Protein AF-A0A921GD92-F1 (afdb_monomer_lite)

Structure (mmCIF, N/CA/C/O backbone):
data_AF-A0A921GD92-F1
#
_entry.id   AF-A0A921GD92-F1
#
loop_
_atom_site.group_PDB
_atom_site.id
_atom_site.type_symbol
_atom_site.label_atom_id
_atom_site.label_alt_id
_atom_site.label_comp_id
_atom_site.label_asym_id
_atom_site.label_entity_id
_atom_site.label_seq_id
_atom_site.pdbx_PDB_ins_code
_atom_site.Cartn_x
_atom_site.Cartn_y
_atom_site.Cartn_z
_atom_site.occupancy
_atom_site.B_iso_or_equiv
_atom_site.auth_seq_id
_atom_site.auth_comp_id
_atom_site.auth_asym_id
_atom_site.auth_atom_id
_atom_site.pdbx_PDB_model_num
ATOM 1 N N . GLU A 1 1 ? -57.012 3.710 42.656 1.00 34.88 1 GLU A N 1
ATOM 2 C CA . GLU A 1 1 ? -56.208 3.813 43.884 1.00 34.88 1 GLU A CA 1
ATOM 3 C C . GLU A 1 1 ? -55.290 4.984 43.660 1.00 34.88 1 GLU A C 1
ATOM 5 O O . GLU A 1 1 ? -54.516 4.943 42.713 1.00 34.88 1 GLU A O 1
ATOM 10 N N . ASP A 1 2 ? -55.516 6.062 44.404 1.00 31.69 2 ASP A N 1
ATOM 11 C CA . ASP A 1 2 ? -54.668 7.247 44.348 1.00 31.69 2 ASP A CA 1
ATOM 12 C C . ASP A 1 2 ? -53.321 6.896 44.983 1.00 31.69 2 ASP A C 1
ATOM 14 O O . ASP A 1 2 ? -53.275 6.278 46.049 1.00 31.69 2 ASP A O 1
ATOM 18 N N . VAL A 1 3 ? -52.235 7.221 44.282 1.00 39.25 3 VAL A N 1
ATOM 19 C CA . VAL A 1 3 ? -50.871 7.050 44.784 1.00 39.25 3 VAL A CA 1
ATOM 20 C C . VAL A 1 3 ? -50.672 8.069 45.898 1.00 39.25 3 VAL A C 1
ATOM 22 O O . VAL A 1 3 ? -50.808 9.271 45.679 1.00 39.25 3 VAL A O 1
ATOM 25 N N . ASP A 1 4 ? -50.397 7.576 47.099 1.00 41.28 4 ASP A N 1
ATOM 26 C CA . ASP A 1 4 ? -50.209 8.411 48.275 1.00 41.28 4 ASP A CA 1
ATOM 27 C C . ASP A 1 4 ? -48.812 9.048 48.229 1.00 41.28 4 ASP A C 1
ATOM 29 O O . ASP A 1 4 ? -47.795 8.362 48.360 1.00 41.28 4 ASP A O 1
ATOM 33 N N . VAL A 1 5 ? -48.761 10.360 47.989 1.00 40.41 5 VAL A N 1
ATOM 34 C CA . VAL A 1 5 ? -47.526 11.166 47.931 1.00 40.41 5 VAL A CA 1
ATOM 35 C C . VAL A 1 5 ? -46.740 11.046 49.243 1.00 40.41 5 VAL A C 1
ATOM 37 O O . VAL A 1 5 ? -45.506 11.076 49.231 1.00 40.41 5 VAL A O 1
ATOM 40 N N . ASP A 1 6 ? -47.444 10.792 50.350 1.00 39.94 6 ASP A N 1
ATOM 41 C CA . ASP A 1 6 ? -46.854 10.579 51.667 1.00 39.94 6 ASP A CA 1
ATOM 42 C C . ASP A 1 6 ? -46.017 9.288 51.715 1.00 39.94 6 ASP A C 1
ATOM 44 O O . ASP A 1 6 ? -44.985 9.263 52.377 1.00 39.94 6 ASP A O 1
ATOM 48 N N . GLN A 1 7 ? -46.349 8.251 50.931 1.00 41.78 7 GLN A N 1
ATOM 49 C CA . GLN A 1 7 ? -45.538 7.025 50.849 1.00 41.78 7 GLN A CA 1
ATOM 50 C C . GLN A 1 7 ? -44.238 7.215 50.062 1.00 41.78 7 GLN A C 1
ATOM 52 O O . GLN A 1 7 ? -43.237 6.560 50.358 1.00 41.78 7 GLN A O 1
ATOM 57 N N . LEU A 1 8 ? -44.231 8.103 49.064 1.00 38.22 8 LEU A N 1
ATOM 58 C CA . LEU A 1 8 ? -43.026 8.425 48.298 1.00 38.22 8 LEU A CA 1
ATOM 59 C C . LEU A 1 8 ? -42.074 9.299 49.129 1.00 38.22 8 LEU A C 1
ATOM 61 O O . LEU A 1 8 ? -40.864 9.070 49.132 1.00 38.22 8 LEU A O 1
ATOM 65 N N . ALA A 1 9 ? -42.629 10.257 49.878 1.00 39.44 9 ALA A N 1
ATOM 66 C CA . ALA A 1 9 ? -41.890 11.075 50.834 1.00 39.44 9 ALA A CA 1
ATOM 67 C C . ALA A 1 9 ? -41.354 10.237 52.012 1.00 39.44 9 ALA A C 1
ATOM 69 O O . ALA A 1 9 ? -40.188 10.388 52.383 1.00 39.44 9 ALA A O 1
ATOM 70 N N . ASP A 1 10 ? -42.146 9.294 52.536 1.00 39.97 10 ASP A N 1
ATOM 71 C CA . ASP A 1 10 ? -41.733 8.366 53.597 1.00 39.97 10 ASP A CA 1
ATOM 72 C C . ASP A 1 10 ? -40.633 7.397 53.143 1.00 39.97 10 ASP A C 1
ATOM 74 O O . ASP A 1 10 ? -39.758 7.056 53.941 1.00 39.97 10 ASP A O 1
ATOM 78 N N . LEU A 1 11 ? -40.629 6.971 51.875 1.00 41.09 11 LEU A N 1
ATOM 79 C CA . LEU A 1 11 ? -39.556 6.147 51.304 1.00 41.09 11 LEU A CA 1
ATOM 80 C C . LEU A 1 11 ? -38.216 6.905 51.298 1.00 41.09 11 LEU A C 1
ATOM 82 O O . LEU A 1 11 ? -37.179 6.347 51.657 1.00 41.09 11 LEU A O 1
ATOM 86 N N . VAL A 1 12 ? -38.250 8.196 50.946 1.00 40.25 12 VAL A N 1
ATOM 87 C CA . VAL A 1 12 ? -37.077 9.086 50.933 1.00 40.25 12 VAL A CA 1
ATOM 88 C C . VAL A 1 12 ? -36.612 9.423 52.356 1.00 40.25 12 VAL A C 1
ATOM 90 O O . VAL A 1 12 ? -35.409 9.411 52.621 1.00 40.25 12 VAL A O 1
ATOM 93 N N . GLN A 1 13 ? -37.535 9.670 53.293 1.00 40.88 13 GLN A N 1
ATOM 94 C CA . GLN A 1 13 ? -37.201 10.022 54.680 1.00 40.88 13 GLN A CA 1
ATOM 95 C C . GLN A 1 13 ? -36.725 8.836 55.527 1.00 40.88 13 GLN A C 1
ATOM 97 O O . GLN A 1 13 ? -35.778 8.989 56.299 1.00 40.88 13 GLN A O 1
ATOM 102 N N . ASN A 1 14 ? -37.360 7.664 55.415 1.00 40.19 14 ASN A N 1
ATOM 103 C CA . ASN A 1 14 ? -37.175 6.580 56.387 1.00 40.19 14 ASN A CA 1
ATOM 104 C C . ASN A 1 14 ? -36.176 5.492 55.960 1.00 40.19 14 ASN A C 1
ATOM 106 O O . ASN A 1 14 ? -35.847 4.640 56.786 1.00 40.19 14 ASN A O 1
ATOM 110 N N . GLN A 1 15 ? -35.683 5.492 54.714 1.00 42.19 15 GLN A N 1
ATOM 111 C CA . GLN A 1 15 ? -34.778 4.435 54.229 1.00 42.19 15 GLN A CA 1
ATOM 112 C C . GLN A 1 15 ? -33.499 4.920 53.525 1.00 42.19 15 GLN A C 1
ATOM 114 O O . GLN A 1 15 ? -32.599 4.106 53.344 1.00 42.19 15 GLN A O 1
ATOM 119 N N . ILE A 1 16 ? -33.364 6.213 53.188 1.00 47.66 16 ILE A N 1
ATOM 120 C CA . ILE A 1 16 ? -32.282 6.690 52.297 1.00 47.66 16 ILE A CA 1
ATOM 121 C C . ILE A 1 16 ? -31.295 7.666 52.962 1.00 47.66 16 ILE A C 1
ATOM 123 O O . ILE A 1 16 ? -30.228 7.889 52.407 1.00 47.66 16 ILE A O 1
ATOM 127 N N . LEU A 1 17 ? -31.555 8.227 54.149 1.00 38.16 17 LEU A N 1
ATOM 128 C CA . LEU A 1 17 ? -30.619 9.185 54.767 1.00 38.16 17 LEU A CA 1
ATOM 129 C C . LEU A 1 17 ? -29.367 8.486 55.344 1.00 38.16 17 LEU A C 1
ATOM 131 O O . LEU A 1 17 ? -29.473 7.835 56.389 1.00 38.16 17 LEU A O 1
ATOM 135 N N . PRO A 1 18 ? -28.151 8.668 54.778 1.00 36.56 18 PRO A N 1
ATOM 136 C CA . PRO A 1 18 ? -26.943 8.518 55.571 1.00 36.56 18 PRO A CA 1
ATOM 137 C C . PRO A 1 18 ? -26.884 9.701 56.543 1.00 36.56 18 PRO A C 1
ATOM 139 O O . PRO A 1 18 ? -27.413 10.781 56.287 1.00 36.56 18 PRO A O 1
ATOM 142 N N . SER A 1 19 ? -26.199 9.524 57.663 1.00 36.88 19 SER A N 1
ATOM 143 C CA . SER A 1 19 ? -26.066 10.523 58.727 1.00 36.88 19 SER A CA 1
ATOM 144 C C . SER A 1 19 ? -25.327 11.825 58.344 1.00 36.88 19 SER A C 1
ATOM 146 O O . SER A 1 19 ? -25.081 12.634 59.235 1.00 36.88 19 SER A O 1
ATOM 148 N N . ASP A 1 20 ? -24.989 12.054 57.067 1.00 40.47 20 ASP A N 1
ATOM 149 C CA . ASP A 1 20 ? -24.371 13.301 56.598 1.00 40.47 20 ASP A CA 1
ATOM 150 C C . ASP A 1 20 ? -24.726 13.625 55.118 1.00 40.47 20 ASP A C 1
ATOM 152 O O . ASP A 1 20 ? -24.370 12.857 54.221 1.00 40.47 20 ASP A O 1
ATOM 156 N N . PRO A 1 21 ? -25.426 14.743 54.831 1.00 39.47 21 PRO A N 1
ATOM 157 C CA . PRO A 1 21 ? -25.851 15.153 53.485 1.00 39.47 21 PRO A CA 1
ATOM 158 C C . PRO A 1 21 ? -24.754 15.834 52.640 1.00 39.47 21 PRO A C 1
ATOM 160 O O . PRO A 1 21 ? -25.046 16.340 51.558 1.00 39.47 21 PRO A O 1
ATOM 163 N N . THR A 1 22 ? -23.502 15.881 53.113 1.00 37.44 22 THR A N 1
ATOM 164 C CA . THR A 1 22 ? -22.407 16.623 52.456 1.00 37.44 22 THR A CA 1
ATOM 165 C C . THR A 1 22 ? -21.445 15.772 51.616 1.00 37.44 22 THR A C 1
ATOM 167 O O . THR A 1 22 ? -20.574 16.324 50.941 1.00 37.44 22 THR A O 1
ATOM 170 N N . GLU A 1 23 ? -21.605 14.445 51.584 1.00 38.81 23 GLU A N 1
ATOM 171 C CA . GLU A 1 23 ? -20.792 13.568 50.732 1.00 38.81 23 GLU A CA 1
ATOM 172 C C . GLU A 1 23 ? -21.493 13.280 49.393 1.00 38.81 23 GLU A C 1
ATOM 174 O O . GLU A 1 23 ? -22.588 12.719 49.357 1.00 38.81 23 GLU A O 1
ATOM 179 N N . ASN A 1 24 ? -20.846 13.654 48.280 1.00 44.97 24 ASN A N 1
ATOM 180 C CA . ASN A 1 24 ? -21.276 13.356 46.908 1.00 44.97 24 ASN A CA 1
ATOM 181 C C . ASN A 1 24 ? -21.498 11.844 46.722 1.00 44.97 24 ASN A C 1
ATOM 183 O O . ASN A 1 24 ? -20.539 11.098 46.510 1.00 44.97 24 ASN A O 1
ATOM 187 N N . ASN A 1 25 ? -22.750 11.392 46.778 1.00 46.31 25 ASN A N 1
ATOM 188 C CA . ASN A 1 25 ? -23.123 9.994 46.594 1.00 46.31 25 ASN A CA 1
ATOM 189 C C . ASN A 1 25 ? -24.086 9.833 45.404 1.00 46.31 25 ASN A C 1
ATOM 191 O O . ASN A 1 25 ? -24.649 10.795 44.885 1.00 46.31 25 ASN A O 1
ATOM 195 N N . ILE A 1 26 ? -24.267 8.596 44.939 1.00 40.09 26 ILE A N 1
ATOM 196 C CA . ILE A 1 26 ? -25.072 8.263 43.747 1.00 40.09 26 ILE A CA 1
ATOM 197 C C . ILE A 1 26 ? -26.567 8.621 43.870 1.00 40.09 26 ILE A C 1
ATOM 199 O O . ILE A 1 26 ? -27.290 8.571 42.876 1.00 40.09 26 ILE A O 1
ATOM 203 N N . PHE A 1 27 ? -27.030 8.993 45.065 1.00 46.34 27 PHE A N 1
ATOM 204 C CA . PHE A 1 27 ? -28.410 9.379 45.361 1.00 46.34 27 PHE A CA 1
ATOM 205 C C . PHE A 1 27 ? -28.581 10.893 45.511 1.00 46.34 27 PHE A C 1
ATOM 207 O O . PHE A 1 27 ? -29.710 11.365 45.632 1.00 46.34 27 PHE A O 1
ATOM 214 N N . SER A 1 28 ? -27.491 11.668 45.468 1.00 54.66 28 SER A N 1
ATOM 215 C CA . SER A 1 28 ? -27.532 13.120 45.633 1.00 54.66 28 SER A CA 1
ATOM 216 C C . SER A 1 28 ? -28.525 13.808 44.687 1.00 54.66 28 SER A C 1
ATOM 218 O O . SER A 1 28 ? -29.275 14.634 45.192 1.00 54.66 28 SER A O 1
ATOM 220 N N . PRO A 1 29 ? -28.651 13.457 43.388 1.00 55.28 29 PRO A N 1
ATOM 221 C CA . PRO A 1 29 ? -29.653 14.077 42.513 1.00 55.28 29 PRO A CA 1
ATOM 222 C C . PRO A 1 29 ? -31.105 13.821 42.935 1.00 55.28 29 PRO A C 1
ATOM 224 O O . PRO A 1 29 ? -31.941 14.715 42.834 1.00 55.28 29 PRO A O 1
ATOM 227 N N . LEU A 1 30 ? -31.408 12.624 43.447 1.00 52.78 30 LEU A N 1
ATOM 228 C CA . LEU A 1 30 ? -32.739 12.274 43.954 1.00 52.78 30 LEU A CA 1
ATOM 229 C C . LEU A 1 30 ? -33.043 13.001 45.265 1.00 52.78 30 LEU A C 1
ATOM 231 O O . LEU A 1 30 ? -34.134 13.540 45.425 1.00 52.78 30 LEU A O 1
ATOM 235 N N . ILE A 1 31 ? -32.074 13.054 46.181 1.00 55.44 31 ILE A N 1
ATOM 236 C CA . ILE A 1 31 ? -32.197 13.781 47.453 1.00 55.44 31 ILE A CA 1
ATOM 237 C C . ILE A 1 31 ? -32.339 15.285 47.193 1.00 55.44 31 ILE A C 1
ATOM 239 O O . ILE A 1 31 ? -33.161 15.946 47.813 1.00 55.44 31 ILE A O 1
ATOM 243 N N . GLN A 1 32 ? -31.590 15.822 46.237 1.00 63.59 32 GLN A N 1
ATOM 244 C CA . GLN A 1 32 ? -31.696 17.209 45.794 1.00 63.59 32 GLN A CA 1
ATOM 245 C C . GLN A 1 32 ? -33.068 17.498 45.192 1.00 63.59 32 GLN A C 1
ATOM 247 O O . GLN A 1 32 ? -33.698 18.482 45.553 1.00 63.59 32 GLN A O 1
ATOM 252 N N . ALA A 1 33 ? -33.587 16.626 44.332 1.00 69.19 33 ALA A N 1
ATOM 253 C CA . ALA A 1 33 ? -34.889 16.844 43.718 1.00 69.19 33 ALA A CA 1
ATOM 254 C C . ALA A 1 33 ? -36.056 16.689 44.705 1.00 69.19 33 ALA A C 1
ATOM 256 O O . ALA A 1 33 ? -36.977 17.507 44.717 1.00 69.19 33 ALA A O 1
ATOM 257 N N . PHE A 1 34 ? -36.027 15.651 45.541 1.00 67.75 34 PHE A N 1
ATOM 258 C CA . PHE A 1 34 ? -37.189 15.204 46.315 1.00 67.75 34 PHE A CA 1
ATOM 259 C C . PHE A 1 34 ? -37.035 15.325 47.834 1.00 67.75 34 PHE A C 1
ATOM 261 O O . PHE A 1 34 ? -38.008 15.126 48.552 1.00 67.75 34 PHE A O 1
ATOM 268 N N . GLY A 1 35 ? -35.854 15.673 48.345 1.00 57.91 35 GLY A N 1
ATOM 269 C CA . GLY A 1 35 ? -35.588 15.774 49.785 1.00 57.91 35 GLY A CA 1
ATOM 270 C C . GLY A 1 35 ? -36.253 16.971 50.469 1.00 57.91 35 GLY A C 1
ATOM 271 O O . GLY A 1 35 ? -36.330 17.006 51.696 1.00 57.91 35 GLY A O 1
ATOM 272 N N . ASN A 1 36 ? -36.754 17.941 49.704 1.00 64.12 36 ASN A N 1
ATOM 273 C CA . ASN A 1 36 ? -37.575 19.037 50.208 1.00 64.12 36 ASN A CA 1
ATOM 274 C C . ASN A 1 36 ? -38.665 19.435 49.184 1.00 64.12 36 ASN A C 1
ATOM 276 O O . ASN A 1 36 ? -38.656 18.984 48.032 1.00 64.12 36 ASN A O 1
ATOM 280 N N . GLU A 1 37 ? -39.621 20.268 49.612 1.00 68.94 37 GLU A N 1
ATOM 281 C CA . GLU A 1 37 ? -40.831 20.622 48.849 1.00 68.94 37 GLU A CA 1
ATOM 282 C C . GLU A 1 37 ? -40.528 21.190 47.455 1.00 68.94 37 GLU A C 1
ATOM 284 O O . GLU A 1 37 ? -41.151 20.766 46.485 1.00 68.94 37 GLU A O 1
ATOM 289 N N . ASN A 1 38 ? -39.489 22.017 47.309 1.00 76.69 38 ASN A N 1
ATOM 290 C CA . ASN A 1 38 ? -39.121 22.647 46.034 1.00 76.69 38 ASN A CA 1
ATOM 291 C C . ASN A 1 38 ? -37.909 22.006 45.346 1.00 76.69 38 ASN A C 1
ATOM 293 O O . ASN A 1 38 ? -37.560 22.397 44.238 1.00 76.69 38 ASN A O 1
ATOM 297 N N . GLY A 1 39 ? -37.288 21.007 45.967 1.00 71.38 39 GLY A N 1
ATOM 298 C CA . GLY A 1 39 ? -35.947 20.541 45.628 1.00 71.38 39 GLY A CA 1
ATOM 299 C C . GLY A 1 39 ? -34.872 21.619 45.834 1.00 71.38 39 GLY A C 1
ATOM 300 O O . GLY A 1 39 ? -35.153 22.812 45.913 1.00 71.38 39 GLY A O 1
ATOM 301 N N . GLU A 1 40 ? -33.613 21.210 45.889 1.00 72.25 40 GLU A N 1
ATOM 302 C CA . GLU A 1 40 ? -32.447 22.088 45.953 1.00 72.25 40 GLU A CA 1
ATOM 303 C C . GLU A 1 40 ? -31.483 21.719 44.826 1.00 72.25 40 GLU A C 1
ATOM 305 O O . GLU A 1 40 ? -31.009 20.588 44.749 1.00 72.25 40 GLU A O 1
ATOM 310 N N . ALA A 1 41 ? -31.211 22.655 43.918 1.00 63.62 41 ALA A N 1
ATOM 311 C CA . ALA A 1 41 ? -30.304 22.405 42.806 1.00 63.62 41 ALA A CA 1
ATOM 312 C C . ALA A 1 41 ? -28.858 22.216 43.300 1.00 63.62 41 ALA A C 1
ATOM 314 O O . ALA A 1 41 ? -28.442 22.816 44.289 1.00 63.62 41 ALA A O 1
ATOM 315 N N . TRP A 1 42 ? -28.042 21.449 42.571 1.00 53.44 42 TRP A N 1
ATOM 316 C CA . TRP A 1 42 ? -26.647 21.157 42.940 1.00 53.44 42 TRP A CA 1
ATOM 317 C C . TRP A 1 42 ? -25.766 22.412 43.045 1.00 53.44 42 TRP A C 1
ATOM 319 O O . TRP A 1 42 ? -24.741 22.398 43.724 1.00 53.44 42 TRP A O 1
ATOM 329 N N . TYR A 1 43 ? -26.157 23.501 42.378 1.00 52.09 43 TYR A N 1
ATOM 330 C CA . TYR A 1 43 ? -25.502 24.811 42.437 1.00 52.09 43 TYR A CA 1
ATOM 331 C C . TYR A 1 43 ? -26.076 25.744 43.525 1.00 52.09 43 TYR A C 1
ATOM 333 O O . TYR A 1 43 ? -25.633 26.888 43.640 1.00 52.09 43 TYR A O 1
ATOM 341 N N . GLY A 1 44 ? -27.026 25.261 44.332 1.00 50.34 44 GLY A N 1
ATOM 342 C CA . GLY A 1 44 ? -27.690 25.978 45.419 1.00 50.34 44 GLY A CA 1
ATOM 343 C C . GLY A 1 44 ? -28.959 26.726 44.993 1.00 50.34 44 GLY A C 1
ATOM 344 O O . GLY A 1 44 ? -29.037 27.282 43.896 1.00 50.34 44 GLY A O 1
ATOM 345 N N . GLY A 1 45 ? -29.938 26.779 45.902 1.00 68.12 45 GLY A N 1
ATOM 346 C CA . GLY A 1 45 ? -31.247 27.410 45.694 1.00 68.12 45 GLY A CA 1
ATOM 347 C C . GLY A 1 45 ? -32.333 26.434 45.232 1.00 68.12 45 GLY A C 1
ATOM 348 O O . GLY A 1 45 ? -32.043 25.292 44.874 1.00 68.12 45 GLY A O 1
ATOM 349 N N . ASP A 1 46 ? -33.586 26.891 45.265 1.00 78.12 46 ASP A N 1
ATOM 350 C CA . ASP A 1 46 ? -34.747 26.059 44.942 1.00 78.12 46 ASP A CA 1
ATOM 351 C C . ASP A 1 46 ? -34.665 25.518 43.511 1.00 78.12 46 ASP A C 1
ATOM 353 O O . ASP A 1 46 ? -34.450 26.269 42.553 1.00 78.12 46 ASP A O 1
ATOM 357 N N . LEU A 1 47 ? -34.853 24.205 43.376 1.00 80.12 47 LEU A N 1
ATOM 358 C CA . LEU A 1 47 ? -34.833 23.528 42.085 1.00 80.12 47 LEU A CA 1
ATOM 359 C C . LEU A 1 47 ? -36.054 23.910 41.242 1.00 80.12 47 LEU A C 1
ATOM 361 O O . LEU A 1 47 ? -35.915 24.253 40.070 1.00 80.12 47 LEU A O 1
ATOM 365 N N . VAL A 1 48 ? -37.246 23.871 41.841 1.00 82.12 48 VAL A N 1
ATOM 366 C CA . VAL A 1 48 ? -38.480 24.368 41.231 1.00 82.12 48 VAL A CA 1
ATOM 367 C C . VAL A 1 48 ? -38.463 25.900 41.298 1.00 82.12 48 VAL A C 1
ATOM 369 O O . VAL A 1 48 ? -38.463 26.459 42.399 1.00 82.12 48 VAL A O 1
ATOM 372 N N . PRO A 1 49 ? -38.479 26.613 40.156 1.00 79.31 49 PRO A N 1
ATOM 373 C CA . PRO A 1 49 ? -38.468 28.073 40.137 1.00 79.31 49 PRO A CA 1
ATOM 374 C C . PRO A 1 49 ? -39.652 28.671 40.904 1.00 79.31 49 PRO A C 1
ATOM 376 O O . PRO A 1 49 ? -40.777 28.204 40.744 1.00 79.31 49 PRO A O 1
ATOM 379 N N . SER A 1 50 ? -39.452 29.774 41.635 1.00 84.06 50 SER A N 1
ATOM 380 C CA . SER A 1 50 ? -40.496 30.386 42.484 1.00 84.06 50 SER A CA 1
ATOM 381 C C . SER A 1 50 ? -41.820 30.675 41.771 1.00 84.06 50 SER A C 1
ATOM 383 O O . SER A 1 50 ? -42.878 30.580 42.376 1.00 84.06 50 SER A O 1
ATOM 385 N N . ARG A 1 51 ? -41.790 30.973 40.465 1.00 76.31 51 ARG A N 1
ATOM 386 C CA . ARG A 1 51 ? -43.005 31.195 39.657 1.00 76.31 51 ARG A CA 1
ATOM 387 C C . ARG A 1 51 ? -43.876 29.944 39.464 1.00 76.31 51 ARG A C 1
ATOM 389 O O . ARG A 1 51 ? -45.018 30.083 39.046 1.00 76.31 51 ARG A O 1
ATOM 396 N N . LEU A 1 52 ? -43.311 28.756 39.673 1.00 84.44 52 LEU A N 1
ATOM 397 C CA . LEU A 1 52 ? -43.983 27.463 39.533 1.00 84.44 52 LEU A CA 1
ATOM 398 C C . LEU A 1 52 ? -44.352 26.862 40.892 1.00 84.44 52 LEU A C 1
ATOM 400 O O . LEU A 1 52 ? -45.167 25.954 40.934 1.00 84.44 52 LEU A O 1
ATOM 404 N N . GLN A 1 53 ? -43.797 27.363 41.997 1.00 84.44 53 GLN A N 1
ATOM 405 C CA . GLN A 1 53 ? -44.021 26.797 43.334 1.00 84.44 53 GLN A CA 1
ATOM 406 C C . GLN A 1 53 ? -45.481 26.918 43.798 1.00 84.44 53 GLN A C 1
ATOM 408 O O . GLN A 1 53 ? -45.963 26.055 44.521 1.00 84.44 53 GLN A O 1
ATOM 413 N N . ASP A 1 54 ? -46.207 27.936 43.323 1.00 81.62 54 ASP A N 1
ATOM 414 C CA . ASP A 1 54 ? -47.636 28.124 43.614 1.00 81.62 54 ASP A CA 1
ATOM 415 C C . ASP A 1 54 ? -48.559 27.198 42.787 1.00 81.62 54 ASP A C 1
ATOM 417 O O . ASP A 1 54 ? -49.783 27.241 42.944 1.00 81.62 54 ASP A O 1
ATOM 421 N N . LEU A 1 55 ? -48.000 26.384 41.880 1.00 79.31 55 LEU A N 1
ATOM 422 C CA . LEU A 1 55 ? -48.751 25.434 41.058 1.00 79.31 55 LEU A CA 1
ATOM 423 C C . LEU A 1 55 ? -48.824 24.048 41.719 1.00 79.31 55 LEU A C 1
ATOM 425 O O . LEU A 1 55 ? -47.892 23.653 42.430 1.00 79.31 55 LEU A O 1
ATOM 429 N N . PRO A 1 56 ? -49.891 23.268 41.443 1.00 79.56 56 PRO A N 1
ATOM 430 C CA . PRO A 1 56 ? -49.942 21.850 41.792 1.00 79.56 56 PRO A CA 1
ATOM 431 C C . PRO A 1 56 ? -48.702 21.107 41.288 1.00 79.56 56 PRO A C 1
ATOM 433 O O . PRO A 1 56 ? -48.228 21.405 40.198 1.00 79.56 56 PRO A O 1
ATOM 436 N N . ALA A 1 57 ? -48.206 20.120 42.042 1.00 73.88 57 ALA A N 1
ATOM 437 C CA . ALA A 1 57 ? -46.943 19.434 41.752 1.00 73.88 57 ALA A CA 1
ATOM 438 C C . ALA A 1 57 ? -46.826 18.973 40.287 1.00 73.88 57 ALA A C 1
ATOM 440 O O . ALA A 1 57 ? -45.871 19.348 39.620 1.00 73.88 57 ALA A O 1
ATOM 441 N N . ALA A 1 58 ? -47.821 18.260 39.753 1.00 69.50 58 ALA A N 1
ATOM 442 C CA . ALA A 1 58 ? -47.843 17.818 38.352 1.00 69.50 58 ALA A CA 1
ATOM 443 C C . ALA A 1 58 ? -47.749 18.965 37.320 1.00 69.50 58 ALA A C 1
ATOM 445 O O . ALA A 1 58 ? -47.239 18.782 36.220 1.00 69.50 58 ALA A O 1
ATOM 446 N N . GLU A 1 59 ? -48.186 20.171 37.686 1.00 78.56 59 GLU A N 1
ATOM 447 C CA . GLU A 1 59 ? -48.207 21.361 36.831 1.00 78.56 59 GLU A CA 1
ATOM 448 C C . GLU A 1 59 ? -46.932 22.217 36.951 1.00 78.56 59 GLU A C 1
ATOM 450 O O . GLU A 1 59 ? -46.799 23.237 36.273 1.00 78.56 59 GLU A O 1
ATOM 455 N N . GLN A 1 60 ? -45.967 21.818 37.786 1.00 83.00 60 GLN A N 1
ATOM 456 C CA . GLN A 1 60 ? -44.703 22.534 37.983 1.00 83.00 60 GLN A CA 1
ATOM 457 C C . GLN A 1 60 ? -43.720 22.271 36.833 1.00 83.00 60 GLN A C 1
ATOM 459 O O . GLN A 1 60 ? -42.694 21.609 37.007 1.00 83.00 60 GLN A O 1
ATOM 464 N N . TYR A 1 61 ? -44.038 22.788 35.648 1.00 79.38 61 TYR A N 1
ATOM 465 C CA . TYR A 1 61 ? -43.222 22.690 34.439 1.00 79.38 61 TYR A CA 1
ATOM 466 C C . TYR A 1 61 ? -43.307 23.954 33.587 1.00 79.38 61 TYR A C 1
ATOM 468 O O . TYR A 1 61 ? -44.165 24.815 33.777 1.00 79.38 61 TYR A O 1
ATOM 476 N N . ASP A 1 62 ? -42.389 24.080 32.641 1.00 75.88 62 ASP A N 1
ATOM 477 C CA . ASP A 1 62 ? -42.368 25.161 31.663 1.00 75.88 62 ASP A CA 1
ATOM 478 C C . ASP A 1 62 ? -41.925 24.655 30.284 1.00 75.88 62 ASP A C 1
ATOM 480 O O . ASP A 1 62 ? -41.777 23.453 30.062 1.00 75.88 62 ASP A O 1
ATOM 484 N N . GLU A 1 63 ? -41.691 25.572 29.348 1.00 66.69 63 GLU A N 1
ATOM 485 C CA . GLU A 1 63 ? -41.211 25.248 28.006 1.00 66.69 63 GLU A CA 1
ATOM 486 C C . GLU A 1 63 ? -39.833 24.559 27.953 1.00 66.69 63 GLU A C 1
ATOM 488 O O . GLU A 1 63 ? -39.490 24.000 26.912 1.00 66.69 63 GLU A O 1
ATOM 493 N N . SER A 1 64 ? -39.048 24.602 29.036 1.00 57.47 64 SER A N 1
ATOM 494 C CA . SER A 1 64 ? -37.742 23.937 29.151 1.00 57.47 64 SER A CA 1
ATOM 495 C C . SER A 1 64 ? -37.834 22.524 29.728 1.00 57.47 64 SER A C 1
ATOM 497 O O . SER A 1 64 ? -36.871 21.769 29.648 1.00 57.47 64 SER A O 1
ATOM 499 N N . THR A 1 65 ? -38.990 22.146 30.275 1.00 63.88 65 THR A N 1
ATOM 500 C CA . THR A 1 65 ? -39.206 20.830 30.877 1.00 63.88 65 THR A CA 1
ATOM 501 C C . THR A 1 65 ? -39.596 19.809 29.811 1.00 63.88 65 THR A C 1
ATOM 503 O O . THR A 1 65 ? -40.503 20.043 29.007 1.00 63.88 65 THR A O 1
ATOM 506 N N . ASP A 1 66 ? -38.924 18.659 29.786 1.00 54.91 66 ASP A N 1
ATOM 507 C CA . ASP A 1 66 ? -39.132 17.682 28.727 1.00 54.91 66 ASP A CA 1
ATOM 508 C C . ASP A 1 66 ? -40.516 16.998 28.813 1.00 54.91 66 ASP A C 1
ATOM 510 O O . ASP A 1 66 ? -41.100 16.796 29.880 1.00 54.91 66 ASP A O 1
ATOM 514 N N . SER A 1 67 ? -41.070 16.619 27.657 1.00 44.97 67 SER A N 1
ATOM 515 C CA . SER A 1 67 ? -42.424 16.050 27.573 1.00 44.97 67 SER A CA 1
ATOM 516 C C . SER A 1 67 ? -42.579 14.695 28.274 1.00 44.97 67 SER A C 1
ATOM 518 O O . SER A 1 67 ? -43.698 14.313 28.615 1.00 44.97 67 SER A O 1
ATOM 520 N N . PHE A 1 68 ? -41.489 13.952 28.470 1.00 43.47 68 PHE A N 1
ATOM 521 C CA . PHE A 1 68 ? -41.487 12.701 29.220 1.00 43.47 68 PHE A CA 1
ATOM 522 C C . PHE A 1 68 ? -41.507 12.961 30.731 1.00 43.47 68 PHE A C 1
ATOM 524 O O . PHE A 1 68 ? -42.270 12.298 31.434 1.00 43.47 68 PHE A O 1
ATOM 531 N N . SER A 1 69 ? -40.781 13.969 31.213 1.00 53.72 69 SER A N 1
ATOM 532 C CA . SER A 1 69 ? -40.896 14.464 32.589 1.00 53.72 69 SER A CA 1
ATOM 533 C C . SER A 1 69 ? -42.285 15.014 32.893 1.00 53.72 69 SER A C 1
ATOM 535 O O . SER A 1 69 ? -42.819 14.726 33.961 1.00 53.72 69 SER A O 1
ATOM 537 N N . ILE A 1 70 ? -42.911 15.732 31.951 1.00 51.69 70 ILE A N 1
ATOM 538 C CA . ILE A 1 70 ? -44.305 16.203 32.083 1.00 51.69 70 ILE A CA 1
ATOM 539 C C . ILE A 1 70 ? -45.258 15.011 32.196 1.00 51.69 70 ILE A C 1
ATOM 541 O O . ILE A 1 70 ? -46.046 14.927 33.132 1.00 51.69 70 ILE A O 1
ATOM 545 N N . TRP A 1 71 ? -45.128 14.035 31.294 1.00 47.69 71 TRP A N 1
ATOM 546 C CA . TRP A 1 71 ? -45.935 12.815 31.326 1.00 47.69 71 TRP A CA 1
ATOM 547 C C . TRP A 1 71 ? -45.773 12.024 32.636 1.00 47.69 71 TRP A C 1
ATOM 549 O O . TRP A 1 71 ? -46.761 11.526 33.176 1.00 47.69 71 TRP A O 1
ATOM 559 N N . LEU A 1 72 ? -44.547 11.900 33.154 1.00 46.16 72 LEU A N 1
ATOM 560 C CA . LEU A 1 72 ? -44.284 11.237 34.433 1.00 46.16 72 LEU A CA 1
ATOM 561 C C . LEU A 1 72 ? -44.809 12.042 35.621 1.00 46.16 72 LEU A C 1
ATOM 563 O O . LEU A 1 72 ? -45.331 11.445 36.558 1.00 46.16 72 LEU A O 1
ATOM 567 N N . GLY A 1 73 ? -44.683 13.367 35.593 1.00 51.75 73 GLY A N 1
ATOM 568 C CA . GLY A 1 73 ? -45.180 14.225 36.661 1.00 51.75 73 GLY A CA 1
ATOM 569 C C . GLY A 1 73 ? -46.699 14.202 36.760 1.00 51.75 73 GLY A C 1
ATOM 570 O O . GLY A 1 73 ? -47.223 14.059 37.860 1.00 51.75 73 GLY A O 1
ATOM 571 N N . ASP A 1 74 ? -47.398 14.192 35.624 1.00 51.59 74 ASP A N 1
ATOM 572 C CA . ASP A 1 74 ? -48.850 13.981 35.563 1.00 51.59 74 ASP A CA 1
ATOM 573 C C . ASP A 1 74 ? -49.252 12.590 36.074 1.00 51.59 74 ASP A C 1
ATOM 575 O O . ASP A 1 74 ? -50.227 12.441 36.809 1.00 51.59 74 ASP A O 1
ATOM 579 N N . LEU A 1 75 ? -48.496 11.553 35.697 1.00 44.97 75 LEU A N 1
ATOM 580 C CA . LEU A 1 75 ? -48.776 10.168 36.082 1.00 44.97 75 LEU A CA 1
ATOM 581 C C . LEU A 1 75 ? -48.554 9.908 37.578 1.00 44.97 75 LEU A C 1
ATOM 583 O O . LEU A 1 75 ? -49.302 9.145 38.188 1.00 44.97 75 LEU A O 1
ATOM 587 N N . LEU A 1 76 ? -47.498 10.491 38.146 1.00 49.53 76 LEU A N 1
ATOM 588 C CA . LEU A 1 76 ? -47.050 10.261 39.522 1.00 49.53 76 LEU A CA 1
ATOM 589 C C . LEU A 1 76 ? -47.489 11.375 40.481 1.00 49.53 76 LEU A C 1
ATOM 591 O O . LEU A 1 76 ? -47.232 11.281 41.678 1.00 49.53 76 LEU A O 1
ATOM 595 N N . ASN A 1 77 ? -48.143 12.415 39.961 1.00 60.38 77 ASN A N 1
ATOM 596 C CA . ASN A 1 77 ? -48.498 13.639 40.671 1.00 60.38 77 ASN A CA 1
ATOM 597 C C . ASN A 1 77 ? -47.296 14.307 41.375 1.00 60.38 77 ASN A C 1
ATOM 599 O O . ASN A 1 77 ? -47.380 14.736 42.526 1.00 60.38 77 ASN A O 1
ATOM 603 N N . VAL A 1 78 ? -46.159 14.384 40.681 1.00 67.75 78 VAL A N 1
ATOM 604 C CA . VAL A 1 78 ? -44.922 15.026 41.162 1.00 67.75 78 VAL A CA 1
ATOM 605 C C . VAL A 1 78 ? -44.444 16.077 40.166 1.00 67.75 78 VAL A C 1
ATOM 607 O O . VAL A 1 78 ? -44.822 16.040 39.003 1.00 67.75 78 VAL A O 1
ATOM 610 N N . SER A 1 79 ? -43.578 16.992 40.605 1.00 77.00 79 SER A N 1
ATOM 611 C CA . SER A 1 79 ? -43.007 18.036 39.744 1.00 77.00 79 SER A CA 1
ATOM 612 C C . SER A 1 79 ? -42.257 17.466 38.539 1.00 77.00 79 SER A C 1
ATOM 614 O O . SER A 1 79 ? -41.216 16.822 38.728 1.00 77.00 79 SER A O 1
ATOM 616 N N . PRO A 1 80 ? -42.704 17.751 37.300 1.00 72.50 80 PRO A N 1
ATOM 617 C CA . PRO A 1 80 ? -41.919 17.443 36.114 1.00 72.50 80 PRO A CA 1
ATOM 618 C C . PRO A 1 80 ? -40.539 18.103 36.139 1.00 72.50 80 PRO A C 1
ATOM 620 O O . PRO A 1 80 ? -39.579 17.483 35.704 1.00 72.50 80 PRO A O 1
ATOM 623 N N . TYR A 1 81 ? -40.399 19.305 36.716 1.00 76.62 81 TYR A N 1
ATOM 624 C CA . TYR A 1 81 ? -39.096 19.966 36.884 1.00 76.62 81 TYR A CA 1
ATOM 625 C C . TYR A 1 81 ? -38.106 19.121 37.697 1.00 76.62 81 TYR A C 1
ATOM 627 O O . TYR A 1 81 ? -36.918 19.058 37.380 1.00 76.62 81 TYR A O 1
ATOM 635 N N . LYS A 1 82 ? -38.597 18.440 38.740 1.00 75.12 82 LYS A N 1
ATOM 636 C CA . LYS A 1 82 ? -37.793 17.548 39.587 1.00 75.12 82 LYS A CA 1
ATOM 637 C C . LYS A 1 82 ? -37.397 16.272 38.855 1.00 75.12 82 LYS A C 1
ATOM 639 O O . LYS A 1 82 ? -36.257 15.833 38.971 1.00 75.12 82 LYS A O 1
ATOM 644 N N . ILE A 1 83 ? -38.319 15.694 38.086 1.00 62.50 83 ILE A N 1
ATOM 645 C CA . ILE A 1 83 ? -38.037 14.517 37.253 1.00 62.50 83 ILE A CA 1
ATOM 646 C C . ILE A 1 83 ? -36.994 14.870 36.189 1.00 62.50 83 ILE A C 1
ATOM 648 O O . ILE A 1 83 ? -35.989 14.172 36.072 1.00 62.50 83 ILE A O 1
ATOM 652 N N . ASN A 1 84 ? -37.188 15.992 35.499 1.00 64.69 84 ASN A N 1
ATOM 653 C CA . ASN A 1 84 ? -36.297 16.512 34.466 1.00 64.69 84 ASN A CA 1
ATOM 654 C C . ASN A 1 84 ? -34.880 16.705 35.020 1.00 64.69 84 ASN A C 1
ATOM 656 O O . ASN A 1 84 ? -33.919 16.194 34.461 1.00 64.69 84 ASN A O 1
ATOM 660 N N . TYR A 1 85 ? -34.756 17.316 36.200 1.00 68.50 85 TYR A N 1
ATOM 661 C CA . TYR A 1 85 ? -33.475 17.481 36.886 1.00 68.50 85 TYR A CA 1
ATOM 662 C C . TYR A 1 85 ? -32.770 16.160 37.213 1.00 68.50 85 TYR A C 1
ATOM 664 O O . TYR A 1 85 ? -31.564 16.028 37.014 1.00 68.50 85 TYR A O 1
ATOM 672 N N . VAL A 1 86 ? -33.506 15.171 37.720 1.00 62.62 86 VAL A N 1
ATOM 673 C CA . VAL A 1 86 ? -32.941 13.858 38.052 1.00 62.62 86 VAL A CA 1
ATOM 674 C C . VAL A 1 86 ? -32.443 13.150 36.794 1.00 62.62 86 VAL A C 1
ATOM 676 O O . VAL A 1 86 ? -31.339 12.602 36.795 1.00 62.62 86 VAL A O 1
ATOM 679 N N . LEU A 1 87 ? -33.224 13.197 35.714 1.00 58.19 87 LEU A N 1
ATOM 680 C CA . LEU A 1 87 ? -32.843 12.637 34.420 1.00 58.19 87 LEU A CA 1
ATOM 681 C C . LEU A 1 87 ? -31.609 13.347 33.846 1.00 58.19 87 LEU A C 1
ATOM 683 O O . LEU A 1 87 ? -30.662 12.677 33.429 1.00 58.19 87 LEU A O 1
ATOM 687 N N . ASP A 1 88 ? -31.563 14.676 33.925 1.00 55.88 88 ASP A N 1
ATOM 688 C CA . ASP A 1 88 ? -30.431 15.486 33.474 1.00 55.88 88 ASP A CA 1
ATOM 689 C C . ASP A 1 88 ? -29.149 15.165 34.256 1.00 55.88 88 ASP A C 1
ATOM 691 O O . ASP A 1 88 ? -28.091 14.959 33.657 1.00 55.88 88 ASP A O 1
ATOM 695 N N . GLN A 1 89 ? -29.223 15.037 35.585 1.00 55.12 89 GLN A N 1
ATOM 696 C CA . GLN A 1 89 ? -28.065 14.702 36.423 1.00 55.12 89 GLN A CA 1
ATOM 697 C C . GLN A 1 89 ? -27.552 13.272 36.185 1.00 55.12 89 GLN A C 1
ATOM 699 O O . GLN A 1 89 ? -26.338 13.052 36.137 1.00 55.12 89 GLN A O 1
ATOM 704 N N . TYR A 1 90 ? -28.441 12.296 35.974 1.00 50.56 90 TYR A N 1
ATOM 705 C CA . TYR A 1 90 ? -28.033 10.920 35.665 1.00 50.56 90 TYR A CA 1
ATOM 706 C C . TYR A 1 90 ? -27.542 10.742 34.220 1.00 50.56 90 TYR A C 1
ATOM 708 O O . TYR A 1 90 ? -26.688 9.888 33.970 1.00 50.56 90 TYR A O 1
ATOM 716 N N . SER A 1 91 ? -27.969 11.598 33.287 1.00 48.53 91 SER A N 1
ATOM 717 C CA . SER A 1 91 ? -27.457 11.629 31.907 1.00 48.53 91 SER A CA 1
ATOM 718 C C . SER A 1 91 ? -26.008 12.140 31.792 1.00 48.53 91 SER A C 1
ATOM 720 O O . SER A 1 91 ? -25.349 11.933 30.768 1.00 48.53 91 SER A O 1
ATOM 722 N N . GLY A 1 92 ? -25.498 12.792 32.845 1.00 47.16 92 GLY A N 1
ATOM 723 C CA . GLY A 1 92 ? -24.210 13.482 32.850 1.00 47.16 92 GLY A CA 1
ATOM 724 C C . GLY A 1 92 ? -22.989 12.574 32.993 1.00 47.16 92 GLY A C 1
ATOM 725 O O . GLY A 1 92 ? -22.046 12.733 32.224 1.00 47.16 92 GLY A O 1
ATOM 726 N N . VAL A 1 93 ? -22.965 11.632 33.947 1.00 35.56 93 VAL A N 1
ATOM 727 C CA . VAL A 1 93 ? -21.764 10.802 34.238 1.00 35.56 93 VAL A CA 1
ATOM 728 C C . VAL A 1 93 ? -22.080 9.408 34.833 1.00 35.56 93 VAL A C 1
ATOM 730 O O . VAL A 1 93 ? -21.175 8.585 34.927 1.00 35.56 93 VAL A O 1
ATOM 733 N N . ILE A 1 94 ? -23.315 9.074 35.237 1.00 34.25 94 ILE A N 1
ATOM 734 C CA . ILE A 1 94 ? -23.559 7.901 36.111 1.00 34.25 94 ILE A CA 1
ATOM 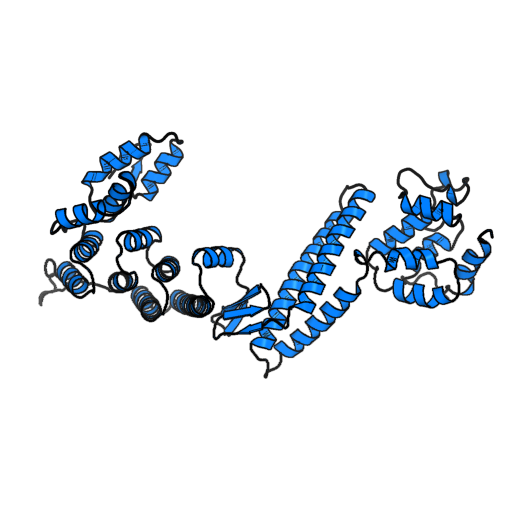735 C C . ILE A 1 94 ? -24.856 7.165 35.732 1.00 34.25 94 ILE A C 1
ATOM 737 O O . ILE A 1 94 ? -25.820 7.148 36.491 1.00 34.25 94 ILE A O 1
ATOM 741 N N . GLY A 1 95 ? -24.885 6.539 34.555 1.00 39.91 95 GLY A N 1
ATOM 742 C CA . GLY A 1 95 ? -25.982 5.635 34.173 1.00 39.91 95 GLY A CA 1
ATOM 743 C C . GLY A 1 95 ? -25.904 4.260 34.857 1.00 39.91 95 GLY A C 1
ATOM 744 O O . GLY A 1 95 ? -26.930 3.662 35.170 1.00 39.91 95 GLY A O 1
ATOM 745 N N . ASP A 1 96 ? -24.696 3.782 35.176 1.00 39.44 96 ASP A N 1
ATOM 746 C CA . ASP A 1 96 ? -24.478 2.340 35.405 1.00 39.44 96 ASP A CA 1
ATOM 747 C C . ASP A 1 96 ? -24.401 1.906 36.868 1.00 39.44 96 ASP A C 1
ATOM 749 O O . ASP A 1 96 ? -24.554 0.727 37.179 1.00 39.44 96 ASP A O 1
ATOM 753 N N . LEU A 1 97 ? -24.179 2.842 37.793 1.00 33.41 97 LEU A N 1
ATOM 754 C CA . LEU A 1 97 ? -24.040 2.524 39.220 1.00 33.41 97 LEU A CA 1
ATOM 755 C C . LEU A 1 97 ? -25.363 2.631 39.987 1.00 33.41 97 LEU A C 1
ATOM 757 O O . LEU A 1 97 ? -25.565 1.917 40.967 1.00 33.41 97 LEU A O 1
ATOM 761 N N . ALA A 1 98 ? -26.270 3.508 39.550 1.00 35.19 98 ALA A N 1
ATOM 762 C CA . ALA A 1 98 ? -27.498 3.800 40.283 1.00 35.19 98 ALA A CA 1
ATOM 763 C C . ALA A 1 98 ? -28.603 2.768 40.011 1.00 35.19 98 ALA A C 1
ATOM 765 O O . ALA A 1 98 ? -29.270 2.320 40.941 1.00 35.19 98 ALA A O 1
ATOM 766 N N . LEU A 1 99 ? -28.771 2.329 38.759 1.00 39.84 99 LEU A N 1
ATOM 767 C CA . LEU A 1 99 ? -29.863 1.438 38.346 1.00 39.84 99 LEU A CA 1
ATOM 768 C C . LEU A 1 99 ? -29.899 0.092 39.102 1.00 39.84 99 LEU A C 1
ATOM 770 O O . LEU A 1 99 ? -30.974 -0.281 39.574 1.00 39.84 99 LEU A O 1
ATOM 774 N N . PRO A 1 100 ? -28.779 -0.625 39.317 1.00 37.50 100 PRO A N 1
ATOM 775 C CA . PRO A 1 100 ? -28.776 -1.878 40.085 1.00 37.50 100 PRO A CA 1
ATOM 776 C C . PRO A 1 100 ? -29.080 -1.705 41.585 1.00 37.50 100 PRO A C 1
ATOM 778 O O . PRO A 1 100 ? -29.606 -2.618 42.221 1.00 37.50 100 PRO A O 1
ATOM 781 N N . TYR A 1 101 ? -28.758 -0.543 42.162 1.00 35.56 101 TYR A N 1
ATOM 782 C CA . TYR A 1 101 ? -29.034 -0.228 43.569 1.00 35.56 101 TYR A CA 1
ATOM 783 C C . TYR A 1 101 ? -30.480 0.240 43.770 1.00 35.56 101 TYR A C 1
ATOM 785 O O . TYR A 1 101 ? -31.176 -0.281 44.639 1.00 35.56 101 TYR A O 1
ATOM 793 N N . LEU A 1 102 ? -30.972 1.108 42.882 1.00 37.06 102 LEU A N 1
ATOM 794 C CA . LEU A 1 102 ? -32.372 1.537 42.829 1.00 37.06 102 LEU A CA 1
ATOM 795 C C . LEU A 1 102 ? -33.320 0.357 42.572 1.00 37.06 102 LEU A C 1
ATOM 797 O O . LEU A 1 102 ? -34.416 0.315 43.117 1.00 37.06 102 LEU A O 1
ATOM 801 N N . THR A 1 103 ? -32.905 -0.638 41.780 1.00 38.22 103 THR A N 1
ATOM 802 C CA . THR A 1 103 ? -33.730 -1.823 41.478 1.00 38.22 103 THR A CA 1
ATOM 803 C C . THR A 1 103 ? -33.752 -2.874 42.588 1.00 38.22 103 THR A C 1
ATOM 805 O O . THR A 1 103 ? -34.743 -3.594 42.683 1.00 38.22 103 THR A O 1
ATOM 808 N N . LYS A 1 104 ? -32.726 -2.946 43.451 1.00 36.09 104 LYS A N 1
ATOM 809 C CA . LYS A 1 104 ? -32.734 -3.812 44.646 1.00 36.09 104 LYS A CA 1
ATOM 810 C C . LYS A 1 104 ? -33.624 -3.271 45.766 1.00 36.09 104 LYS A C 1
ATOM 812 O O . LYS A 1 104 ? -34.270 -4.061 46.442 1.00 36.09 104 LYS A O 1
ATOM 817 N N . GLU A 1 105 ? -33.696 -1.953 45.944 1.00 38.00 105 GLU A N 1
ATOM 818 C CA . GLU A 1 105 ? -34.611 -1.323 46.914 1.00 38.00 105 GLU A CA 1
ATOM 819 C C . GLU A 1 105 ? -36.048 -1.178 46.366 1.00 38.00 105 GLU A C 1
ATOM 821 O O . GLU A 1 105 ? -37.012 -1.151 47.134 1.00 38.00 105 GLU A O 1
ATOM 826 N N .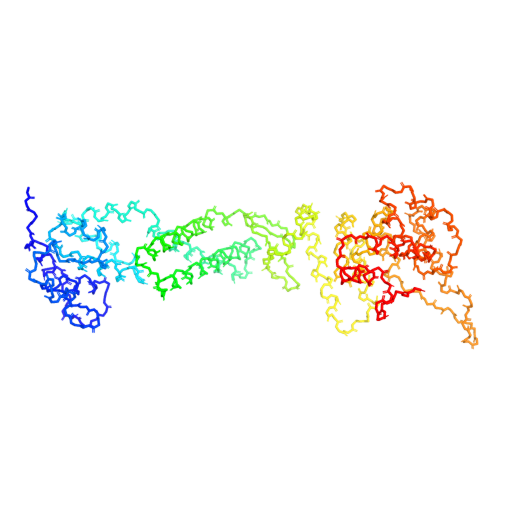 ALA A 1 106 ? -36.225 -1.180 45.038 1.00 38.12 106 ALA A N 1
ATOM 827 C CA . ALA A 1 106 ? -37.533 -1.124 44.373 1.00 38.12 106 ALA A CA 1
ATOM 828 C C . ALA A 1 106 ? -38.326 -2.446 44.366 1.00 38.12 106 ALA A C 1
ATOM 830 O O . ALA A 1 106 ? -39.519 -2.418 44.064 1.00 38.12 106 ALA A O 1
ATOM 831 N N . GLU A 1 107 ? -37.732 -3.595 44.723 1.00 37.91 107 GLU A N 1
ATOM 832 C CA . GLU A 1 107 ? -38.501 -4.840 44.938 1.00 37.91 107 GLU A CA 1
ATOM 833 C C . GLU A 1 107 ? -39.529 -4.696 46.077 1.00 37.91 107 GLU A C 1
ATOM 835 O O . GLU A 1 107 ? -40.512 -5.435 46.130 1.00 37.91 107 GLU A O 1
ATOM 840 N N . THR A 1 108 ? -39.337 -3.707 46.953 1.00 38.91 108 THR A N 1
ATOM 841 C CA . THR A 1 108 ? -40.162 -3.451 48.139 1.00 38.91 108 THR A CA 1
ATOM 842 C C . THR A 1 108 ? -41.306 -2.452 47.923 1.00 38.91 108 THR A C 1
ATOM 844 O O . THR A 1 108 ? -42.276 -2.489 48.679 1.00 38.91 108 THR A O 1
ATOM 847 N N . SER A 1 109 ? -41.249 -1.602 46.889 1.00 41.41 109 SER A N 1
ATOM 848 C CA . SER A 1 109 ? -42.151 -0.447 46.741 1.00 41.41 109 SER A CA 1
ATOM 849 C C . SER A 1 109 ? -42.618 -0.305 45.289 1.00 41.41 109 SER A C 1
ATOM 851 O O . SER A 1 109 ? -41.949 0.309 44.460 1.00 41.41 109 SER A O 1
ATOM 853 N N . GLY A 1 110 ? -43.784 -0.877 44.963 1.00 40.75 110 GLY A N 1
ATOM 854 C CA . GLY A 1 110 ? -44.340 -1.026 43.602 1.00 40.75 110 GLY A CA 1
ATOM 855 C C . GLY A 1 110 ? -44.615 0.254 42.789 1.00 40.75 110 GLY A C 1
ATOM 856 O O . GLY A 1 110 ? -45.205 0.170 41.717 1.00 40.75 110 GLY A O 1
ATOM 857 N N . ILE A 1 111 ? -44.178 1.422 43.259 1.00 38.56 111 ILE A N 1
ATOM 858 C CA . ILE A 1 111 ? -44.403 2.744 42.654 1.00 38.56 111 ILE A CA 1
ATOM 859 C C . ILE A 1 111 ? -43.359 3.059 41.556 1.00 38.56 111 ILE A C 1
ATOM 861 O O . ILE A 1 111 ? -43.635 3.818 40.633 1.00 38.56 111 ILE A O 1
ATOM 865 N N . ILE A 1 112 ? -42.178 2.422 41.591 1.00 39.84 112 ILE A N 1
ATOM 866 C CA . ILE A 1 112 ? -41.032 2.709 40.691 1.00 39.84 112 ILE A CA 1
ATOM 867 C C . ILE A 1 112 ? -40.900 1.657 39.558 1.00 39.84 112 ILE A C 1
ATOM 869 O O . ILE A 1 112 ? -40.093 1.791 38.638 1.00 39.84 112 ILE A O 1
ATOM 873 N N . ALA A 1 113 ? -41.747 0.622 39.544 1.00 40.34 113 ALA A N 1
ATOM 874 C CA . ALA A 1 113 ? -41.745 -0.434 38.522 1.00 40.34 113 ALA A CA 1
ATOM 875 C C . ALA A 1 113 ? -41.884 0.060 37.056 1.00 40.34 113 ALA A C 1
ATOM 877 O O . ALA A 1 113 ? -41.181 -0.475 36.198 1.00 40.34 113 ALA A O 1
ATOM 878 N N . PRO A 1 114 ? -42.674 1.107 36.731 1.00 38.88 114 PRO A N 1
ATOM 879 C CA . PRO A 1 114 ? -42.759 1.634 35.362 1.00 38.88 114 PRO A CA 1
ATOM 880 C C . PRO A 1 114 ? -41.452 2.270 34.851 1.00 38.88 114 PRO A C 1
ATOM 882 O O . PRO A 1 114 ? -41.206 2.292 33.642 1.00 38.88 114 PRO A O 1
ATOM 885 N N . LEU A 1 115 ? -40.602 2.770 35.761 1.00 39.31 115 LEU A N 1
ATOM 886 C CA . LEU A 1 115 ? -39.270 3.299 35.442 1.00 39.31 115 LEU A CA 1
ATOM 887 C C . LEU A 1 115 ? -38.294 2.163 35.118 1.00 39.31 115 LEU A C 1
ATOM 889 O O . LEU A 1 115 ? -37.547 2.285 34.152 1.00 39.31 115 LEU A O 1
ATOM 893 N N . LYS A 1 116 ? -38.360 1.034 35.846 1.00 39.00 116 LYS A N 1
ATOM 894 C CA . LYS A 1 116 ? -37.649 -0.211 35.495 1.00 39.00 116 LYS A CA 1
ATOM 895 C C . LYS A 1 116 ? -38.083 -0.695 34.113 1.00 39.00 116 LYS A C 1
ATOM 897 O O . LYS A 1 116 ? -37.213 -0.873 33.271 1.00 39.00 116 LYS A O 1
ATOM 902 N N . ASP A 1 117 ? -39.395 -0.786 33.874 1.00 38.62 117 ASP A N 1
ATOM 903 C CA . ASP A 1 117 ? -40.066 -0.858 32.567 1.00 38.62 117 ASP A CA 1
ATOM 904 C C . ASP A 1 117 ? -39.269 -0.134 31.479 1.00 38.62 117 ASP A C 1
ATOM 906 O O . ASP A 1 117 ? -38.569 -0.750 30.683 1.00 38.62 117 ASP A O 1
ATOM 910 N N . LYS A 1 118 ? -39.318 1.198 31.464 1.00 37.72 118 LYS A N 1
ATOM 911 C CA . LYS A 1 118 ? -38.767 2.003 30.362 1.00 37.72 118 LYS A CA 1
ATOM 912 C C . LYS A 1 118 ? -37.234 2.099 30.311 1.00 37.72 118 LYS A C 1
ATOM 914 O O . LYS A 1 118 ? -36.701 2.171 29.209 1.00 37.72 118 LYS A O 1
ATOM 919 N N . PHE A 1 119 ? -36.520 2.063 31.441 1.00 34.69 119 PHE A N 1
ATOM 920 C CA . PHE A 1 119 ? -35.046 2.090 31.449 1.00 34.69 119 PHE A CA 1
ATOM 921 C C . PHE A 1 119 ? -34.419 0.735 31.109 1.00 34.69 119 PHE A C 1
ATOM 923 O O . PHE A 1 119 ? -33.402 0.698 30.430 1.00 34.69 119 PHE A O 1
ATOM 930 N N . THR A 1 120 ? -35.027 -0.379 31.532 1.00 39.41 120 THR A N 1
ATOM 931 C CA . THR A 1 120 ? -34.545 -1.722 31.164 1.00 39.41 120 THR A CA 1
ATOM 932 C C . THR A 1 120 ? -35.045 -2.169 29.788 1.00 39.41 120 THR A C 1
ATOM 934 O O . THR A 1 120 ? -34.370 -2.976 29.152 1.00 39.41 120 THR A O 1
ATOM 937 N N . THR A 1 121 ? -36.169 -1.625 29.290 1.00 36.28 121 THR A N 1
ATOM 938 C CA . THR A 1 121 ? -36.652 -1.862 27.911 1.00 36.28 121 THR A CA 1
ATOM 939 C C . THR A 1 121 ? -36.049 -0.934 26.862 1.00 36.28 121 THR A C 1
ATOM 941 O O . THR A 1 121 ? -36.090 -1.286 25.683 1.00 36.28 121 THR A O 1
ATOM 944 N N . ASN A 1 122 ? -35.434 0.196 27.234 1.00 38.62 122 ASN A N 1
ATOM 945 C CA . ASN A 1 122 ? -34.556 0.922 26.317 1.00 38.62 122 ASN A CA 1
ATOM 946 C C . ASN A 1 122 ? -33.182 0.238 26.313 1.00 38.62 122 ASN A C 1
ATOM 948 O O . ASN A 1 122 ? -32.240 0.682 26.967 1.00 38.62 122 ASN A O 1
ATOM 952 N N . SER A 1 123 ? -33.081 -0.883 25.591 1.00 41.69 123 SER A N 1
ATOM 953 C CA . SER A 1 123 ? -31.854 -1.683 25.446 1.00 41.69 123 SER A CA 1
ATOM 954 C C . SER A 1 123 ? -30.637 -0.855 25.019 1.00 41.69 123 SER A C 1
ATOM 956 O O . SER A 1 123 ? -29.509 -1.219 25.332 1.00 41.69 123 SER A O 1
ATOM 958 N N . THR A 1 124 ? -30.867 0.284 24.364 1.00 41.59 124 THR A N 1
ATOM 959 C CA . THR A 1 124 ? -29.859 1.267 23.951 1.00 41.59 124 THR A CA 1
ATOM 960 C C . THR A 1 124 ? -29.145 1.940 25.130 1.00 41.59 124 THR A C 1
ATOM 962 O O . THR A 1 124 ? -28.008 2.364 24.987 1.00 41.59 124 THR A O 1
ATOM 965 N N . LEU A 1 125 ? -29.767 2.038 26.310 1.00 39.31 125 LEU A N 1
ATOM 966 C CA . LEU A 1 125 ? -29.182 2.678 27.499 1.00 39.31 125 LEU A CA 1
ATOM 967 C C . LEU A 1 125 ? -28.623 1.673 28.525 1.00 39.31 125 LEU A C 1
ATOM 969 O O . LEU A 1 125 ? -28.038 2.090 29.521 1.00 39.31 125 LEU A O 1
ATOM 973 N N . ASN A 1 126 ? -28.771 0.363 28.293 1.00 41.31 126 ASN A N 1
ATOM 974 C CA . ASN A 1 126 ? -28.187 -0.675 29.146 1.00 41.31 126 ASN A CA 1
ATOM 975 C C . ASN A 1 126 ? -26.697 -0.875 28.816 1.00 41.31 126 ASN A C 1
ATOM 977 O O . ASN A 1 126 ? -26.357 -1.281 27.709 1.00 41.31 126 ASN A O 1
ATOM 981 N N . ASN A 1 127 ? -25.811 -0.653 29.793 1.00 47.53 127 ASN A N 1
ATOM 982 C CA . ASN A 1 127 ? -24.354 -0.670 29.600 1.00 47.53 127 ASN A CA 1
ATOM 983 C C . ASN A 1 127 ? -23.652 -1.993 29.971 1.00 47.53 127 ASN A C 1
ATOM 985 O O . ASN A 1 127 ? -22.437 -2.014 30.175 1.00 47.53 127 ASN A O 1
ATOM 989 N N . GLN A 1 128 ? -24.389 -3.106 30.093 1.00 47.16 128 GLN A N 1
ATOM 990 C CA . GLN A 1 128 ? -23.787 -4.405 30.449 1.00 47.16 128 GLN A CA 1
ATOM 991 C C . GLN A 1 128 ? -22.667 -4.797 29.468 1.00 47.16 128 GLN A C 1
ATOM 993 O O . GLN A 1 128 ? -21.583 -5.180 29.901 1.00 47.16 128 GLN A O 1
ATOM 998 N N . ASN A 1 129 ? -22.870 -4.549 28.170 1.00 53.78 129 ASN A N 1
ATOM 999 C CA . ASN A 1 129 ? -21.881 -4.844 27.133 1.00 53.78 129 ASN A CA 1
ATOM 1000 C C . ASN A 1 129 ? -20.575 -4.041 27.286 1.00 53.78 129 ASN A C 1
ATOM 1002 O O . ASN A 1 129 ? -19.516 -4.546 26.925 1.00 53.78 129 ASN A O 1
ATOM 1006 N N . ALA A 1 130 ? -20.596 -2.818 27.834 1.00 54.34 130 ALA A N 1
ATOM 1007 C CA . ALA A 1 130 ? -19.362 -2.042 27.977 1.00 54.34 130 ALA A CA 1
ATOM 1008 C C . ALA A 1 130 ? -18.506 -2.507 29.159 1.00 54.34 130 ALA A C 1
ATOM 1010 O O . ALA A 1 130 ? -17.285 -2.534 29.031 1.00 54.34 130 ALA A O 1
ATOM 1011 N N . SER A 1 131 ? -19.112 -2.886 30.292 1.00 55.47 131 SER A N 1
ATOM 1012 C CA . SER A 1 131 ? -18.349 -3.437 31.425 1.00 55.47 131 SER A CA 1
ATOM 1013 C C . SER A 1 131 ? -17.650 -4.731 31.018 1.00 55.47 131 SER A C 1
ATOM 1015 O O . SER A 1 131 ? -16.435 -4.841 31.168 1.00 55.47 131 SER A O 1
ATOM 1017 N N . ASP A 1 132 ? -18.398 -5.653 30.406 1.00 67.31 132 ASP A N 1
ATOM 1018 C CA . ASP A 1 132 ? -17.868 -6.926 29.912 1.00 67.31 132 ASP A CA 1
ATOM 1019 C C . ASP A 1 132 ? -16.770 -6.705 28.856 1.00 67.31 132 ASP A C 1
ATOM 1021 O O . ASP A 1 132 ? -15.760 -7.408 28.833 1.00 67.31 132 ASP A O 1
ATOM 1025 N N . PHE A 1 133 ? -16.917 -5.677 28.013 1.00 76.31 133 PHE A N 1
ATOM 1026 C CA . PHE A 1 133 ? -15.903 -5.294 27.032 1.00 76.31 133 PHE A CA 1
ATOM 1027 C C . PHE A 1 133 ? -14.596 -4.818 27.685 1.00 76.31 133 PHE A C 1
ATOM 1029 O O . PHE A 1 133 ? -13.510 -5.193 27.234 1.00 76.31 133 PHE A O 1
ATOM 1036 N N . TYR A 1 134 ? -14.670 -3.988 28.730 1.00 73.94 134 TYR A N 1
ATOM 1037 C CA . TYR A 1 134 ? -13.477 -3.512 29.436 1.00 73.94 134 TYR A CA 1
ATOM 1038 C C . TYR A 1 134 ? -12.798 -4.630 30.233 1.00 73.94 134 TYR A C 1
ATOM 1040 O O . TYR A 1 134 ? -11.570 -4.725 30.197 1.00 73.94 134 TYR A O 1
ATOM 1048 N N . ASP A 1 135 ? -13.573 -5.517 30.858 1.00 75.69 135 ASP A N 1
ATOM 1049 C CA . ASP A 1 135 ? -13.041 -6.704 31.533 1.00 75.69 135 ASP A CA 1
ATOM 1050 C C . ASP A 1 135 ? -12.321 -7.631 30.538 1.00 75.69 135 ASP A C 1
ATOM 1052 O O . ASP A 1 135 ? -11.178 -8.038 30.779 1.00 75.69 135 ASP A O 1
ATOM 1056 N N . LEU A 1 136 ? -12.930 -7.883 29.371 1.00 79.69 136 LEU A N 1
ATOM 1057 C CA . LEU A 1 136 ? -12.318 -8.639 28.274 1.00 79.69 136 LEU A CA 1
ATOM 1058 C C . LEU A 1 136 ? -11.024 -7.976 27.783 1.00 79.69 136 LEU A C 1
ATOM 1060 O O . LEU A 1 136 ? -10.008 -8.645 27.596 1.00 79.69 136 LEU A O 1
ATOM 1064 N N . LYS A 1 137 ? -11.028 -6.655 27.578 1.00 84.31 137 LYS A N 1
ATOM 1065 C CA . LYS A 1 137 ? -9.835 -5.906 27.159 1.00 84.31 137 LYS A CA 1
ATOM 1066 C C . LYS A 1 137 ? -8.687 -6.078 28.151 1.00 84.31 137 LYS A C 1
ATOM 1068 O O . LYS A 1 137 ? -7.555 -6.320 27.726 1.00 84.31 137 LYS A O 1
ATOM 1073 N N . ASP A 1 138 ? -8.965 -5.946 29.444 1.00 75.12 138 ASP A N 1
ATOM 1074 C CA . ASP A 1 138 ? -7.968 -6.079 30.505 1.00 75.12 138 ASP A CA 1
ATOM 1075 C C . ASP A 1 138 ? -7.440 -7.516 30.611 1.00 75.12 138 ASP A C 1
ATOM 1077 O O . ASP A 1 138 ? -6.247 -7.731 30.861 1.00 75.12 138 ASP A O 1
ATOM 1081 N N . GLU A 1 139 ? -8.301 -8.513 30.403 1.00 82.06 139 GLU A N 1
ATOM 1082 C CA . GLU A 1 139 ? -7.897 -9.913 30.306 1.00 82.06 139 GLU A CA 1
ATOM 1083 C C . 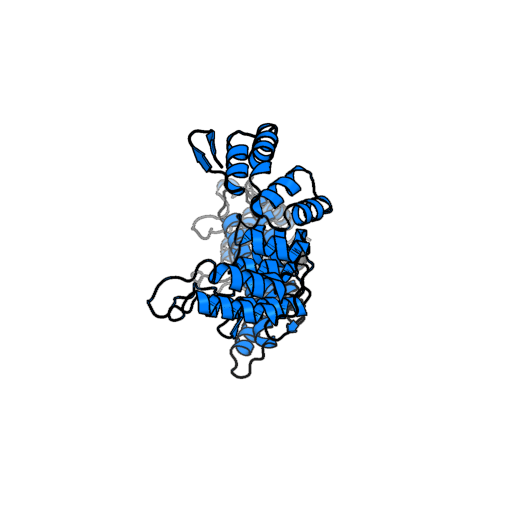GLU A 1 139 ? -6.956 -10.139 29.116 1.00 82.06 139 GLU A C 1
ATOM 1085 O O . GLU A 1 139 ? -5.835 -10.629 29.300 1.00 82.06 139 GLU A O 1
ATOM 1090 N N . LEU A 1 140 ? -7.361 -9.723 27.915 1.00 85.56 140 LEU A N 1
ATOM 1091 C CA . LEU A 1 140 ? -6.568 -9.882 26.696 1.00 85.56 140 LEU A CA 1
ATOM 1092 C C . LEU A 1 140 ? -5.242 -9.123 26.774 1.00 85.56 140 LEU A C 1
ATOM 1094 O O . LEU A 1 140 ? -4.224 -9.629 26.309 1.00 85.56 140 LEU A O 1
ATOM 1098 N N . GLN A 1 141 ? -5.207 -7.955 27.420 1.00 88.06 141 GLN A N 1
ATOM 1099 C CA . GLN A 1 141 ? -3.963 -7.219 27.653 1.00 88.06 141 GLN A CA 1
ATOM 1100 C C . GLN A 1 141 ? -2.984 -8.019 28.523 1.00 88.06 141 GLN A C 1
ATOM 1102 O O . GLN A 1 141 ? -1.780 -8.070 28.251 1.00 88.06 141 GLN A O 1
ATOM 1107 N N . LYS A 1 142 ? -3.478 -8.648 29.597 1.00 83.38 142 LYS A N 1
ATOM 1108 C CA . LYS A 1 142 ? -2.645 -9.500 30.460 1.00 83.38 142 LYS A CA 1
ATOM 1109 C C . LYS A 1 142 ? -2.120 -10.704 29.683 1.00 83.38 142 LYS A C 1
ATOM 1111 O O . LYS A 1 142 ? -0.944 -11.039 29.825 1.00 83.38 142 LYS A O 1
ATOM 1116 N N . GLN A 1 143 ? -2.965 -11.319 28.855 1.00 83.81 143 GLN A N 1
ATOM 1117 C CA . GLN A 1 143 ? -2.578 -12.438 27.997 1.00 83.81 143 GLN A CA 1
ATOM 1118 C C . GLN A 1 143 ? -1.516 -12.013 26.972 1.00 83.81 143 GLN A C 1
ATOM 1120 O O . GLN A 1 143 ? -0.469 -12.656 26.896 1.00 83.81 143 GLN A O 1
ATOM 1125 N N . SER A 1 144 ? -1.702 -10.886 26.275 1.00 88.25 144 SER A N 1
ATOM 1126 C CA . SER A 1 144 ? -0.762 -10.389 25.260 1.00 88.25 144 SER A CA 1
ATOM 1127 C C . SER A 1 144 ? 0.599 -9.984 25.831 1.00 88.25 144 SER A C 1
ATOM 1129 O O . SER A 1 144 ? 1.610 -10.077 25.141 1.00 88.25 144 SER A O 1
ATOM 1131 N N . ASN A 1 145 ? 0.641 -9.535 27.090 1.00 83.62 145 ASN A N 1
ATOM 1132 C CA . ASN A 1 145 ? 1.876 -9.153 27.785 1.00 83.62 145 ASN A CA 1
ATOM 1133 C C . ASN A 1 145 ? 2.644 -10.352 28.369 1.00 83.62 145 ASN A C 1
ATOM 1135 O O . ASN A 1 145 ? 3.753 -10.191 28.886 1.00 83.62 145 ASN A O 1
ATOM 1139 N N . SER A 1 146 ? 2.067 -11.554 28.325 1.00 86.06 146 SER A N 1
ATOM 1140 C CA . SER A 1 146 ? 2.734 -12.774 28.770 1.00 86.06 146 SER A CA 1
ATOM 1141 C C . SER A 1 146 ? 3.968 -13.063 27.915 1.00 86.06 146 SER A C 1
ATOM 1143 O O . SER A 1 146 ? 3.936 -12.972 26.692 1.00 86.06 146 SER A O 1
ATOM 1145 N N . SER A 1 147 ? 5.049 -13.548 28.532 1.00 81.56 147 SER A N 1
ATOM 1146 C CA . SER A 1 147 ? 6.224 -14.035 27.790 1.00 81.56 147 SER A CA 1
ATOM 1147 C C . SER A 1 147 ? 5.941 -15.273 26.927 1.00 81.56 147 SER A C 1
ATOM 1149 O O . SER A 1 147 ? 6.793 -15.681 26.143 1.00 81.56 147 SER A O 1
ATOM 1151 N N . LYS A 1 148 ? 4.761 -15.883 27.088 1.00 87.69 148 LYS A N 1
ATOM 1152 C CA . LYS A 1 148 ? 4.261 -17.009 26.290 1.00 87.69 148 LYS A CA 1
ATOM 1153 C C . LYS A 1 148 ? 3.156 -16.604 25.309 1.00 87.69 148 LYS A C 1
ATOM 1155 O O . LYS A 1 148 ? 2.527 -17.497 24.753 1.00 87.69 148 LYS A O 1
ATOM 1160 N N . ALA A 1 149 ? 2.889 -15.306 25.153 1.00 87.06 149 ALA A N 1
ATOM 1161 C CA . ALA A 1 149 ? 1.846 -14.817 24.262 1.00 87.06 149 ALA A CA 1
ATOM 1162 C C . ALA A 1 149 ? 2.101 -15.277 22.823 1.00 87.06 149 ALA A C 1
ATOM 1164 O O . ALA A 1 149 ? 3.198 -15.097 22.283 1.00 87.06 149 ALA A O 1
ATOM 1165 N N . THR A 1 150 ? 1.076 -15.860 22.218 1.00 93.44 150 THR A N 1
ATOM 1166 C CA . THR A 1 150 ? 1.043 -16.198 20.796 1.00 93.44 150 THR A CA 1
ATOM 1167 C C . THR A 1 150 ? 0.714 -14.959 19.961 1.00 93.44 150 THR A C 1
ATOM 1169 O O . THR A 1 150 ? 0.292 -13.927 20.489 1.00 93.44 150 THR A O 1
ATOM 1172 N N . ASP A 1 151 ? 0.899 -15.038 18.643 1.00 94.19 151 ASP A N 1
ATOM 1173 C CA . ASP A 1 151 ? 0.453 -13.962 17.749 1.00 94.19 151 ASP A CA 1
ATOM 1174 C C . ASP A 1 151 ? -1.066 -13.798 17.764 1.00 94.19 151 ASP A C 1
ATOM 1176 O O . ASP A 1 151 ? -1.558 -12.676 17.703 1.00 94.19 151 ASP A O 1
ATOM 1180 N N . GLU A 1 152 ? -1.802 -14.893 17.956 1.00 94.50 152 GLU A N 1
ATOM 1181 C CA . GLU A 1 152 ? -3.248 -14.865 18.153 1.00 94.50 152 GLU A CA 1
ATOM 1182 C C . GLU A 1 152 ? -3.632 -14.028 19.386 1.00 94.50 152 GLU A C 1
ATOM 1184 O O . GLU A 1 152 ? -4.454 -13.120 19.272 1.00 94.50 152 GLU A O 1
ATOM 1189 N N . ASP A 1 153 ? -2.976 -14.240 20.536 1.00 93.31 153 ASP A N 1
ATOM 1190 C CA . ASP A 1 153 ? -3.232 -13.463 21.763 1.00 93.31 153 ASP A CA 1
ATOM 1191 C C . ASP A 1 153 ? -2.968 -11.962 21.551 1.00 93.31 153 ASP A C 1
ATOM 1193 O O . ASP A 1 153 ? -3.739 -11.098 21.984 1.00 93.31 153 ASP A O 1
ATOM 1197 N N . LYS A 1 154 ? -1.878 -11.632 20.846 1.00 95.56 154 LYS A N 1
ATOM 1198 C CA . LYS A 1 154 ? -1.523 -10.242 20.522 1.00 95.56 154 LYS A CA 1
ATOM 1199 C C . LYS A 1 154 ? -2.544 -9.607 19.579 1.00 95.56 154 LYS A C 1
ATOM 1201 O O . LYS A 1 154 ? -2.920 -8.454 19.791 1.00 95.56 154 LYS A O 1
ATOM 1206 N N . LEU A 1 155 ? -2.992 -10.335 18.558 1.00 96.56 155 LEU A N 1
ATOM 1207 C CA . LEU A 1 155 ? -3.969 -9.860 17.579 1.00 96.56 155 LEU A CA 1
ATOM 1208 C C . LEU A 1 155 ? -5.339 -9.620 18.218 1.00 96.56 155 LEU A C 1
ATOM 1210 O O . LEU A 1 155 ? -5.919 -8.556 17.998 1.00 96.56 155 LEU A O 1
ATOM 1214 N N . LYS A 1 156 ? -5.809 -10.531 19.080 1.00 95.31 156 LYS A N 1
ATOM 1215 C CA . LYS A 1 156 ? -7.046 -10.355 19.867 1.00 95.31 156 LYS A CA 1
ATOM 1216 C C . LYS A 1 156 ? -7.017 -9.058 20.669 1.00 95.31 156 LYS A C 1
ATOM 1218 O O . LYS A 1 156 ? -7.936 -8.242 20.573 1.00 95.31 156 LYS A O 1
ATOM 1223 N N . TYR A 1 157 ? -5.926 -8.815 21.400 1.00 94.19 157 TYR A N 1
ATOM 1224 C CA . TYR A 1 157 ? -5.762 -7.570 22.150 1.00 94.19 157 TYR A CA 1
ATOM 1225 C C . TYR A 1 157 ? -5.699 -6.337 21.236 1.00 94.19 157 TYR A C 1
ATOM 1227 O O . TYR A 1 157 ? -6.342 -5.327 21.524 1.00 94.19 157 TYR A O 1
ATOM 1235 N N . LYS A 1 158 ? -4.969 -6.392 20.113 1.00 95.75 158 LYS A N 1
ATOM 1236 C CA . LYS A 1 158 ? -4.881 -5.274 19.154 1.00 95.75 158 LYS A CA 1
ATOM 1237 C C . LYS A 1 158 ? -6.245 -4.934 18.544 1.00 95.75 158 LYS A C 1
ATOM 1239 O O . LYS A 1 158 ? -6.561 -3.750 18.424 1.00 95.75 158 LYS A O 1
ATOM 1244 N N . TYR A 1 159 ? -7.061 -5.940 18.230 1.00 96.69 159 TYR A N 1
ATOM 1245 C CA . TYR A 1 159 ? -8.438 -5.769 17.768 1.00 96.69 159 TYR A CA 1
ATOM 1246 C C . TYR A 1 159 ? -9.317 -5.096 18.821 1.00 96.69 159 TYR A C 1
ATOM 1248 O O . TYR A 1 159 ? -9.874 -4.031 18.557 1.00 96.69 159 TYR A O 1
ATOM 1256 N N . ILE A 1 160 ? -9.370 -5.633 20.041 1.00 90.69 160 ILE A N 1
ATOM 1257 C CA . ILE A 1 160 ? -10.166 -5.031 21.118 1.00 90.69 160 ILE A CA 1
ATOM 1258 C C . ILE A 1 160 ? -9.673 -3.619 21.460 1.00 90.69 160 ILE A C 1
ATOM 1260 O O . ILE A 1 160 ? -10.475 -2.715 21.692 1.00 90.69 160 ILE A O 1
ATOM 1264 N N . ASN A 1 161 ? -8.366 -3.365 21.406 1.00 90.12 161 ASN A N 1
ATOM 1265 C CA . ASN A 1 161 ? -7.830 -2.025 21.610 1.00 90.12 161 ASN A CA 1
ATOM 1266 C C . ASN A 1 161 ? -8.234 -1.045 20.489 1.00 90.12 161 ASN A C 1
ATOM 1268 O O . ASN A 1 161 ? -8.479 0.132 20.765 1.00 90.12 161 ASN A O 1
ATOM 1272 N N . TYR A 1 162 ? -8.356 -1.513 19.243 1.00 93.12 162 TYR A N 1
ATOM 1273 C CA . TYR A 1 162 ? -8.917 -0.719 18.147 1.00 93.12 162 TYR A CA 1
ATOM 1274 C C . TYR A 1 162 ? -10.391 -0.373 18.405 1.00 93.12 162 TYR A C 1
ATOM 1276 O O . TYR A 1 162 ? -10.745 0.807 18.367 1.00 93.12 162 TYR A O 1
ATOM 1284 N N . ILE A 1 163 ? -11.219 -1.359 18.769 1.00 87.38 163 ILE A N 1
ATOM 1285 C CA . ILE A 1 163 ? -12.630 -1.149 19.139 1.00 87.38 163 ILE A CA 1
ATOM 1286 C C . ILE A 1 163 ? -12.749 -0.147 20.302 1.00 87.38 163 ILE A C 1
ATOM 1288 O O . ILE A 1 163 ? -13.552 0.786 20.254 1.00 87.38 163 ILE A O 1
ATOM 1292 N N . ASN A 1 164 ? -11.878 -0.251 21.308 1.00 84.19 164 ASN A N 1
ATOM 1293 C CA . ASN A 1 164 ? -11.807 0.689 22.427 1.00 84.19 164 ASN A CA 1
ATOM 1294 C C . ASN A 1 164 ? -11.471 2.119 21.971 1.00 84.19 164 ASN A C 1
ATOM 1296 O O . ASN A 1 164 ? -12.015 3.083 22.511 1.00 84.19 164 ASN A O 1
ATOM 1300 N N . SER A 1 165 ? -10.567 2.277 20.998 1.00 83.19 165 SER A N 1
ATOM 1301 C CA . SER A 1 165 ? -10.223 3.590 20.441 1.00 83.19 165 SER A CA 1
ATOM 1302 C C . SER A 1 165 ? -11.419 4.231 19.737 1.00 83.19 165 SER A C 1
ATOM 1304 O O . SER A 1 165 ? -11.681 5.410 19.958 1.00 83.19 165 SER A O 1
ATOM 1306 N N . GLN A 1 166 ? -12.157 3.458 18.934 1.00 84.19 166 GLN A N 1
ATOM 1307 C CA . GLN A 1 166 ? -13.376 3.921 18.262 1.00 84.19 166 GLN A CA 1
ATOM 1308 C C . GLN A 1 166 ? -14.460 4.300 19.286 1.00 84.19 166 GLN A C 1
ATOM 1310 O O . GLN A 1 166 ? -15.026 5.390 19.235 1.00 84.19 166 GLN A O 1
ATOM 1315 N N . THR A 1 167 ? -14.649 3.462 20.307 1.00 79.06 167 THR A N 1
ATOM 1316 C CA . THR A 1 167 ? -15.591 3.710 21.412 1.00 79.06 167 THR A CA 1
ATOM 1317 C C . THR A 1 167 ? -15.239 4.990 22.179 1.00 79.06 167 THR A C 1
ATOM 1319 O O . THR A 1 167 ? -16.102 5.800 22.512 1.00 79.06 167 THR A O 1
ATOM 1322 N N . SER A 1 168 ? -13.948 5.224 22.426 1.00 74.44 168 SER A N 1
ATOM 1323 C CA . SER A 1 168 ? -13.465 6.430 23.110 1.00 74.44 168 SER A CA 1
ATOM 1324 C C . SER A 1 168 ? -13.753 7.710 22.322 1.00 74.44 168 SER A C 1
ATOM 1326 O O . SER A 1 168 ? -13.986 8.756 22.932 1.00 74.44 168 SER A O 1
ATOM 1328 N N . GLU A 1 169 ? -13.739 7.642 20.988 1.00 79.06 169 GLU A N 1
ATOM 1329 C CA . GLU A 1 169 ? -14.091 8.765 20.117 1.00 79.06 169 GLU A CA 1
ATOM 1330 C C . GLU A 1 169 ? -15.592 9.070 20.177 1.00 79.06 169 GLU A C 1
ATOM 1332 O O . GLU A 1 169 ? -15.973 10.223 20.364 1.00 79.06 169 GLU A O 1
ATOM 1337 N N . LEU A 1 170 ? -16.444 8.042 20.167 1.00 74.88 170 LEU A N 1
ATOM 1338 C CA . LEU A 1 170 ? -17.888 8.201 20.378 1.00 74.88 170 LEU A CA 1
ATOM 1339 C C . LEU A 1 170 ? -18.197 8.840 21.740 1.00 74.88 170 LEU A C 1
ATOM 1341 O O . LEU A 1 170 ? -18.992 9.775 21.827 1.00 74.88 170 LEU A O 1
ATOM 1345 N N . TYR A 1 171 ? -17.496 8.444 22.807 1.00 72.75 171 TYR A N 1
ATOM 1346 C CA . TYR A 1 171 ? -17.627 9.119 24.102 1.00 72.75 171 TYR A CA 1
ATOM 1347 C C . TYR A 1 171 ? -17.193 10.595 24.070 1.00 72.75 171 TYR A C 1
ATOM 1349 O O . TYR A 1 171 ? -17.746 11.400 24.823 1.00 72.75 171 TYR A O 1
ATOM 1357 N N . LYS A 1 172 ? -16.217 10.989 23.235 1.00 73.94 172 LYS A N 1
ATOM 1358 C CA . LYS A 1 172 ? -15.884 12.415 23.040 1.00 73.94 172 LYS A CA 1
ATOM 1359 C C . LYS A 1 172 ? -17.020 13.142 22.332 1.00 73.94 172 LYS A C 1
ATOM 1361 O O . LYS A 1 172 ? -17.449 14.173 22.838 1.00 73.94 172 LYS A O 1
ATOM 1366 N N . GLN A 1 173 ? -17.553 12.574 21.252 1.00 72.75 173 GLN A N 1
ATOM 1367 C CA . GLN A 1 173 ? -18.688 13.150 20.526 1.00 72.75 173 GLN A CA 1
ATOM 1368 C C . GLN A 1 173 ? -19.910 13.317 21.438 1.00 72.75 173 GLN A C 1
ATOM 1370 O O . GLN A 1 173 ? -20.543 14.371 21.438 1.00 72.75 173 GLN A O 1
ATOM 1375 N N . LYS A 1 174 ? -20.190 12.331 22.302 1.00 66.88 174 LYS A N 1
ATOM 1376 C CA . LYS A 1 174 ? -21.242 12.419 23.328 1.00 66.88 174 LYS A CA 1
ATOM 1377 C C . LYS A 1 174 ? -21.044 13.646 24.229 1.00 66.88 174 LYS A C 1
ATOM 1379 O O . LYS A 1 174 ? -21.983 14.416 24.424 1.00 66.88 174 LYS A O 1
ATOM 1384 N N . ARG A 1 175 ? -19.815 13.889 24.707 1.00 61.94 175 ARG A N 1
ATOM 1385 C CA . ARG A 1 175 ? -19.470 15.080 25.512 1.00 61.94 175 ARG A CA 1
ATOM 1386 C C . ARG A 1 175 ? -19.583 16.389 24.731 1.00 61.94 175 ARG A C 1
ATOM 1388 O O . ARG A 1 175 ? -19.984 17.404 25.296 1.00 61.94 175 ARG A O 1
ATOM 1395 N N . GLU A 1 176 ? -19.228 16.401 23.453 1.00 73.31 176 GLU A N 1
ATOM 1396 C CA . GLU A 1 176 ? -19.367 17.588 22.599 1.00 73.31 176 GLU A CA 1
ATOM 1397 C C . GLU A 1 176 ? -20.839 17.956 22.384 1.00 73.31 176 GLU A C 1
ATOM 1399 O O . GLU A 1 176 ? -21.204 19.127 22.497 1.00 73.31 176 GLU A O 1
ATOM 1404 N N . VAL A 1 177 ? -21.702 16.960 22.160 1.00 66.38 177 VAL A N 1
ATOM 1405 C CA . VAL A 1 177 ? -23.156 17.152 22.062 1.00 66.38 177 VAL A CA 1
ATOM 1406 C C . VAL A 1 177 ? -23.723 17.713 23.366 1.00 66.38 177 VAL A C 1
ATOM 1408 O O . VAL A 1 177 ? -24.464 18.698 23.322 1.00 66.38 177 VAL A O 1
ATOM 1411 N N . GLN A 1 178 ? -23.340 17.154 24.518 1.00 51.78 178 GLN A N 1
ATOM 1412 C CA . GLN A 1 178 ? -23.779 17.632 25.838 1.00 51.78 178 GLN A CA 1
ATOM 1413 C C . GLN A 1 178 ? -23.450 19.121 26.053 1.00 51.78 178 GLN A C 1
ATOM 1415 O O . GLN A 1 178 ? -24.301 19.891 26.507 1.00 51.78 178 GLN A O 1
ATOM 1420 N N . ASN A 1 179 ? -22.251 19.544 25.644 1.00 62.78 179 ASN A N 1
ATOM 1421 C CA . ASN A 1 179 ? -21.762 20.920 25.790 1.00 62.78 179 ASN A CA 1
ATOM 1422 C C . ASN A 1 179 ? -22.204 21.876 24.664 1.00 62.78 179 ASN A C 1
ATOM 1424 O O . ASN A 1 179 ? -21.818 23.046 24.657 1.00 62.78 179 ASN A O 1
ATOM 1428 N N . SER A 1 180 ? -22.983 21.397 23.693 1.00 67.31 180 SER A N 1
ATOM 1429 C CA . SER A 1 180 ? -23.430 22.207 22.559 1.00 67.31 180 SER A CA 1
ATOM 1430 C C . SER A 1 180 ? -24.578 23.159 22.923 1.00 67.31 180 SER A C 1
ATOM 1432 O O . SER A 1 180 ? -25.243 23.018 23.950 1.00 67.31 180 SER A O 1
ATOM 1434 N N . SER A 1 181 ? -24.861 24.113 22.032 1.00 77.75 181 SER A N 1
ATOM 1435 C CA . SER A 1 181 ? -26.004 25.032 22.136 1.00 77.75 181 SER A CA 1
ATOM 1436 C C . SER A 1 181 ? -27.315 24.459 21.573 1.00 77.75 181 SER A C 1
ATOM 1438 O O . SER A 1 181 ? -28.222 25.225 21.249 1.00 77.75 181 SER A O 1
ATOM 1440 N N . LEU A 1 182 ? -27.390 23.142 21.348 1.00 57.22 182 LEU A N 1
ATOM 1441 C CA . LEU A 1 182 ? -28.603 22.472 20.871 1.00 57.22 182 LEU A CA 1
ATOM 1442 C C . LEU A 1 182 ? -29.707 22.506 21.935 1.00 57.22 182 LEU A C 1
ATOM 1444 O O . LEU A 1 182 ? -29.419 22.695 23.116 1.00 57.22 182 LEU A O 1
ATOM 1448 N N . SER A 1 183 ? -30.958 22.292 21.514 1.00 51.19 183 SER A N 1
ATOM 1449 C CA . SER A 1 183 ? -32.056 22.082 22.461 1.00 51.19 183 SER A CA 1
ATOM 1450 C C . SER A 1 183 ? -31.847 20.776 23.232 1.00 51.19 183 SER A C 1
ATOM 1452 O O . SER A 1 183 ? -31.258 19.833 22.697 1.00 51.19 183 SER A O 1
ATOM 1454 N N . ASP A 1 184 ? -32.346 20.686 24.461 1.00 44.97 184 ASP A N 1
ATOM 1455 C CA . ASP A 1 184 ? -32.143 19.499 25.303 1.00 44.97 184 ASP A CA 1
ATOM 1456 C C . ASP A 1 184 ? -32.756 18.235 24.681 1.00 44.97 184 ASP A C 1
ATOM 1458 O O . ASP A 1 184 ? -32.145 17.166 24.693 1.00 44.97 184 ASP A O 1
ATOM 1462 N N . LYS A 1 185 ? -33.884 18.379 23.973 1.00 47.00 185 LYS A N 1
ATOM 1463 C CA . LYS A 1 185 ? -34.482 17.309 23.160 1.00 47.00 185 LYS A CA 1
ATOM 1464 C C . LYS A 1 185 ? -33.552 16.811 22.044 1.00 47.00 185 LYS A C 1
ATOM 1466 O O . LYS A 1 185 ? -33.449 15.603 21.812 1.00 47.00 185 LYS A O 1
ATOM 1471 N N . ASP A 1 186 ? -32.887 17.726 21.339 1.00 51.06 186 ASP A N 1
ATOM 1472 C CA . ASP A 1 186 ? -31.968 17.367 20.250 1.00 51.06 186 ASP A CA 1
ATOM 1473 C C . ASP A 1 186 ? -30.660 16.776 20.790 1.00 51.06 186 ASP A C 1
ATOM 1475 O O . ASP A 1 186 ? -30.091 15.876 20.170 1.00 51.06 186 ASP A O 1
ATOM 1479 N N . LYS A 1 187 ? -30.187 17.249 21.952 1.00 50.75 187 LYS A N 1
ATOM 1480 C CA . LYS A 1 187 ? -29.052 16.647 22.664 1.00 50.75 187 LYS A CA 1
ATOM 1481 C C . LYS A 1 187 ? -29.365 15.212 23.049 1.00 50.75 187 LYS A C 1
ATOM 1483 O O . LYS A 1 187 ? -28.576 14.332 22.721 1.00 50.75 187 LYS A O 1
ATOM 1488 N N . MET A 1 188 ? -30.516 14.978 23.679 1.00 48.66 188 MET A N 1
ATOM 1489 C CA . MET A 1 188 ? -30.937 13.647 24.112 1.00 48.66 188 MET A CA 1
ATOM 1490 C C . MET A 1 188 ? -31.010 12.675 22.932 1.00 48.66 188 MET A C 1
ATOM 1492 O O . MET A 1 188 ? -30.383 11.622 22.968 1.00 48.66 188 MET A O 1
ATOM 1496 N N . SER A 1 189 ? -31.656 13.082 21.835 1.00 56.06 189 SER A N 1
ATOM 1497 C CA . SER A 1 189 ? -31.771 12.247 20.629 1.00 56.06 189 SER A CA 1
ATOM 1498 C C . SER A 1 189 ? -30.398 11.853 20.057 1.00 56.06 189 SER A C 1
ATOM 1500 O O . SER A 1 189 ? -30.168 10.696 19.715 1.00 56.06 189 SER A O 1
ATOM 1502 N N . LYS A 1 190 ? -29.450 12.799 19.989 1.00 62.50 190 LYS A N 1
ATOM 1503 C CA . LYS A 1 190 ? -28.080 12.528 19.515 1.00 62.50 190 LYS A CA 1
ATOM 1504 C C . LYS A 1 190 ? -27.272 11.674 20.490 1.00 62.50 190 LYS A C 1
ATOM 1506 O O . LYS A 1 190 ? -26.446 10.872 20.069 1.00 62.50 190 LYS A O 1
ATOM 1511 N N . ILE A 1 191 ? -27.476 11.857 21.791 1.00 61.75 191 ILE A N 1
ATOM 1512 C CA . ILE A 1 191 ? -26.812 11.062 22.825 1.00 61.75 191 ILE A CA 1
ATOM 1513 C C . ILE A 1 191 ? -27.277 9.603 22.763 1.00 61.75 191 ILE A C 1
ATOM 1515 O O . ILE A 1 191 ? -26.437 8.712 22.872 1.00 61.75 191 ILE A O 1
ATOM 1519 N N . GLU A 1 192 ? -28.573 9.358 22.560 1.00 59.91 192 GLU A N 1
ATOM 1520 C CA . GLU A 1 192 ? -29.124 8.010 22.370 1.00 59.91 192 GLU A CA 1
ATOM 1521 C C . GLU A 1 192 ? -28.541 7.332 21.124 1.00 59.91 192 GLU A C 1
ATOM 1523 O O . GLU A 1 192 ? -28.129 6.175 21.196 1.00 59.91 192 GLU A O 1
ATOM 1528 N N . GLU A 1 193 ? -28.422 8.059 20.008 1.00 71.88 193 GLU A N 1
ATOM 1529 C CA . GLU A 1 193 ? -27.792 7.551 18.783 1.00 71.88 193 GLU A CA 1
ATOM 1530 C C . GLU A 1 193 ? -26.325 7.156 19.015 1.00 71.88 193 GLU A C 1
ATOM 1532 O O . GLU A 1 193 ? -25.918 6.040 18.686 1.00 71.88 193 GLU A O 1
ATOM 1537 N N . ILE A 1 194 ? -25.535 8.036 19.639 1.00 69.50 194 ILE A N 1
ATOM 1538 C CA . ILE A 1 194 ? -24.125 7.761 19.949 1.00 69.50 194 ILE A CA 1
ATOM 1539 C C . ILE A 1 194 ? -23.998 6.584 20.930 1.00 69.50 194 ILE A C 1
ATOM 1541 O O . ILE A 1 194 ? -23.094 5.761 20.791 1.00 69.50 194 ILE A O 1
ATOM 1545 N N . GLN A 1 195 ? -24.898 6.469 21.913 1.00 69.56 195 GLN A N 1
ATOM 1546 C CA . GLN A 1 195 ? -24.898 5.343 22.848 1.00 69.56 195 GLN A CA 1
ATOM 1547 C C . GLN A 1 195 ? -25.235 4.020 22.149 1.00 69.56 195 GLN A C 1
ATOM 1549 O O . GLN A 1 195 ? -24.584 3.016 22.432 1.00 69.56 195 GLN A O 1
ATOM 1554 N N . SER A 1 196 ? -26.179 4.019 21.202 1.00 72.38 196 SER A N 1
ATOM 1555 C CA . SER A 1 196 ? -26.459 2.844 20.366 1.00 72.38 196 SER A CA 1
ATOM 1556 C C . SER A 1 196 ? -25.204 2.388 19.630 1.00 72.38 196 SER A C 1
ATOM 1558 O O . SER A 1 196 ? -24.849 1.217 19.692 1.00 72.38 196 SER A O 1
ATOM 1560 N N . GLN A 1 197 ? -24.478 3.325 19.011 1.00 78.62 197 GLN A N 1
ATOM 1561 C CA . GLN A 1 197 ? -23.234 3.022 18.300 1.00 78.62 197 GLN A CA 1
ATOM 1562 C C . GLN A 1 197 ? -22.160 2.442 19.232 1.00 78.62 197 GLN A C 1
ATOM 1564 O O . GLN A 1 197 ? -21.431 1.539 18.832 1.00 78.62 197 GLN A O 1
ATOM 1569 N N . ILE A 1 198 ? -22.063 2.927 20.475 1.00 75.94 198 ILE A N 1
ATOM 1570 C CA . ILE A 1 198 ? -21.154 2.372 21.491 1.00 75.94 198 ILE A CA 1
ATOM 1571 C C . ILE A 1 198 ? -21.534 0.927 21.836 1.00 75.94 198 ILE A C 1
ATOM 1573 O O . ILE A 1 198 ? -20.659 0.059 21.877 1.00 75.94 198 ILE A O 1
ATOM 1577 N N . ASN A 1 199 ? -22.819 0.656 22.067 1.00 72.31 199 ASN A N 1
ATOM 1578 C CA . ASN A 1 199 ? -23.290 -0.686 22.408 1.00 72.31 199 ASN A CA 1
ATOM 1579 C C . ASN A 1 199 ? -23.046 -1.661 21.250 1.00 72.31 199 ASN A C 1
ATOM 1581 O O . ASN A 1 199 ? -22.470 -2.723 21.469 1.00 72.31 199 ASN A O 1
ATOM 1585 N N . ASP A 1 200 ? -23.383 -1.261 20.023 1.00 77.75 200 ASP A N 1
ATOM 1586 C CA . ASP A 1 200 ? -23.167 -2.069 18.820 1.00 77.75 200 ASP A CA 1
ATOM 1587 C C . ASP A 1 200 ? -21.678 -2.375 18.612 1.00 77.75 200 ASP A C 1
ATOM 1589 O O . ASP A 1 200 ? -21.291 -3.498 18.279 1.00 77.75 200 ASP A O 1
ATOM 1593 N N . LEU A 1 201 ? -20.818 -1.378 18.825 1.00 80.62 201 LEU A N 1
ATOM 1594 C CA . LEU A 1 201 ? -19.376 -1.493 18.640 1.00 80.62 201 LEU A CA 1
ATOM 1595 C C . LEU A 1 201 ? -18.726 -2.401 19.697 1.00 80.62 201 LEU A C 1
ATOM 1597 O O . LEU A 1 201 ? -17.894 -3.245 19.354 1.00 80.62 201 LEU A O 1
ATOM 1601 N N . THR A 1 202 ? -19.112 -2.254 20.966 1.00 79.44 202 THR A N 1
ATOM 1602 C CA . THR A 1 202 ? -18.614 -3.095 22.070 1.00 79.44 202 THR A CA 1
ATOM 1603 C C . THR A 1 202 ? -19.111 -4.534 21.949 1.00 79.44 202 THR A C 1
ATOM 1605 O O . THR A 1 202 ? -18.305 -5.460 22.049 1.00 79.44 202 THR A O 1
ATOM 1608 N N . GLU A 1 203 ? -20.389 -4.735 21.618 1.00 77.25 203 GLU A N 1
ATOM 1609 C CA . GLU A 1 203 ? -20.967 -6.053 21.336 1.00 77.25 203 GLU A CA 1
ATOM 1610 C C . GLU A 1 203 ? -20.289 -6.723 20.132 1.00 77.25 203 GLU A C 1
ATOM 1612 O O . GLU A 1 203 ? -19.906 -7.892 20.197 1.00 77.25 203 GLU A O 1
ATOM 1617 N N . THR A 1 204 ? -20.057 -5.975 19.049 1.00 81.69 204 THR A N 1
ATOM 1618 C CA . THR A 1 204 ? -19.310 -6.466 17.880 1.00 81.69 204 THR A CA 1
ATOM 1619 C C . THR A 1 204 ? -17.900 -6.902 18.269 1.00 81.69 204 THR A C 1
ATOM 1621 O O . THR A 1 204 ? -17.444 -7.948 17.804 1.00 81.69 204 THR A O 1
ATOM 1624 N N . GLY A 1 205 ? -17.219 -6.135 19.126 1.00 82.62 205 GLY A N 1
ATOM 1625 C CA . GLY A 1 205 ? -15.902 -6.489 19.650 1.00 82.62 205 GLY A CA 1
ATOM 1626 C C . GLY A 1 205 ? -15.920 -7.810 20.424 1.00 82.62 205 GLY A C 1
ATOM 1627 O O . GLY A 1 205 ? -15.139 -8.709 20.109 1.00 82.62 205 GLY A O 1
ATOM 1628 N N . ILE A 1 206 ? -16.842 -7.953 21.381 1.00 82.00 206 ILE A N 1
ATOM 1629 C CA . ILE A 1 206 ? -17.002 -9.163 22.209 1.00 82.00 206 ILE A CA 1
ATOM 1630 C C . ILE A 1 206 ? -17.358 -10.387 21.357 1.00 82.00 206 ILE A C 1
ATOM 1632 O O . ILE A 1 206 ? -16.832 -11.473 21.578 1.00 82.00 206 ILE A O 1
ATOM 1636 N N . ASN A 1 207 ? -18.223 -10.237 20.359 1.00 84.06 207 ASN A N 1
ATOM 1637 C CA . ASN A 1 207 ? -18.698 -11.381 19.584 1.00 84.06 207 ASN A CA 1
ATOM 1638 C C . ASN A 1 207 ? -17.696 -11.862 18.525 1.00 84.06 207 ASN A C 1
ATOM 1640 O O . ASN A 1 207 ? -17.804 -12.995 18.059 1.00 84.06 207 ASN A O 1
ATOM 1644 N N . ASN A 1 208 ? -16.737 -11.021 18.122 1.00 88.19 208 ASN A N 1
ATOM 1645 C CA . ASN A 1 208 ? -15.885 -11.307 16.967 1.00 88.19 208 ASN A CA 1
ATOM 1646 C C . ASN A 1 208 ? -14.384 -11.394 17.261 1.00 88.19 208 ASN A C 1
ATOM 1648 O O . ASN A 1 208 ? -13.635 -11.751 16.351 1.00 88.19 208 ASN A O 1
ATOM 1652 N N . TYR A 1 209 ? -13.918 -11.104 18.481 1.00 90.12 209 TYR A N 1
ATOM 1653 C CA . TYR A 1 209 ? -12.477 -11.130 18.777 1.00 90.12 209 TYR A CA 1
ATOM 1654 C C . TYR A 1 209 ? -11.843 -12.520 18.597 1.00 90.12 209 TYR A C 1
ATOM 1656 O O . TYR A 1 209 ? -10.658 -12.607 18.297 1.00 90.12 209 TYR A O 1
ATOM 1664 N N . GLU A 1 210 ? -12.617 -13.601 18.725 1.00 90.12 210 GLU A N 1
ATOM 1665 C CA . GLU A 1 210 ? -12.148 -14.979 18.502 1.00 90.12 210 GLU A CA 1
ATOM 1666 C C . GLU A 1 210 ? -11.971 -15.337 17.015 1.00 90.12 210 GLU A C 1
ATOM 1668 O O . GLU A 1 210 ? -11.345 -16.345 16.692 1.00 90.12 210 GLU A O 1
ATOM 1673 N N . ASN A 1 211 ? -12.490 -14.523 16.088 1.00 93.75 211 ASN A N 1
ATOM 1674 C CA . ASN A 1 211 ? -12.408 -14.778 14.647 1.00 93.75 211 ASN A CA 1
ATOM 1675 C C . ASN A 1 211 ? -11.036 -14.370 14.098 1.00 93.75 211 ASN A C 1
ATOM 1677 O O . ASN A 1 211 ? -10.927 -13.388 13.359 1.00 93.75 211 ASN A O 1
ATOM 1681 N N . VAL A 1 212 ? -9.994 -15.101 14.493 1.00 95.00 212 VAL A N 1
ATOM 1682 C CA . VAL A 1 212 ? -8.605 -14.800 14.141 1.00 95.00 212 VAL A CA 1
ATOM 1683 C C . VAL A 1 212 ? -8.118 -15.675 12.988 1.00 95.00 212 VAL A C 1
ATOM 1685 O O . VAL A 1 212 ? -8.197 -16.901 13.031 1.00 95.00 212 VAL A O 1
ATOM 1688 N N . GLU A 1 213 ? -7.538 -15.034 11.981 1.00 94.25 213 GLU A N 1
ATOM 1689 C CA . GLU A 1 213 ? -6.751 -15.667 10.929 1.00 94.25 213 GLU A CA 1
ATOM 1690 C C . GLU A 1 213 ? -5.311 -15.157 11.036 1.00 94.25 213 GLU A C 1
ATOM 1692 O O . GLU A 1 213 ? -5.077 -13.947 11.005 1.00 94.25 213 GLU A O 1
ATOM 1697 N N . THR A 1 214 ? -4.340 -16.058 11.183 1.00 92.94 214 THR A N 1
ATOM 1698 C CA . THR A 1 214 ? -2.927 -15.696 11.361 1.00 92.94 214 THR A CA 1
ATOM 1699 C C . THR A 1 214 ? -2.043 -16.310 10.285 1.00 92.94 214 THR A C 1
ATOM 1701 O O . THR A 1 214 ? -2.162 -17.482 9.927 1.00 92.94 214 THR A O 1
ATOM 1704 N N . PHE A 1 215 ? -1.130 -15.487 9.782 1.00 93.38 215 PHE A N 1
ATOM 1705 C CA . PHE A 1 215 ? -0.073 -15.825 8.837 1.00 93.38 215 PHE A CA 1
ATOM 1706 C C . PHE A 1 215 ? 1.246 -15.264 9.378 1.00 93.38 215 PHE A C 1
ATOM 1708 O O . PHE A 1 215 ? 1.284 -14.654 10.444 1.00 93.38 215 PHE A O 1
ATOM 1715 N N . GLU A 1 216 ? 2.346 -15.486 8.662 1.00 93.81 216 GLU A N 1
ATOM 1716 C CA . GLU A 1 216 ? 3.688 -15.136 9.143 1.00 93.81 216 GLU A CA 1
ATOM 1717 C C . GLU A 1 216 ? 3.867 -13.627 9.388 1.00 93.81 216 GLU A C 1
ATOM 1719 O O . GLU A 1 216 ? 4.394 -13.232 10.421 1.00 93.81 216 GLU A O 1
ATOM 1724 N N . ASN A 1 217 ? 3.396 -12.788 8.461 1.00 95.31 217 ASN A N 1
ATOM 1725 C CA . ASN A 1 217 ? 3.557 -11.329 8.488 1.00 95.31 217 ASN A CA 1
ATOM 1726 C C . ASN A 1 217 ? 2.224 -10.578 8.359 1.00 95.31 217 ASN A C 1
ATOM 1728 O O . ASN A 1 217 ? 2.201 -9.350 8.274 1.00 95.31 217 ASN A O 1
ATOM 1732 N N . TYR A 1 218 ? 1.112 -11.309 8.317 1.00 96.69 218 TYR A N 1
ATOM 1733 C CA . TYR A 1 218 ? -0.234 -10.775 8.163 1.00 96.69 218 TYR A CA 1
ATOM 1734 C C . TYR A 1 218 ? -1.200 -11.510 9.086 1.00 96.69 218 TYR A C 1
ATOM 1736 O O . TYR A 1 218 ? -1.072 -12.709 9.321 1.00 96.69 218 TYR A O 1
ATOM 1744 N N . GLY A 1 219 ? -2.180 -10.791 9.608 1.00 96.25 219 GLY A N 1
ATOM 1745 C CA . GLY A 1 219 ? -3.206 -11.351 10.462 1.00 96.25 219 GLY A CA 1
ATOM 1746 C C . GLY A 1 219 ? -4.494 -10.566 10.327 1.00 96.25 219 GLY A C 1
ATOM 1747 O O . GLY A 1 219 ? -4.502 -9.397 9.944 1.00 96.25 219 GLY A O 1
ATOM 1748 N N . LYS A 1 220 ? -5.603 -11.207 10.655 1.00 95.38 220 LYS A N 1
ATOM 1749 C CA . LYS A 1 220 ? -6.919 -10.590 10.615 1.00 95.38 220 LYS A CA 1
ATOM 1750 C C . LYS A 1 220 ? -7.718 -11.034 11.821 1.00 95.38 220 LYS A C 1
ATOM 1752 O O . LYS A 1 220 ? -7.715 -12.211 12.164 1.00 95.38 220 LYS A O 1
ATOM 1757 N N . VAL A 1 221 ? -8.412 -10.091 12.443 1.00 94.88 221 VAL A N 1
ATOM 1758 C CA . VAL A 1 221 ? -9.437 -10.384 13.445 1.00 94.88 221 VAL A CA 1
ATOM 1759 C C . VAL A 1 221 ? -10.742 -9.813 12.926 1.00 94.88 221 VAL A C 1
ATOM 1761 O O . VAL A 1 221 ? -10.859 -8.602 12.723 1.00 94.88 221 VAL A O 1
ATOM 1764 N N . ALA A 1 222 ? -11.708 -10.687 12.655 1.00 92.19 222 ALA A N 1
ATOM 1765 C CA . ALA A 1 222 ? -12.960 -10.332 11.997 1.00 92.19 222 ALA A CA 1
ATOM 1766 C C . ALA A 1 222 ? -12.735 -9.628 10.639 1.00 92.19 222 ALA A C 1
ATOM 1768 O O . ALA A 1 222 ? -12.361 -10.263 9.651 1.00 92.19 222 ALA A O 1
ATOM 1769 N N . ASN A 1 223 ? -12.974 -8.318 10.563 1.00 89.44 223 ASN A N 1
ATOM 1770 C CA . ASN A 1 223 ? -12.755 -7.470 9.389 1.00 89.44 223 ASN A CA 1
ATOM 1771 C C . ASN A 1 223 ? -11.546 -6.529 9.526 1.00 89.44 223 ASN A C 1
ATOM 1773 O O . ASN A 1 223 ? -11.274 -5.770 8.599 1.00 89.44 223 ASN A O 1
ATOM 1777 N N . VAL A 1 224 ? -10.830 -6.567 10.652 1.00 94.12 224 VAL A N 1
ATOM 1778 C CA . VAL A 1 224 ? -9.691 -5.686 10.918 1.00 94.12 224 VAL A CA 1
ATOM 1779 C C . VAL A 1 224 ? -8.401 -6.418 10.598 1.00 94.12 224 VAL A C 1
ATOM 1781 O O . VAL A 1 224 ? -8.144 -7.510 11.103 1.00 94.12 224 VAL A O 1
ATOM 1784 N N . GLU A 1 225 ? -7.596 -5.797 9.749 1.00 96.25 225 GLU A N 1
ATOM 1785 C CA . GLU A 1 225 ? -6.360 -6.367 9.236 1.00 96.25 225 GLU A CA 1
ATOM 1786 C C . GLU A 1 225 ? -5.145 -5.807 9.974 1.00 96.25 225 GLU A C 1
ATOM 1788 O O . GLU A 1 225 ? -5.098 -4.632 10.356 1.00 96.25 225 GLU A O 1
ATOM 1793 N N . PHE A 1 226 ? -4.146 -6.662 10.151 1.00 97.50 226 PHE A N 1
ATOM 1794 C CA . PHE A 1 226 ? -2.904 -6.375 10.846 1.00 97.50 226 PHE A CA 1
ATOM 1795 C C . PHE A 1 226 ? -1.720 -6.932 10.062 1.00 97.50 226 PHE A C 1
ATOM 1797 O O . PHE A 1 226 ? -1.832 -7.937 9.359 1.00 97.50 226 PHE A O 1
ATOM 1804 N N . TYR A 1 227 ? -0.566 -6.303 10.225 1.00 97.44 227 TYR A N 1
ATOM 1805 C CA . TYR A 1 227 ? 0.701 -6.786 9.695 1.00 97.44 227 TYR A CA 1
ATOM 1806 C C . TYR A 1 227 ? 1.781 -6.737 10.767 1.00 97.44 227 TYR A C 1
ATOM 1808 O O . TYR A 1 227 ? 1.690 -5.967 11.726 1.00 97.44 227 TYR A O 1
ATOM 1816 N N . LEU A 1 228 ? 2.793 -7.582 10.614 1.00 96.31 228 LEU A N 1
ATOM 1817 C CA . LEU A 1 228 ? 3.949 -7.592 11.495 1.00 96.31 228 LEU A CA 1
ATOM 1818 C C . LEU A 1 228 ? 4.957 -6.558 10.990 1.00 96.31 228 LEU A C 1
ATOM 1820 O O . LEU A 1 228 ? 5.418 -6.655 9.856 1.00 96.31 228 LEU A O 1
ATOM 1824 N N . ASN A 1 229 ? 5.278 -5.557 11.806 1.00 95.31 229 ASN A N 1
ATOM 1825 C CA . ASN A 1 229 ? 6.247 -4.532 11.432 1.00 95.31 229 ASN A CA 1
ATOM 1826 C C . ASN A 1 229 ? 7.698 -5.034 11.568 1.00 95.31 229 ASN A C 1
ATOM 1828 O O . ASN A 1 229 ? 7.972 -6.112 12.101 1.00 95.31 229 ASN A O 1
ATOM 1832 N N . SER A 1 230 ? 8.658 -4.217 11.134 1.00 92.56 230 SER A N 1
ATOM 1833 C CA . SER A 1 230 ? 10.093 -4.529 11.234 1.00 92.56 230 SER A CA 1
ATOM 1834 C C . SER A 1 230 ? 10.638 -4.780 12.655 1.00 92.56 230 SER A C 1
ATOM 1836 O O . SER A 1 230 ? 11.710 -5.373 12.797 1.00 92.56 230 SER A O 1
ATOM 1838 N N . GLU A 1 231 ? 9.916 -4.376 13.703 1.00 92.75 231 GLU A N 1
ATOM 1839 C CA . GLU A 1 231 ? 10.248 -4.639 15.111 1.00 92.75 231 GLU A CA 1
ATOM 1840 C C . GLU A 1 231 ? 9.611 -5.943 15.635 1.00 92.75 231 GLU A C 1
ATOM 1842 O O . GLU A 1 231 ? 9.811 -6.316 16.790 1.00 92.75 231 GLU A O 1
ATOM 1847 N N . ASN A 1 232 ? 8.925 -6.696 14.769 1.00 91.31 232 ASN A N 1
ATOM 1848 C CA . ASN A 1 232 ? 8.110 -7.869 15.096 1.00 91.31 232 ASN A CA 1
ATOM 1849 C C . ASN A 1 232 ? 6.914 -7.545 16.004 1.00 91.31 232 ASN A C 1
ATOM 1851 O O . ASN A 1 232 ? 6.514 -8.354 16.849 1.00 91.31 232 ASN A O 1
ATOM 1855 N N . GLU A 1 233 ? 6.329 -6.361 15.827 1.00 94.12 233 GLU A N 1
ATOM 1856 C CA . GLU A 1 233 ? 5.100 -5.955 16.496 1.00 94.12 233 GLU A CA 1
ATOM 1857 C C . GLU A 1 233 ? 3.931 -5.880 15.512 1.00 94.12 233 GLU A C 1
ATOM 1859 O O . GLU A 1 233 ? 4.051 -5.352 14.409 1.00 94.12 233 GLU A O 1
ATOM 1864 N N . TRP A 1 234 ? 2.769 -6.388 15.928 1.00 96.19 234 TRP A N 1
ATOM 1865 C CA . TRP A 1 234 ? 1.545 -6.296 15.136 1.00 96.19 234 TRP A CA 1
ATOM 1866 C C . TRP A 1 234 ? 1.021 -4.857 15.100 1.00 96.19 234 TRP A C 1
ATOM 1868 O O . TRP A 1 234 ? 0.726 -4.255 16.145 1.00 96.19 234 TRP A O 1
ATOM 1878 N N . GLU A 1 235 ? 0.848 -4.325 13.896 1.00 96.56 235 GLU A N 1
ATOM 1879 C CA . GLU A 1 235 ? 0.284 -3.009 13.614 1.00 96.56 235 GLU A CA 1
ATOM 1880 C C . GLU A 1 235 ? -0.976 -3.145 12.753 1.00 96.56 235 GLU A C 1
ATOM 1882 O O . GLU A 1 235 ? -1.095 -4.056 11.938 1.00 96.56 235 GLU A O 1
ATOM 1887 N N . ARG A 1 236 ? -1.958 -2.261 12.966 1.00 96.75 236 ARG A N 1
ATOM 1888 C CA . ARG A 1 236 ? -3.201 -2.252 12.184 1.00 96.75 236 ARG A CA 1
ATOM 1889 C C . ARG A 1 236 ? -2.924 -1.690 10.791 1.00 96.75 236 ARG A C 1
ATOM 1891 O O . ARG A 1 236 ? -2.329 -0.618 10.678 1.00 96.75 236 ARG A O 1
ATOM 1898 N N . VAL A 1 237 ? -3.453 -2.338 9.757 1.00 96.19 237 VAL A N 1
ATOM 1899 C CA . VAL A 1 237 ? -3.521 -1.752 8.412 1.00 96.19 237 VAL A CA 1
ATOM 1900 C C . VAL A 1 237 ? -4.440 -0.529 8.462 1.00 96.19 237 VAL A C 1
ATOM 1902 O O . VAL A 1 237 ? -5.582 -0.605 8.918 1.00 96.19 237 VAL A O 1
ATOM 1905 N N . LYS A 1 238 ? -3.929 0.635 8.058 1.00 94.12 238 LYS A N 1
ATOM 1906 C CA . LYS A 1 238 ? -4.715 1.878 8.039 1.00 94.12 238 LYS A CA 1
ATOM 1907 C C . LYS A 1 238 ? -5.728 1.843 6.896 1.00 94.12 238 LYS A C 1
ATOM 1909 O O . LYS A 1 238 ? -5.470 1.213 5.880 1.00 94.12 238 LYS A O 1
ATOM 1914 N N . GLU A 1 239 ? -6.832 2.572 7.044 1.00 90.00 239 GLU A N 1
ATOM 1915 C CA . GLU A 1 239 ? -7.909 2.628 6.039 1.00 90.00 239 GLU A CA 1
ATOM 1916 C C . GLU A 1 239 ? -7.401 3.042 4.652 1.00 90.00 239 GLU A C 1
ATOM 1918 O O . GLU A 1 239 ? -7.702 2.368 3.676 1.00 90.00 239 GLU A O 1
ATOM 1923 N N . GLU A 1 240 ? -6.543 4.065 4.573 1.00 90.56 240 GLU A N 1
ATOM 1924 C CA . GLU A 1 240 ? -5.934 4.513 3.309 1.00 90.56 240 GLU A CA 1
ATOM 1925 C C . GLU A 1 240 ? -5.147 3.394 2.609 1.00 90.56 240 GLU A C 1
ATOM 1927 O O . GLU A 1 240 ? -5.269 3.196 1.403 1.00 90.56 240 GLU A O 1
ATOM 1932 N N . GLU A 1 241 ? -4.365 2.624 3.371 1.00 90.94 241 GLU A N 1
ATOM 1933 C CA . GLU A 1 241 ? -3.619 1.495 2.820 1.00 90.94 241 GLU A CA 1
ATOM 1934 C C . GLU A 1 241 ? -4.564 0.347 2.451 1.00 90.94 241 GLU A C 1
ATOM 1936 O O . GLU A 1 241 ? -4.384 -0.282 1.414 1.00 90.94 241 GLU A O 1
ATOM 1941 N N . GLN A 1 242 ? -5.608 0.095 3.241 1.00 90.19 242 GLN A N 1
ATOM 1942 C CA . GLN A 1 242 ? -6.602 -0.931 2.935 1.00 90.19 242 GLN A CA 1
ATOM 1943 C C . GLN A 1 242 ? -7.310 -0.648 1.602 1.00 90.19 242 GLN A C 1
ATOM 1945 O O . GLN A 1 242 ? -7.424 -1.550 0.775 1.00 90.19 242 GLN A O 1
ATOM 1950 N N . GLU A 1 243 ? -7.683 0.607 1.337 1.00 89.62 243 GLU A N 1
ATOM 1951 C CA . GLU A 1 243 ? -8.258 1.022 0.052 1.00 89.62 243 GLU A CA 1
ATOM 1952 C C . GLU A 1 243 ? -7.303 0.798 -1.130 1.00 89.62 243 GLU A C 1
ATOM 1954 O O . GLU A 1 243 ? -7.737 0.433 -2.228 1.00 89.62 243 GLU A O 1
ATOM 1959 N N . GLU A 1 244 ? -6.001 1.025 -0.939 1.00 88.31 244 GLU A N 1
ATOM 1960 C CA . GLU A 1 244 ? -4.986 0.737 -1.955 1.00 88.31 244 GLU A CA 1
ATOM 1961 C C . GLU A 1 244 ? -4.852 -0.777 -2.195 1.00 88.31 244 GLU A C 1
ATOM 1963 O O . GLU A 1 244 ? -4.868 -1.225 -3.344 1.00 88.31 244 GLU A O 1
ATOM 1968 N N . LEU A 1 245 ? -4.790 -1.584 -1.132 1.00 88.81 245 LEU A N 1
ATOM 1969 C CA . LEU A 1 245 ? -4.667 -3.044 -1.225 1.00 88.81 245 LEU A CA 1
ATOM 1970 C C . LEU A 1 245 ? -5.907 -3.702 -1.845 1.00 88.81 245 LEU A C 1
ATOM 1972 O O . LEU A 1 245 ? -5.779 -4.668 -2.604 1.00 88.81 245 LEU A O 1
ATOM 1976 N N . ASP A 1 246 ? -7.096 -3.159 -1.588 1.00 89.69 246 ASP A N 1
ATOM 1977 C CA . ASP A 1 246 ? -8.349 -3.644 -2.167 1.00 89.69 246 ASP A CA 1
ATOM 1978 C C . ASP A 1 246 ? -8.389 -3.440 -3.690 1.00 89.69 246 ASP A C 1
ATOM 1980 O O . ASP A 1 246 ? -8.866 -4.313 -4.427 1.00 89.69 246 ASP A O 1
ATOM 1984 N N . LYS A 1 247 ? -7.813 -2.340 -4.201 1.00 90.69 247 LYS A N 1
ATOM 1985 C CA . LYS A 1 247 ? -7.668 -2.107 -5.653 1.00 90.69 247 LYS A CA 1
ATOM 1986 C C . LYS A 1 247 ? -6.768 -3.154 -6.313 1.00 90.69 247 LYS A C 1
ATOM 1988 O O . LYS A 1 247 ? -7.033 -3.547 -7.450 1.00 90.69 247 LYS A O 1
ATOM 1993 N N . LEU A 1 248 ? -5.758 -3.638 -5.590 1.00 91.75 248 LEU A N 1
ATOM 1994 C CA . LEU A 1 248 ? -4.820 -4.671 -6.046 1.00 91.75 248 LEU A CA 1
ATOM 1995 C C . LEU A 1 248 ? -5.380 -6.094 -5.945 1.00 91.75 248 LEU A C 1
ATOM 1997 O O . LEU A 1 248 ? -4.766 -7.031 -6.461 1.00 91.75 248 LEU A O 1
ATOM 2001 N N . LYS A 1 249 ? -6.538 -6.272 -5.290 1.00 92.25 249 LYS A N 1
ATOM 2002 C CA . LYS A 1 249 ? -7.215 -7.569 -5.120 1.00 92.25 249 LYS A CA 1
ATOM 2003 C C . LYS A 1 249 ? -6.269 -8.648 -4.583 1.00 92.25 249 LYS A C 1
ATOM 2005 O O . LYS A 1 249 ? -6.264 -9.778 -5.076 1.00 92.25 249 LYS A O 1
ATOM 2010 N N . LEU A 1 250 ? -5.440 -8.267 -3.613 1.00 92.06 250 LEU A N 1
ATOM 2011 C CA . LEU A 1 250 ? -4.528 -9.181 -2.935 1.00 92.06 250 LEU A CA 1
ATOM 2012 C C . LEU A 1 250 ? -5.357 -10.192 -2.139 1.00 92.06 250 LEU A C 1
ATOM 2014 O O . LEU A 1 250 ? -6.179 -9.806 -1.302 1.00 92.06 250 LEU A O 1
ATOM 2018 N N . ASP A 1 251 ? -5.142 -11.478 -2.404 1.00 91.94 251 ASP A N 1
ATOM 2019 C CA . ASP A 1 251 ? -5.610 -12.515 -1.493 1.00 91.94 251 ASP A CA 1
ATOM 2020 C C . ASP A 1 251 ? -4.734 -12.556 -0.232 1.00 91.94 251 ASP A C 1
ATOM 2022 O O . ASP A 1 251 ? -3.815 -11.757 -0.051 1.00 91.94 251 ASP A O 1
ATOM 2026 N N . VAL A 1 252 ? -5.049 -13.458 0.691 1.00 90.44 252 VAL A N 1
ATOM 2027 C CA . VAL A 1 252 ? -4.395 -13.477 1.999 1.00 90.44 252 VAL A CA 1
ATOM 2028 C C . VAL A 1 252 ? -2.912 -13.879 1.915 1.00 90.44 252 VAL A C 1
ATOM 2030 O O . VAL A 1 252 ? -2.087 -13.347 2.660 1.00 90.44 252 VAL A O 1
ATOM 2033 N N . GLU A 1 253 ? -2.547 -14.761 0.981 1.00 92.25 253 GLU A N 1
ATOM 2034 C CA . GLU A 1 253 ? -1.152 -15.165 0.759 1.00 92.25 253 GLU A CA 1
ATOM 2035 C C . GLU A 1 253 ? -0.356 -14.033 0.088 1.00 92.25 253 GLU A C 1
ATOM 2037 O O . GLU A 1 253 ? 0.777 -13.729 0.491 1.00 92.25 253 GLU A O 1
ATOM 2042 N N . ASP A 1 254 ? -0.986 -13.344 -0.867 1.00 95.19 254 ASP A N 1
ATOM 2043 C CA . ASP A 1 254 ? -0.444 -12.146 -1.501 1.00 95.19 254 ASP A CA 1
ATOM 2044 C C . ASP A 1 254 ? -0.245 -11.018 -0.461 1.00 95.19 254 ASP A C 1
ATOM 2046 O O . ASP A 1 254 ? 0.811 -10.382 -0.447 1.00 95.19 254 ASP A O 1
ATOM 2050 N N . LYS A 1 255 ? -1.198 -10.792 0.462 1.00 95.12 255 LYS A N 1
ATOM 2051 C CA . LYS A 1 255 ? -1.079 -9.801 1.556 1.00 95.12 255 LYS A CA 1
ATOM 2052 C C . LYS A 1 255 ? 0.065 -10.137 2.510 1.00 95.12 255 LYS A C 1
ATOM 2054 O O . LYS A 1 255 ? 0.866 -9.258 2.828 1.00 95.12 255 LYS A O 1
ATOM 2059 N N . ASN A 1 256 ? 0.186 -11.401 2.918 1.00 95.50 256 ASN A N 1
ATOM 2060 C CA . ASN A 1 256 ? 1.304 -11.868 3.742 1.00 95.50 256 ASN A CA 1
ATOM 2061 C C . ASN A 1 256 ? 2.659 -11.567 3.082 1.00 95.50 256 ASN A C 1
ATOM 2063 O O . ASN A 1 256 ? 3.573 -11.058 3.730 1.00 95.50 256 ASN A O 1
ATOM 2067 N N . THR A 1 257 ? 2.769 -11.826 1.778 1.00 96.56 257 THR A N 1
ATOM 2068 C CA . THR A 1 257 ? 3.981 -11.539 0.998 1.00 96.56 257 THR A CA 1
ATOM 2069 C C . THR A 1 257 ? 4.221 -10.034 0.843 1.00 96.56 257 THR A C 1
ATOM 2071 O O . THR A 1 257 ? 5.351 -9.571 0.987 1.00 96.56 257 THR A O 1
ATOM 2074 N N . TYR A 1 258 ? 3.174 -9.253 0.569 1.00 96.19 258 TYR A N 1
ATOM 2075 C CA . TYR A 1 258 ? 3.255 -7.801 0.409 1.00 96.19 258 TYR A CA 1
ATOM 2076 C C . TYR A 1 258 ? 3.813 -7.121 1.664 1.00 96.19 258 TYR A C 1
ATOM 2078 O O . TYR A 1 258 ? 4.771 -6.353 1.560 1.00 96.19 258 TYR A O 1
ATOM 2086 N N . PHE A 1 259 ? 3.260 -7.423 2.843 1.00 96.06 259 PHE A N 1
ATOM 2087 C CA . PHE A 1 259 ? 3.690 -6.774 4.083 1.00 96.06 259 PHE A CA 1
ATOM 2088 C C . PHE A 1 259 ? 5.115 -7.166 4.484 1.00 96.06 259 PHE A C 1
ATOM 2090 O O . PHE A 1 259 ? 5.890 -6.292 4.872 1.00 96.06 259 PHE A O 1
ATOM 2097 N N . ASP A 1 260 ? 5.508 -8.428 4.283 1.00 95.81 260 ASP A N 1
ATOM 2098 C CA . ASP A 1 260 ? 6.896 -8.866 4.483 1.00 95.81 260 ASP A CA 1
ATOM 2099 C C . ASP A 1 260 ? 7.882 -8.048 3.631 1.00 95.81 260 ASP A C 1
ATOM 2101 O O . ASP A 1 260 ? 8.896 -7.531 4.112 1.00 95.81 260 ASP A O 1
ATOM 2105 N N . LEU A 1 261 ? 7.567 -7.884 2.344 1.00 97.12 261 LEU A N 1
ATOM 2106 C CA . LEU A 1 261 ? 8.400 -7.125 1.415 1.00 97.12 261 LEU A CA 1
ATOM 2107 C C . LEU A 1 261 ? 8.419 -5.634 1.744 1.00 97.12 261 LEU A C 1
ATOM 2109 O O . LEU A 1 261 ? 9.487 -5.022 1.663 1.00 97.12 261 LEU A O 1
ATOM 2113 N N . LYS A 1 262 ? 7.272 -5.054 2.111 1.00 96.12 262 LYS A N 1
ATOM 2114 C CA . LYS A 1 262 ? 7.143 -3.647 2.509 1.00 96.12 262 LYS A CA 1
ATOM 2115 C C . LYS A 1 262 ? 8.040 -3.341 3.709 1.00 96.12 262 LYS A C 1
ATOM 2117 O O . LYS A 1 262 ? 8.857 -2.417 3.654 1.00 96.12 262 LYS A O 1
ATOM 2122 N N . GLU A 1 263 ? 7.964 -4.150 4.761 1.00 96.38 263 GLU A N 1
ATOM 2123 C CA . GLU A 1 263 ? 8.742 -3.928 5.981 1.00 96.38 263 GLU A CA 1
ATOM 2124 C C . GLU A 1 263 ? 10.239 -4.143 5.748 1.00 96.38 263 GLU A C 1
ATOM 2126 O O . GLU A 1 263 ? 11.051 -3.272 6.078 1.00 96.38 263 GLU A O 1
ATOM 2131 N N . LYS A 1 264 ? 10.630 -5.228 5.065 1.00 97.06 264 LYS A N 1
ATOM 2132 C CA . LYS A 1 264 ? 12.039 -5.457 4.692 1.00 97.06 264 LYS A CA 1
ATOM 2133 C C . LYS A 1 264 ? 12.594 -4.323 3.829 1.00 97.06 264 LYS A C 1
ATOM 2135 O O . LYS A 1 264 ? 13.715 -3.862 4.058 1.00 97.06 264 LYS A O 1
ATOM 2140 N N . SER A 1 265 ? 11.816 -3.832 2.864 1.00 97.06 265 SER A N 1
ATOM 2141 C CA . SER A 1 265 ? 12.232 -2.734 1.981 1.00 97.06 265 SER A CA 1
ATOM 2142 C C . SER A 1 265 ? 12.338 -1.403 2.728 1.00 97.06 265 SER A C 1
ATOM 2144 O O . SER A 1 265 ? 13.271 -0.635 2.480 1.00 97.06 265 SER A O 1
ATOM 2146 N N . SER A 1 266 ? 11.453 -1.146 3.694 1.00 95.69 266 SER A N 1
ATOM 2147 C CA . SER A 1 266 ? 11.525 0.018 4.588 1.00 95.69 266 SER A CA 1
ATOM 2148 C C . SER A 1 266 ? 12.812 0.017 5.426 1.00 95.69 266 SER A C 1
ATOM 2150 O O . SER A 1 266 ? 13.550 1.012 5.462 1.00 95.69 266 SER A O 1
ATOM 2152 N N . VAL A 1 267 ? 13.168 -1.132 6.012 1.00 96.75 267 VAL A N 1
ATOM 2153 C CA . VAL A 1 267 ? 14.424 -1.308 6.765 1.00 96.75 267 VAL A CA 1
ATOM 2154 C C . VAL A 1 267 ? 15.643 -1.057 5.874 1.00 96.75 267 VAL A C 1
ATOM 2156 O O . VAL A 1 267 ? 16.535 -0.290 6.239 1.00 96.75 267 VAL A O 1
ATOM 2159 N N . ILE A 1 268 ? 15.678 -1.633 4.669 1.00 97.19 268 ILE A N 1
ATOM 2160 C CA . ILE A 1 268 ? 16.788 -1.420 3.724 1.00 97.19 268 ILE A CA 1
ATOM 2161 C C . ILE A 1 268 ? 16.900 0.058 3.326 1.00 97.19 268 ILE A C 1
ATOM 2163 O O . ILE A 1 268 ? 18.002 0.611 3.257 1.00 97.19 268 ILE A O 1
ATOM 2167 N N . THR A 1 269 ? 15.766 0.711 3.080 1.00 95.69 269 THR A N 1
ATOM 2168 C CA . THR A 1 269 ? 15.710 2.119 2.671 1.00 95.69 269 THR A CA 1
ATOM 2169 C C . THR A 1 269 ? 16.255 3.037 3.765 1.00 95.69 269 THR A C 1
ATOM 2171 O O . THR A 1 269 ? 17.049 3.942 3.477 1.00 95.69 269 THR A O 1
ATOM 2174 N N . SER A 1 270 ? 15.906 2.771 5.025 1.00 94.94 270 SER A N 1
ATOM 2175 C CA . SER A 1 270 ? 16.301 3.585 6.182 1.00 94.94 270 SER A CA 1
ATOM 2176 C C . SER A 1 270 ? 17.766 3.414 6.622 1.00 94.94 270 SER A C 1
ATOM 2178 O O . SER A 1 270 ? 18.303 4.302 7.290 1.00 94.94 270 SER A O 1
ATOM 2180 N N . ASP A 1 271 ? 18.461 2.353 6.196 1.00 95.69 271 ASP A N 1
ATOM 2181 C CA . ASP A 1 271 ? 19.869 2.102 6.541 1.00 95.69 271 ASP A CA 1
ATOM 2182 C C . ASP A 1 271 ? 20.814 3.173 5.960 1.00 95.69 271 ASP A C 1
ATOM 2184 O O . ASP A 1 271 ? 21.212 3.139 4.795 1.00 95.69 271 ASP A O 1
ATOM 2188 N N . LYS A 1 272 ? 21.226 4.146 6.775 1.00 94.31 272 LYS A N 1
ATOM 2189 C CA . LYS A 1 272 ? 22.097 5.258 6.343 1.00 94.31 272 LYS A CA 1
ATOM 2190 C C . LYS A 1 272 ? 23.525 4.837 5.982 1.00 94.31 272 LYS A C 1
ATOM 2192 O O . LYS A 1 272 ? 24.246 5.635 5.389 1.00 94.31 272 LYS A O 1
ATOM 2197 N N . THR A 1 273 ? 23.950 3.627 6.342 1.00 95.12 273 THR A N 1
ATOM 2198 C CA . THR A 1 273 ? 25.318 3.146 6.090 1.00 95.12 273 THR A CA 1
ATOM 2199 C C . THR A 1 273 ? 25.481 2.531 4.702 1.00 95.12 273 THR A C 1
ATOM 2201 O O . THR A 1 273 ? 26.598 2.422 4.193 1.00 95.12 273 THR A O 1
ATOM 2204 N N . LYS A 1 274 ? 24.367 2.148 4.071 1.00 94.38 274 LYS A N 1
ATOM 2205 C CA . LYS A 1 274 ? 24.345 1.438 2.795 1.00 94.38 274 LYS A CA 1
ATOM 2206 C C . LYS A 1 274 ? 24.218 2.409 1.620 1.00 94.38 274 LYS A C 1
ATOM 2208 O O . LYS A 1 274 ? 23.388 3.317 1.621 1.00 94.38 274 LYS A O 1
ATOM 2213 N N . GLU A 1 275 ? 25.037 2.200 0.592 1.00 94.00 275 GLU A N 1
ATOM 2214 C CA . GLU A 1 275 ? 24.980 2.975 -0.654 1.00 94.00 275 GLU A CA 1
ATOM 2215 C C . GLU A 1 275 ? 23.639 2.773 -1.373 1.00 94.00 275 GLU A C 1
ATOM 2217 O O . GLU A 1 275 ? 23.095 1.668 -1.380 1.00 94.00 275 GLU A O 1
ATOM 2222 N N . SER A 1 276 ? 23.141 3.824 -2.034 1.00 92.12 276 SER A N 1
ATOM 2223 C CA . SER A 1 276 ? 21.839 3.811 -2.723 1.00 92.12 276 SER A CA 1
ATOM 2224 C C . SER A 1 276 ? 21.700 2.642 -3.706 1.00 92.12 276 SER A C 1
ATOM 2226 O O . SER A 1 276 ? 20.728 1.893 -3.651 1.00 92.12 276 SER A O 1
ATOM 2228 N N . THR A 1 277 ? 22.721 2.397 -4.531 1.00 92.25 277 THR A N 1
ATOM 2229 C CA . THR A 1 277 ? 22.706 1.300 -5.509 1.00 92.25 277 THR A CA 1
ATOM 2230 C C . THR A 1 277 ? 22.637 -0.080 -4.854 1.00 92.25 277 THR A C 1
ATOM 2232 O O . THR A 1 277 ? 22.021 -1.001 -5.387 1.00 92.25 277 THR A O 1
ATOM 2235 N N . LYS A 1 278 ? 23.248 -0.250 -3.675 1.00 95.00 278 LYS A N 1
ATOM 2236 C CA . LYS A 1 278 ? 23.173 -1.514 -2.928 1.00 95.00 278 LYS A CA 1
ATOM 2237 C C . LYS A 1 278 ? 21.774 -1.730 -2.360 1.00 95.00 278 LYS A C 1
ATOM 2239 O O . LYS A 1 278 ? 21.261 -2.838 -2.474 1.00 95.00 278 LYS A O 1
ATOM 2244 N N . LYS A 1 279 ? 21.146 -0.677 -1.822 1.00 96.44 279 LYS A N 1
ATOM 2245 C CA . LYS A 1 279 ? 19.745 -0.717 -1.369 1.00 96.44 279 LYS A CA 1
ATOM 2246 C C . LYS A 1 279 ? 18.804 -1.110 -2.502 1.00 96.44 279 LYS A C 1
ATOM 2248 O O . LYS A 1 279 ? 17.999 -2.020 -2.334 1.00 96.44 279 LYS A O 1
ATOM 2253 N N . HIS A 1 280 ? 18.978 -0.480 -3.664 1.00 96.69 280 HIS A N 1
ATOM 2254 C CA . HIS A 1 280 ? 18.166 -0.730 -4.853 1.00 96.69 280 HIS A CA 1
ATOM 2255 C C . HIS A 1 280 ? 18.239 -2.187 -5.292 1.00 96.69 280 HIS A C 1
ATOM 2257 O O . HIS A 1 280 ? 17.211 -2.844 -5.435 1.00 96.69 280 HIS A O 1
ATOM 2263 N N . ASN A 1 281 ? 19.452 -2.730 -5.399 1.00 96.00 281 ASN A N 1
ATOM 2264 C CA . ASN A 1 281 ? 19.656 -4.135 -5.737 1.00 96.00 281 ASN A CA 1
ATOM 2265 C C . ASN A 1 281 ? 19.062 -5.095 -4.702 1.00 96.00 281 ASN A C 1
ATOM 2267 O O . ASN A 1 281 ? 18.540 -6.146 -5.064 1.00 96.00 281 ASN A O 1
ATOM 2271 N N . GLU A 1 282 ? 19.154 -4.782 -3.413 1.00 97.25 282 GLU A N 1
ATOM 2272 C CA . GLU A 1 282 ? 18.621 -5.643 -2.358 1.00 97.25 282 GLU A CA 1
ATOM 2273 C C . GLU A 1 282 ? 17.090 -5.685 -2.385 1.00 97.25 282 GLU A C 1
ATOM 2275 O O . GLU A 1 282 ? 16.520 -6.776 -2.409 1.00 97.25 282 GLU A O 1
ATOM 2280 N N . ILE A 1 283 ? 16.440 -4.523 -2.498 1.00 98.00 283 ILE A N 1
ATOM 2281 C CA . ILE A 1 283 ? 14.981 -4.411 -2.637 1.00 98.00 283 ILE A CA 1
ATOM 2282 C C . ILE A 1 283 ? 14.513 -5.114 -3.915 1.00 98.00 283 ILE A C 1
ATOM 2284 O O . ILE A 1 283 ? 13.625 -5.962 -3.860 1.00 98.00 283 ILE A O 1
ATOM 2288 N N . ALA A 1 284 ? 15.164 -4.864 -5.052 1.00 98.06 284 ALA A N 1
ATOM 2289 C CA . ALA A 1 284 ? 14.855 -5.550 -6.304 1.00 98.06 284 ALA A CA 1
ATOM 2290 C C . ALA A 1 284 ? 14.960 -7.078 -6.165 1.00 98.06 284 ALA A C 1
ATOM 2292 O O . ALA A 1 284 ? 14.067 -7.807 -6.589 1.00 98.06 284 ALA A O 1
ATOM 2293 N N . ASN A 1 285 ? 16.005 -7.587 -5.507 1.00 97.88 285 ASN A N 1
ATOM 2294 C CA . ASN A 1 285 ? 16.172 -9.024 -5.284 1.00 97.88 285 ASN A CA 1
ATOM 2295 C C . ASN A 1 285 ? 15.085 -9.639 -4.391 1.00 97.88 285 ASN A C 1
ATOM 2297 O O . ASN A 1 285 ? 14.762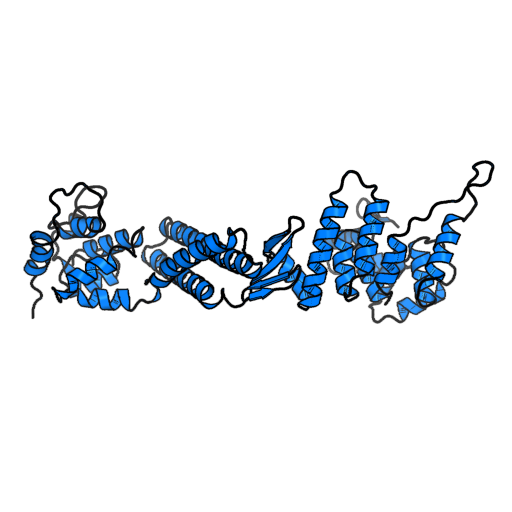 -10.815 -4.582 1.00 97.88 285 ASN A O 1
ATOM 2301 N N . LEU A 1 286 ? 14.531 -8.887 -3.434 1.00 97.88 286 LEU A N 1
ATOM 2302 C CA . LEU A 1 286 ? 13.364 -9.321 -2.661 1.00 97.88 286 LEU A CA 1
ATOM 2303 C C . LEU A 1 286 ? 12.140 -9.455 -3.580 1.00 97.88 286 LEU A C 1
ATOM 2305 O O . LEU A 1 286 ? 11.548 -10.533 -3.657 1.00 97.88 286 LEU A O 1
ATOM 2309 N N . MET A 1 287 ? 11.842 -8.416 -4.367 1.00 97.56 287 MET A N 1
ATOM 2310 C CA . MET A 1 287 ? 10.703 -8.396 -5.298 1.00 97.56 287 MET A CA 1
ATOM 2311 C C . MET A 1 287 ? 10.791 -9.497 -6.365 1.00 97.56 287 MET A C 1
ATOM 2313 O O . MET A 1 287 ? 9.807 -10.160 -6.685 1.00 97.56 287 MET A O 1
ATOM 2317 N N . LEU A 1 288 ? 11.983 -9.768 -6.902 1.00 97.75 288 LEU A N 1
ATOM 2318 C CA . LEU A 1 288 ? 12.170 -10.801 -7.929 1.00 97.75 288 LEU A CA 1
ATOM 2319 C C . LEU A 1 288 ? 11.835 -12.213 -7.424 1.00 97.75 288 LEU A C 1
ATOM 2321 O O . LEU A 1 288 ? 11.363 -13.051 -8.204 1.00 97.75 288 LEU A O 1
ATOM 2325 N N . LYS A 1 289 ? 12.054 -12.472 -6.130 1.00 97.25 289 LYS A N 1
ATOM 2326 C CA . LYS A 1 289 ? 11.753 -13.754 -5.475 1.00 97.25 289 LYS A CA 1
ATOM 2327 C C . LYS A 1 289 ? 10.294 -13.874 -5.038 1.00 97.25 289 LYS A C 1
ATOM 2329 O O . LYS A 1 289 ? 9.825 -14.995 -4.877 1.00 97.25 289 LYS A O 1
ATOM 2334 N N . ALA A 1 290 ? 9.596 -12.754 -4.875 1.00 96.25 290 ALA A N 1
ATOM 2335 C CA . ALA A 1 290 ? 8.210 -12.719 -4.434 1.00 96.25 290 ALA A CA 1
ATOM 2336 C C . ALA A 1 290 ? 7.272 -13.423 -5.417 1.00 96.25 290 ALA A C 1
ATOM 2338 O O . ALA A 1 290 ? 7.420 -13.286 -6.635 1.00 96.25 290 ALA A O 1
ATOM 2339 N N . ASN A 1 291 ? 6.279 -14.142 -4.903 1.00 94.19 291 ASN A N 1
ATOM 2340 C CA . ASN A 1 291 ? 5.221 -14.734 -5.716 1.00 94.19 291 ASN A CA 1
ATOM 2341 C C . ASN A 1 291 ? 4.014 -13.790 -5.806 1.00 94.19 291 ASN A C 1
ATOM 2343 O O . ASN A 1 291 ? 2.935 -14.120 -5.346 1.00 94.19 291 ASN A O 1
ATOM 2347 N N . LEU A 1 292 ? 4.230 -12.603 -6.369 1.00 96.06 292 LEU A N 1
ATOM 2348 C CA . LEU A 1 292 ? 3.188 -11.603 -6.598 1.00 96.06 292 LEU A CA 1
ATOM 2349 C C . LEU A 1 292 ? 2.918 -11.459 -8.101 1.00 96.06 292 LEU A C 1
ATOM 2351 O O . LEU A 1 292 ? 3.778 -11.775 -8.934 1.00 96.06 292 LEU A O 1
ATOM 2355 N N . LYS A 1 293 ? 1.721 -10.983 -8.449 1.00 95.62 293 LYS A N 1
ATOM 2356 C CA . LYS A 1 293 ? 1.343 -10.629 -9.825 1.00 95.62 293 LYS A CA 1
ATOM 2357 C C . LYS A 1 293 ? 2.037 -9.333 -10.259 1.00 95.62 293 LYS A C 1
ATOM 2359 O O . LYS A 1 293 ? 2.497 -8.557 -9.426 1.00 95.62 293 LYS A O 1
ATOM 2364 N N . ASP A 1 294 ? 2.135 -9.107 -11.569 1.00 95.50 294 ASP A N 1
ATOM 2365 C CA . ASP A 1 294 ? 2.873 -7.963 -12.129 1.00 95.50 294 ASP A CA 1
ATOM 2366 C C . ASP A 1 294 ? 2.325 -6.604 -11.654 1.00 95.50 294 ASP A C 1
ATOM 2368 O O . ASP A 1 294 ? 3.113 -5.721 -11.337 1.00 95.50 294 ASP A O 1
ATOM 2372 N N . ASP A 1 295 ? 1.007 -6.447 -11.538 1.00 94.62 295 ASP A N 1
ATOM 2373 C CA . ASP A 1 295 ? 0.345 -5.242 -11.016 1.00 94.62 295 ASP A CA 1
ATOM 2374 C C . ASP A 1 295 ? 0.656 -4.990 -9.536 1.00 94.62 295 ASP A C 1
ATOM 2376 O O . ASP A 1 295 ? 1.013 -3.879 -9.144 1.00 94.62 295 ASP A O 1
ATOM 2380 N N . GLN A 1 296 ? 0.611 -6.042 -8.724 1.00 95.75 296 GLN A N 1
ATOM 2381 C CA . GLN A 1 296 ? 0.955 -5.999 -7.302 1.00 95.75 296 GLN A CA 1
ATOM 2382 C C . GLN A 1 296 ? 2.446 -5.660 -7.094 1.00 95.75 296 GLN A C 1
ATOM 2384 O O . GLN A 1 296 ? 2.796 -4.838 -6.246 1.00 95.75 296 GLN A O 1
ATOM 2389 N N . LEU A 1 297 ? 3.331 -6.261 -7.900 1.00 97.00 297 LEU A N 1
ATOM 2390 C CA . LEU A 1 297 ? 4.771 -5.978 -7.912 1.00 97.00 297 LEU A CA 1
ATOM 2391 C C . LEU A 1 297 ? 5.080 -4.556 -8.364 1.00 97.00 297 LEU A C 1
ATOM 2393 O O . LEU A 1 297 ? 5.923 -3.906 -7.752 1.00 97.00 297 LEU A O 1
ATOM 2397 N N . ALA A 1 298 ? 4.425 -4.084 -9.426 1.00 96.81 298 ALA A N 1
ATOM 2398 C CA . ALA A 1 298 ? 4.575 -2.724 -9.926 1.00 96.81 298 ALA A CA 1
ATOM 2399 C C . ALA A 1 298 ? 4.207 -1.716 -8.838 1.00 96.81 298 ALA A C 1
ATOM 2401 O O . ALA A 1 298 ? 5.012 -0.848 -8.505 1.00 96.81 298 ALA A O 1
ATOM 2402 N N . TYR A 1 299 ? 3.037 -1.888 -8.227 1.00 95.31 299 TYR A N 1
ATOM 2403 C CA . TYR A 1 299 ? 2.583 -1.023 -7.150 1.00 95.31 299 TYR A CA 1
ATOM 2404 C C . TYR A 1 299 ? 3.577 -0.964 -5.985 1.00 95.31 299 TYR A C 1
ATOM 2406 O O . TYR A 1 299 ? 3.961 0.113 -5.540 1.00 95.31 299 TYR A O 1
ATOM 2414 N N . LEU A 1 300 ? 4.036 -2.118 -5.495 1.00 95.94 300 LEU A N 1
ATOM 2415 C CA . LEU A 1 300 ? 4.959 -2.137 -4.366 1.00 95.94 300 LEU A CA 1
ATOM 2416 C C . LEU A 1 300 ? 6.334 -1.566 -4.742 1.00 95.94 300 LEU A C 1
ATOM 2418 O O . LEU A 1 300 ? 6.945 -0.859 -3.945 1.00 95.94 300 LEU A O 1
ATOM 2422 N N . TYR A 1 301 ? 6.825 -1.846 -5.951 1.00 97.44 301 TYR A N 1
ATOM 2423 C CA . TYR A 1 301 ? 8.113 -1.338 -6.412 1.00 97.44 301 TYR A CA 1
ATOM 2424 C C . TYR A 1 301 ? 8.105 0.189 -6.550 1.00 97.44 301 TYR A C 1
ATOM 2426 O O . TYR A 1 301 ? 9.052 0.817 -6.079 1.00 97.44 301 TYR A O 1
ATOM 2434 N N . SER A 1 302 ? 7.021 0.781 -7.076 1.00 96.38 302 SER A N 1
ATOM 2435 C CA . SER A 1 302 ? 6.878 2.236 -7.274 1.00 96.38 302 SER A CA 1
ATOM 2436 C C . SER A 1 302 ? 6.998 3.047 -5.979 1.00 96.38 302 SER A C 1
ATOM 2438 O O . SER A 1 302 ? 7.454 4.190 -6.001 1.00 96.38 302 SER A O 1
ATOM 2440 N N . LYS A 1 303 ? 6.660 2.451 -4.825 1.00 95.00 303 LYS A N 1
ATOM 2441 C CA . LYS A 1 303 ? 6.821 3.087 -3.506 1.00 95.00 303 LYS A CA 1
ATOM 2442 C C . LYS A 1 303 ? 8.294 3.303 -3.121 1.00 95.00 303 LYS A C 1
ATOM 2444 O O . LYS A 1 303 ? 8.567 4.118 -2.240 1.00 95.00 303 LYS A O 1
ATOM 2449 N N . TYR A 1 304 ? 9.237 2.601 -3.758 1.00 95.62 304 TYR A N 1
ATOM 2450 C CA . TYR A 1 304 ? 10.674 2.682 -3.453 1.00 95.62 304 TYR A CA 1
ATOM 2451 C C . TYR A 1 304 ? 11.526 3.129 -4.645 1.00 95.62 304 TYR A C 1
ATOM 2453 O O . TYR A 1 304 ? 12.467 3.903 -4.464 1.00 95.62 304 TYR A O 1
ATOM 2461 N N . TYR A 1 305 ? 11.228 2.631 -5.847 1.00 95.31 305 TYR A N 1
ATOM 2462 C CA . TYR A 1 305 ? 12.000 2.860 -7.067 1.00 95.31 305 TYR A CA 1
ATOM 2463 C C . TYR A 1 305 ? 11.096 2.895 -8.299 1.00 95.31 305 TYR A C 1
ATOM 2465 O O . TYR A 1 305 ? 10.070 2.226 -8.348 1.00 95.31 305 TYR A O 1
ATOM 2473 N N . SER A 1 306 ? 11.542 3.612 -9.337 1.00 94.31 306 SER A N 1
ATOM 2474 C CA . SER A 1 306 ? 10.760 3.893 -10.550 1.00 94.31 306 SER A CA 1
ATOM 2475 C C . SER A 1 306 ? 9.499 4.728 -10.270 1.00 94.31 306 SER A C 1
ATOM 2477 O O . SER A 1 306 ? 9.044 4.846 -9.138 1.00 94.31 306 SER A O 1
ATOM 2479 N N . SER A 1 307 ? 8.942 5.359 -11.305 1.00 93.44 307 SER A N 1
ATOM 2480 C CA . SER A 1 307 ? 7.630 6.006 -11.193 1.00 93.44 307 SER A CA 1
ATOM 2481 C C . SER A 1 307 ? 6.505 5.003 -11.445 1.00 93.44 307 SER A C 1
ATOM 2483 O O . SER A 1 307 ? 6.698 4.025 -12.175 1.00 93.44 307 SER A O 1
ATOM 2485 N N . GLU A 1 308 ? 5.334 5.272 -10.862 1.00 93.06 308 GLU A N 1
ATOM 2486 C CA . GLU A 1 308 ? 4.090 4.542 -11.139 1.00 93.06 308 GLU A CA 1
ATOM 2487 C C . GLU A 1 308 ? 3.780 4.553 -12.641 1.00 93.06 308 GLU A C 1
ATOM 2489 O O . GLU A 1 308 ? 3.646 3.488 -13.232 1.00 93.06 308 GLU A O 1
ATOM 2494 N N . GLU A 1 309 ? 3.848 5.725 -13.284 1.00 91.81 309 GLU A N 1
ATOM 2495 C CA . GLU A 1 309 ? 3.672 5.889 -14.736 1.00 91.81 309 GLU A CA 1
ATOM 2496 C C . GLU A 1 309 ? 4.593 4.966 -15.553 1.00 91.81 309 GLU A C 1
ATOM 2498 O O . GLU A 1 309 ? 4.142 4.262 -16.453 1.00 91.81 309 GLU A O 1
ATOM 2503 N N . THR A 1 310 ? 5.886 4.889 -15.210 1.00 93.94 310 THR A N 1
ATOM 2504 C CA . THR A 1 310 ? 6.824 4.019 -15.942 1.00 93.94 310 THR A CA 1
ATOM 2505 C C . THR A 1 310 ? 6.420 2.549 -15.828 1.00 93.94 310 THR A C 1
ATOM 2507 O O . THR A 1 310 ? 6.552 1.781 -16.782 1.00 93.94 310 THR A O 1
ATOM 2510 N N . LEU A 1 311 ? 5.941 2.129 -14.658 1.00 96.69 311 LEU A N 1
ATOM 2511 C CA . LEU A 1 311 ? 5.539 0.747 -14.416 1.00 96.69 311 LEU A CA 1
ATOM 2512 C C . LEU A 1 311 ? 4.197 0.428 -15.086 1.00 96.69 311 LEU A C 1
ATOM 2514 O O . LEU A 1 311 ? 4.055 -0.651 -15.663 1.00 96.69 311 LEU A O 1
ATOM 2518 N N . GLU A 1 312 ? 3.256 1.371 -15.099 1.00 94.69 312 GLU A N 1
ATOM 2519 C CA . GLU A 1 312 ? 2.017 1.288 -15.879 1.00 94.69 312 GLU A CA 1
ATOM 2520 C C . GLU A 1 312 ? 2.292 1.157 -17.380 1.00 94.69 312 GLU A C 1
ATOM 2522 O O . GLU A 1 312 ? 1.687 0.311 -18.052 1.00 94.69 312 GLU A O 1
ATOM 2527 N N . ASP A 1 313 ? 3.262 1.908 -17.900 1.00 94.81 313 ASP A N 1
ATOM 2528 C CA . ASP A 1 313 ? 3.729 1.790 -19.279 1.00 94.81 313 ASP A CA 1
ATOM 2529 C C . ASP A 1 313 ? 4.291 0.391 -19.558 1.00 94.81 313 ASP A C 1
ATOM 2531 O O . ASP A 1 313 ? 3.947 -0.234 -20.570 1.00 94.81 313 ASP A O 1
ATOM 2535 N N . MET A 1 314 ? 5.116 -0.154 -18.654 1.00 97.19 314 MET A N 1
ATOM 2536 C CA . MET A 1 314 ? 5.644 -1.517 -18.793 1.00 97.19 314 MET A CA 1
ATOM 2537 C C . MET A 1 314 ? 4.514 -2.555 -18.833 1.00 97.19 314 MET A C 1
ATOM 2539 O O . MET A 1 314 ? 4.508 -3.413 -19.726 1.00 97.19 314 MET A O 1
ATOM 2543 N N . MET A 1 315 ? 3.530 -2.453 -17.933 1.00 95.88 315 MET A N 1
ATOM 2544 C CA . MET A 1 315 ? 2.360 -3.342 -17.905 1.00 95.88 315 MET A CA 1
ATOM 2545 C C . MET A 1 315 ? 1.529 -3.227 -19.185 1.00 95.88 315 MET A C 1
ATOM 2547 O O . MET A 1 315 ? 1.178 -4.239 -19.799 1.00 95.88 315 MET A O 1
ATOM 2551 N N . THR A 1 316 ? 1.280 -2.003 -19.646 1.00 96.00 316 THR A N 1
ATOM 2552 C CA . THR A 1 316 ? 0.561 -1.707 -20.893 1.00 96.00 316 THR A CA 1
ATOM 2553 C C . THR A 1 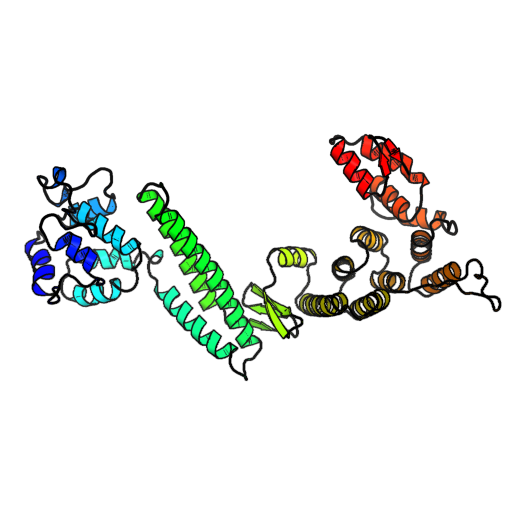316 ? 1.262 -2.320 -22.106 1.00 96.00 316 THR A C 1
ATOM 2555 O O . THR A 1 316 ? 0.629 -2.877 -23.008 1.00 96.00 316 THR A O 1
ATOM 2558 N N . LEU A 1 317 ? 2.594 -2.292 -22.109 1.00 96.56 317 LEU A N 1
ATOM 2559 C CA . LEU A 1 317 ? 3.446 -2.905 -23.127 1.00 96.56 317 LEU A CA 1
ATOM 2560 C C . LEU A 1 317 ? 3.654 -4.410 -22.921 1.00 96.56 317 LEU A C 1
ATOM 2562 O O . LEU A 1 317 ? 4.387 -5.045 -23.695 1.00 96.56 317 LEU A O 1
ATOM 2566 N N . LYS A 1 318 ? 2.997 -4.998 -21.917 1.00 96.75 318 LYS A N 1
ATOM 2567 C CA . LYS A 1 318 ? 3.083 -6.413 -21.535 1.00 96.75 318 LYS A CA 1
ATOM 2568 C C . LYS A 1 318 ? 4.515 -6.859 -21.248 1.00 96.75 318 LYS A C 1
ATOM 2570 O O . LYS A 1 318 ? 4.865 -8.012 -21.507 1.00 96.75 318 LYS A O 1
ATOM 2575 N N . ILE A 1 319 ? 5.366 -5.930 -20.816 1.00 97.81 319 ILE A N 1
ATOM 2576 C CA . ILE A 1 319 ? 6.722 -6.212 -20.357 1.00 97.81 319 ILE A CA 1
ATOM 2577 C C . ILE A 1 319 ? 6.577 -6.753 -18.933 1.00 97.81 319 ILE A C 1
ATOM 2579 O O . ILE A 1 319 ? 6.092 -6.015 -18.078 1.00 97.81 319 ILE A O 1
ATOM 2583 N N . PRO A 1 320 ? 6.972 -8.011 -18.660 1.00 97.94 320 PRO A N 1
ATOM 2584 C CA . PRO A 1 320 ? 6.888 -8.561 -17.316 1.00 97.94 320 PRO A CA 1
ATOM 2585 C C . PRO A 1 320 ? 7.662 -7.693 -16.328 1.00 97.94 320 PRO A C 1
ATOM 2587 O O . PRO A 1 320 ? 8.837 -7.378 -16.561 1.00 97.94 320 PRO A O 1
ATOM 2590 N N . ILE A 1 321 ? 7.033 -7.344 -15.209 1.00 98.25 321 ILE A N 1
ATOM 2591 C CA . ILE A 1 321 ? 7.587 -6.364 -14.266 1.00 98.25 321 ILE A CA 1
ATOM 2592 C C . ILE A 1 321 ? 8.880 -6.873 -13.639 1.00 98.25 321 ILE A C 1
ATOM 2594 O O . ILE A 1 321 ? 9.836 -6.118 -13.476 1.00 98.25 321 ILE A O 1
ATOM 2598 N N . LYS A 1 322 ? 8.999 -8.185 -13.425 1.00 98.25 322 LYS A N 1
ATOM 2599 C CA . LYS A 1 322 ? 10.263 -8.795 -12.991 1.00 98.25 322 LYS A CA 1
ATOM 2600 C C . LYS A 1 322 ? 11.408 -8.627 -13.997 1.00 98.25 322 LYS A C 1
ATOM 2602 O O . LYS A 1 322 ? 12.557 -8.506 -13.583 1.00 98.25 322 LYS A O 1
ATOM 2607 N N . GLU A 1 323 ? 11.146 -8.627 -15.304 1.00 98.31 323 GLU A N 1
ATOM 2608 C CA . GLU A 1 323 ? 12.201 -8.382 -16.302 1.00 98.31 323 GLU A CA 1
ATOM 2609 C C . GLU A 1 323 ? 12.602 -6.902 -16.337 1.00 98.31 323 GLU A C 1
ATOM 2611 O O . GLU A 1 323 ? 13.778 -6.597 -16.532 1.00 98.31 323 GLU A O 1
ATOM 2616 N N . TYR A 1 324 ? 11.658 -5.989 -16.089 1.00 98.19 324 TYR A N 1
ATOM 2617 C CA . TYR A 1 324 ? 11.957 -4.568 -15.919 1.00 98.19 324 TYR A CA 1
ATOM 2618 C C . TYR A 1 324 ? 12.788 -4.304 -14.656 1.00 98.19 324 TYR A C 1
ATOM 2620 O O . TYR A 1 324 ? 13.854 -3.706 -14.762 1.00 98.19 324 TYR A O 1
ATOM 2628 N N . ILE A 1 325 ? 12.374 -4.823 -13.493 1.00 98.31 325 ILE A N 1
ATOM 2629 C CA . ILE A 1 325 ? 13.091 -4.665 -12.213 1.00 98.31 325 ILE A CA 1
ATOM 2630 C C . ILE A 1 325 ? 14.546 -5.138 -12.330 1.00 98.31 325 ILE A C 1
ATOM 2632 O O . ILE A 1 325 ? 15.451 -4.460 -11.855 1.00 98.31 325 ILE A O 1
ATOM 2636 N N . LYS A 1 326 ? 14.791 -6.268 -13.014 1.00 97.81 326 LYS A N 1
ATOM 2637 C CA . LYS A 1 326 ? 16.147 -6.769 -13.310 1.00 97.81 326 LYS A CA 1
ATOM 2638 C C . LYS A 1 326 ? 17.022 -5.721 -14.004 1.00 97.81 326 LYS A C 1
ATOM 2640 O O . LYS A 1 326 ? 18.187 -5.562 -13.649 1.00 97.81 326 LYS A O 1
ATOM 2645 N N . LEU A 1 327 ? 16.479 -5.043 -15.015 1.00 97.19 327 LEU A N 1
ATOM 2646 C CA . LEU A 1 327 ? 17.192 -3.993 -15.740 1.00 97.19 327 LEU A CA 1
ATOM 2647 C C . LEU A 1 327 ? 17.365 -2.741 -14.880 1.00 97.19 327 LEU A C 1
ATOM 2649 O O . LEU A 1 327 ? 18.471 -2.212 -14.814 1.00 97.19 327 LEU A O 1
ATOM 2653 N N . ASP A 1 328 ? 16.282 -2.281 -14.259 1.00 96.50 328 ASP A N 1
ATOM 2654 C CA . ASP A 1 328 ? 16.228 -1.028 -13.506 1.00 96.50 328 ASP A CA 1
ATOM 2655 C C . ASP A 1 328 ? 17.173 -1.041 -12.298 1.00 96.50 328 ASP A C 1
ATOM 2657 O O . ASP A 1 328 ? 17.868 -0.062 -12.042 1.00 96.50 328 ASP A O 1
ATOM 2661 N N . SER A 1 329 ? 17.294 -2.179 -11.606 1.00 95.50 329 SER A N 1
ATOM 2662 C CA . SER A 1 329 ? 18.201 -2.316 -10.462 1.00 95.50 329 SER A CA 1
ATOM 2663 C C . SER A 1 329 ? 19.675 -2.480 -10.847 1.00 95.50 329 SER A C 1
ATOM 2665 O O . SER A 1 329 ? 20.561 -2.363 -9.995 1.00 95.50 329 SER A O 1
ATOM 2667 N N . GLN A 1 330 ? 19.971 -2.786 -12.114 1.00 93.94 330 GLN A N 1
ATOM 2668 C CA . GLN A 1 330 ? 21.323 -3.100 -12.560 1.00 93.94 330 GLN A CA 1
ATOM 2669 C C . GLN A 1 330 ? 22.137 -1.831 -12.834 1.00 93.94 330 GLN A C 1
ATOM 2671 O O . GLN A 1 330 ? 21.817 -1.012 -13.693 1.00 93.94 330 GLN A O 1
ATOM 2676 N N . GLU A 1 331 ? 23.295 -1.721 -12.182 1.00 91.31 331 GLU A N 1
ATOM 2677 C CA . GLU A 1 331 ? 24.235 -0.645 -12.478 1.00 91.31 331 GLU A CA 1
ATOM 2678 C C . GLU A 1 331 ? 25.083 -0.972 -13.714 1.00 91.31 331 GLU A C 1
ATOM 2680 O O . GLU A 1 331 ? 25.689 -2.044 -13.824 1.00 91.31 331 GLU A O 1
ATOM 2685 N N . PHE A 1 332 ? 25.169 -0.009 -14.633 1.00 92.25 332 PHE A N 1
ATOM 2686 C CA . PHE A 1 332 ? 26.016 -0.090 -15.819 1.00 92.25 332 PHE A CA 1
ATOM 2687 C C . PHE A 1 332 ? 27.016 1.065 -15.851 1.00 92.25 332 PHE A C 1
ATOM 2689 O O . PHE A 1 332 ? 26.643 2.242 -15.920 1.00 92.25 332 PHE A O 1
ATOM 2696 N N . THR A 1 333 ? 28.300 0.719 -15.883 1.00 92.75 333 THR A N 1
ATOM 2697 C CA . THR A 1 333 ? 29.417 1.669 -15.908 1.00 92.75 333 THR A CA 1
ATOM 2698 C C . THR A 1 333 ? 30.165 1.638 -17.240 1.00 92.75 333 THR A C 1
ATOM 2700 O O . THR A 1 333 ? 30.180 0.633 -17.960 1.00 92.75 333 THR A O 1
ATOM 2703 N N . THR A 1 334 ? 30.786 2.766 -17.575 1.00 95.38 334 THR A N 1
ATOM 2704 C CA . THR A 1 334 ? 31.677 2.903 -18.733 1.00 95.38 334 THR A CA 1
ATOM 2705 C C . THR A 1 334 ? 33.001 2.203 -18.445 1.00 95.38 334 THR A C 1
ATOM 2707 O O . THR A 1 334 ? 33.570 2.381 -17.373 1.00 95.38 334 THR A O 1
ATOM 2710 N N . ASP A 1 335 ? 33.494 1.421 -19.402 1.00 95.69 335 ASP A N 1
ATOM 2711 C CA . ASP A 1 335 ? 34.826 0.823 -19.311 1.00 95.69 335 ASP A CA 1
ATOM 2712 C C . ASP A 1 335 ? 35.904 1.837 -19.690 1.00 95.69 335 ASP A C 1
ATOM 2714 O O . ASP A 1 335 ? 35.679 2.713 -20.528 1.00 95.69 335 ASP A O 1
ATOM 2718 N N . TYR A 1 336 ? 37.092 1.676 -19.115 1.00 96.38 336 TYR A N 1
ATOM 2719 C CA . TYR A 1 336 ? 38.264 2.495 -19.406 1.00 96.38 336 TYR A CA 1
ATOM 2720 C C . TYR A 1 336 ? 39.393 1.602 -19.919 1.00 96.38 336 TYR A C 1
ATOM 2722 O O . TYR A 1 336 ? 39.591 0.493 -19.423 1.00 96.38 336 TYR A O 1
ATOM 2730 N N . ASP A 1 337 ? 40.109 2.068 -20.939 1.00 94.81 337 ASP A N 1
ATOM 2731 C CA . ASP A 1 337 ? 41.289 1.375 -21.447 1.00 94.81 337 ASP A CA 1
ATOM 2732 C C . ASP A 1 337 ? 42.472 1.469 -20.463 1.00 94.81 337 ASP A C 1
ATOM 2734 O O . ASP A 1 337 ? 42.403 2.126 -19.422 1.00 94.81 337 ASP A O 1
ATOM 2738 N N . SER A 1 338 ? 43.595 0.827 -20.801 1.00 94.56 338 SER A N 1
ATOM 2739 C CA . SER A 1 338 ? 44.807 0.833 -19.968 1.00 94.56 338 SER A CA 1
ATOM 2740 C C . SER A 1 338 ? 45.386 2.229 -19.707 1.00 94.56 338 SER A C 1
ATOM 2742 O O . SER A 1 338 ? 46.203 2.385 -18.805 1.00 94.56 338 SER A O 1
ATOM 2744 N N . ASN A 1 339 ? 44.990 3.234 -20.493 1.00 93.75 339 ASN A N 1
ATOM 2745 C CA . ASN A 1 339 ? 45.425 4.623 -20.361 1.00 93.75 339 ASN A CA 1
ATOM 2746 C C . ASN A 1 339 ? 44.394 5.486 -19.614 1.00 93.75 339 ASN A C 1
ATOM 2748 O O . ASN A 1 339 ? 44.549 6.705 -19.551 1.00 93.75 339 ASN A O 1
ATOM 2752 N N . GLY A 1 340 ? 43.325 4.886 -19.079 1.00 93.31 340 GLY A N 1
ATOM 2753 C CA . GLY A 1 340 ? 42.245 5.601 -18.404 1.00 93.31 340 GLY A CA 1
ATOM 2754 C C . GLY A 1 340 ? 41.305 6.345 -19.356 1.00 93.31 340 GLY A C 1
ATOM 2755 O O . GLY A 1 340 ? 40.548 7.207 -18.910 1.00 93.31 340 GLY A O 1
ATOM 2756 N N . LYS A 1 341 ? 41.321 6.048 -20.663 1.00 94.94 341 LYS A N 1
ATOM 2757 C CA . LYS A 1 341 ? 40.388 6.645 -21.627 1.00 94.94 341 LYS A CA 1
ATOM 2758 C C . LYS A 1 341 ? 39.111 5.813 -21.703 1.00 94.94 341 LYS A C 1
ATOM 2760 O O . LYS A 1 341 ? 39.156 4.599 -21.878 1.00 94.94 341 LYS A O 1
ATOM 2765 N N . ALA A 1 342 ? 37.964 6.485 -21.615 1.00 95.75 342 ALA A N 1
ATOM 2766 C CA . ALA A 1 342 ? 36.659 5.847 -21.740 1.00 95.75 342 ALA A CA 1
ATOM 2767 C C . ALA A 1 342 ? 36.515 5.119 -23.088 1.00 95.75 342 ALA A C 1
ATOM 2769 O O . ALA A 1 342 ? 36.736 5.698 -24.157 1.00 95.75 342 ALA A O 1
ATOM 2770 N N . ILE A 1 343 ? 36.094 3.859 -23.035 1.00 95.94 343 ILE A N 1
ATOM 2771 C CA . ILE A 1 343 ? 35.810 3.035 -24.205 1.00 95.94 343 ILE A CA 1
ATOM 2772 C C . ILE A 1 343 ? 34.440 3.434 -24.753 1.00 95.94 343 ILE A C 1
ATOM 2774 O O . ILE A 1 343 ? 33.410 3.282 -24.084 1.00 95.94 343 ILE A O 1
ATOM 2778 N N . THR A 1 344 ? 34.430 3.939 -25.987 1.00 93.50 344 THR A N 1
ATOM 2779 C CA . THR A 1 344 ? 33.225 4.404 -26.682 1.00 93.50 344 THR A CA 1
ATOM 2780 C C . THR A 1 344 ? 32.139 3.327 -26.692 1.00 93.50 344 THR A C 1
ATOM 2782 O O . THR A 1 344 ? 32.391 2.181 -27.054 1.00 93.50 344 THR A O 1
ATOM 2785 N N . ASN A 1 345 ? 30.915 3.708 -26.314 1.00 90.94 345 ASN A N 1
ATOM 2786 C CA . ASN A 1 345 ? 29.729 2.844 -26.262 1.00 90.94 345 ASN A CA 1
ATOM 2787 C C . ASN A 1 345 ? 29.817 1.622 -25.328 1.00 90.94 345 ASN A C 1
ATOM 2789 O O . ASN A 1 345 ? 28.897 0.810 -25.347 1.00 90.94 345 ASN A O 1
ATOM 2793 N N . SER A 1 346 ? 30.844 1.484 -24.482 1.00 95.06 346 SER A N 1
ATOM 2794 C CA . SER A 1 346 ? 30.974 0.335 -23.564 1.00 95.06 346 SER A CA 1
ATOM 2795 C C . SER A 1 346 ? 29.740 0.147 -22.674 1.00 95.06 346 SER A C 1
ATOM 2797 O O . SER A 1 346 ? 29.127 -0.919 -22.692 1.00 95.06 346 SER A O 1
ATOM 2799 N N . LYS A 1 347 ? 29.292 1.207 -21.986 1.00 94.25 347 LYS A N 1
ATOM 2800 C CA . LYS A 1 347 ? 28.066 1.189 -21.169 1.00 94.25 347 LYS A CA 1
ATOM 2801 C C . LYS A 1 347 ? 26.821 0.822 -21.992 1.00 94.25 347 LYS A C 1
ATOM 2803 O O . LYS A 1 347 ? 26.067 -0.065 -21.601 1.00 94.25 347 LYS A O 1
ATOM 2808 N N . LYS A 1 348 ? 26.646 1.449 -23.164 1.00 93.75 348 LYS A N 1
ATOM 2809 C CA . LYS A 1 348 ? 25.532 1.167 -24.087 1.00 93.75 348 LYS A CA 1
ATOM 2810 C C . LYS A 1 348 ? 25.506 -0.306 -24.504 1.00 93.75 348 LYS A C 1
ATOM 2812 O O . LYS A 1 348 ? 24.455 -0.936 -24.471 1.00 93.75 348 LYS A O 1
ATOM 2817 N N . ASN A 1 349 ? 26.662 -0.868 -24.846 1.00 94.88 349 ASN A N 1
ATOM 2818 C CA . ASN A 1 349 ? 26.785 -2.267 -25.241 1.00 94.88 349 ASN A CA 1
ATOM 2819 C C . ASN A 1 349 ? 26.471 -3.218 -24.078 1.00 94.88 349 ASN A C 1
ATOM 2821 O O . ASN A 1 349 ? 25.813 -4.230 -24.301 1.00 94.88 349 ASN A O 1
ATOM 2825 N N . LYS A 1 350 ? 26.876 -2.891 -22.842 1.00 96.56 350 LYS A N 1
ATOM 2826 C CA . LYS A 1 350 ? 26.505 -3.678 -21.652 1.00 96.56 350 LYS A CA 1
ATOM 2827 C C . LYS A 1 350 ? 24.989 -3.717 -21.446 1.00 96.56 350 LYS A C 1
ATOM 2829 O O . LYS A 1 350 ? 24.453 -4.799 -21.239 1.00 96.56 350 LYS A O 1
ATOM 2834 N N . ILE A 1 351 ? 24.310 -2.576 -21.580 1.00 95.69 351 ILE A N 1
ATOM 2835 C CA . ILE A 1 351 ? 22.843 -2.493 -21.474 1.00 95.69 351 ILE A CA 1
ATOM 2836 C C . ILE A 1 351 ? 22.171 -3.320 -22.570 1.00 95.69 351 ILE A C 1
ATOM 2838 O O . ILE A 1 351 ? 21.326 -4.155 -22.269 1.00 95.69 351 ILE A O 1
ATOM 2842 N N . ILE A 1 352 ? 22.586 -3.165 -23.832 1.00 96.50 352 ILE A N 1
ATOM 2843 C CA . ILE A 1 352 ? 22.037 -3.950 -24.951 1.00 96.50 352 ILE A CA 1
ATOM 2844 C C . ILE A 1 352 ? 22.224 -5.453 -24.710 1.00 96.50 352 ILE A C 1
ATOM 2846 O O . ILE A 1 352 ? 21.292 -6.231 -24.901 1.00 96.50 352 ILE A O 1
ATOM 2850 N N . ASN A 1 353 ? 23.412 -5.872 -24.272 1.00 97.31 353 ASN A N 1
ATOM 2851 C CA . ASN A 1 353 ? 23.698 -7.276 -23.991 1.00 97.31 353 ASN A CA 1
ATOM 2852 C C . ASN A 1 353 ? 22.848 -7.815 -22.835 1.00 97.31 353 ASN A C 1
ATOM 2854 O O . ASN A 1 353 ? 22.350 -8.935 -22.930 1.00 97.31 353 ASN A O 1
ATOM 2858 N N . TYR A 1 354 ? 22.651 -7.016 -21.785 1.00 98.06 354 TYR A N 1
ATOM 2859 C CA . TYR A 1 354 ? 21.797 -7.374 -20.658 1.00 98.06 354 TYR A CA 1
ATOM 2860 C C . TYR A 1 354 ? 20.332 -7.498 -21.083 1.00 98.06 354 TYR A C 1
ATOM 2862 O O . TYR A 1 354 ? 19.724 -8.540 -20.893 1.00 98.06 354 TYR A O 1
ATOM 2870 N N . VAL A 1 355 ? 19.774 -6.495 -21.763 1.00 98.00 355 VAL A N 1
ATOM 2871 C CA . VAL A 1 355 ? 18.385 -6.557 -22.250 1.00 98.00 355 VAL A CA 1
ATOM 2872 C C . VAL A 1 355 ? 18.178 -7.735 -23.209 1.00 98.00 355 VAL A C 1
ATOM 2874 O O . VAL A 1 355 ? 17.133 -8.385 -23.198 1.00 98.00 355 VAL A O 1
ATOM 2877 N N . ASN A 1 356 ? 19.182 -8.073 -24.019 1.00 97.25 356 ASN A N 1
ATOM 2878 C CA . ASN A 1 356 ? 19.108 -9.230 -24.905 1.00 97.25 356 ASN A CA 1
ATOM 2879 C C . ASN A 1 356 ? 19.072 -10.574 -24.165 1.00 97.25 356 ASN A C 1
ATOM 2881 O O . ASN A 1 356 ? 18.515 -11.522 -24.730 1.00 97.25 356 ASN A O 1
ATOM 2885 N N . SER A 1 357 ? 19.607 -10.662 -22.942 1.00 97.94 357 SER A N 1
ATOM 2886 C CA . SER A 1 357 ? 19.528 -11.868 -22.107 1.00 97.94 357 SER A CA 1
ATOM 2887 C C . SER A 1 357 ? 18.186 -12.013 -21.378 1.00 97.94 357 SER A C 1
ATOM 2889 O O . SER A 1 357 ? 17.848 -13.124 -20.971 1.00 97.94 357 SER A O 1
ATOM 2891 N N . LEU A 1 358 ? 17.402 -10.933 -21.271 1.00 97.81 358 LEU A N 1
ATOM 2892 C CA . LEU A 1 358 ? 16.063 -10.955 -20.680 1.00 97.81 358 LEU A CA 1
ATOM 2893 C C . LEU A 1 358 ? 15.080 -11.784 -21.516 1.00 97.81 358 LEU A C 1
ATOM 2895 O O . LEU A 1 358 ? 15.183 -11.890 -22.751 1.00 97.81 358 LEU A O 1
ATOM 2899 N N . ASN A 1 359 ? 14.083 -12.344 -20.834 1.00 96.69 359 ASN A N 1
ATOM 2900 C CA . ASN A 1 359 ? 13.054 -13.174 -21.453 1.00 96.69 359 ASN A CA 1
ATOM 2901 C C . ASN A 1 359 ? 11.925 -12.315 -22.042 1.00 96.69 359 ASN A C 1
ATOM 2903 O O . ASN A 1 359 ? 10.819 -12.251 -21.513 1.00 96.69 359 ASN A O 1
ATOM 2907 N N . LEU A 1 360 ? 12.236 -11.619 -23.135 1.00 98.00 360 LEU A N 1
ATOM 2908 C CA . LEU A 1 360 ? 11.366 -10.623 -23.761 1.00 98.00 360 LEU A CA 1
ATOM 2909 C C . LEU A 1 360 ? 11.294 -10.806 -25.279 1.00 98.00 360 LEU A C 1
ATOM 2911 O O . LEU A 1 360 ? 12.243 -11.278 -25.917 1.00 98.00 360 LEU A O 1
ATOM 2915 N N . SER A 1 361 ? 10.190 -10.360 -25.877 1.00 97.50 361 SER A N 1
ATOM 2916 C CA . SER A 1 361 ? 10.077 -10.268 -27.334 1.00 97.50 361 SER A CA 1
ATOM 2917 C C . SER A 1 361 ? 11.002 -9.182 -27.903 1.00 97.50 361 SER A C 1
ATOM 2919 O O . SER A 1 361 ? 11.421 -8.258 -27.207 1.00 97.50 361 SER A O 1
ATOM 2921 N N . ILE A 1 362 ? 11.307 -9.263 -29.201 1.00 96.69 362 ILE A N 1
ATOM 2922 C CA . ILE A 1 362 ? 12.139 -8.267 -29.899 1.00 96.69 362 ILE A CA 1
ATOM 2923 C C . ILE A 1 362 ? 11.642 -6.821 -29.696 1.00 96.69 362 ILE A C 1
ATOM 2925 O O . ILE A 1 362 ? 12.464 -5.984 -29.322 1.00 96.69 362 ILE A O 1
ATOM 2929 N N . PRO A 1 363 ? 10.351 -6.480 -29.913 1.00 97.06 363 PRO A N 1
ATOM 2930 C CA . PRO A 1 363 ? 9.893 -5.107 -29.704 1.00 97.06 363 PRO A CA 1
ATOM 2931 C C . PRO A 1 363 ? 10.024 -4.655 -28.245 1.00 97.06 363 PRO A C 1
ATOM 2933 O O . PRO A 1 363 ? 10.417 -3.519 -28.013 1.00 97.06 363 PRO A O 1
ATOM 2936 N N . GLN A 1 364 ? 9.788 -5.536 -27.270 1.00 98.06 364 GLN A N 1
ATOM 2937 C CA . GLN A 1 364 ? 9.952 -5.218 -25.845 1.00 98.06 364 GLN A CA 1
ATOM 2938 C C . GLN A 1 364 ? 11.416 -4.948 -25.477 1.00 98.06 364 GLN A C 1
ATOM 2940 O O . GLN A 1 364 ? 11.712 -3.973 -24.793 1.00 98.06 364 GLN A O 1
ATOM 2945 N N . LYS A 1 365 ? 12.355 -5.752 -25.994 1.00 98.31 365 LYS A N 1
ATOM 2946 C CA . LYS A 1 365 ? 13.798 -5.500 -25.839 1.00 98.31 365 LYS A CA 1
ATOM 2947 C C . LYS A 1 365 ? 14.195 -4.152 -26.432 1.00 98.31 365 LYS A C 1
ATOM 2949 O O . LYS A 1 365 ? 14.912 -3.382 -25.802 1.00 98.31 365 LYS A O 1
ATOM 2954 N N . ALA A 1 366 ? 13.711 -3.858 -27.637 1.00 97.56 366 ALA A N 1
ATOM 2955 C CA . ALA A 1 366 ? 13.989 -2.594 -28.304 1.00 97.56 366 ALA A CA 1
ATOM 2956 C C . ALA A 1 366 ? 13.437 -1.391 -27.522 1.00 97.56 366 ALA A C 1
ATOM 2958 O O . ALA A 1 366 ? 14.132 -0.385 -27.408 1.00 97.56 366 ALA A O 1
ATOM 2959 N N . ILE A 1 367 ? 12.238 -1.519 -26.942 1.00 97.50 367 ILE A N 1
ATOM 2960 C CA . ILE A 1 367 ? 11.641 -0.514 -26.053 1.00 97.50 367 ILE A CA 1
ATOM 2961 C C . ILE A 1 367 ? 12.546 -0.242 -24.850 1.00 97.50 367 ILE A C 1
ATOM 2963 O O . ILE A 1 367 ? 12.917 0.908 -24.641 1.00 97.50 367 ILE A O 1
ATOM 2967 N N . LEU A 1 368 ? 12.951 -1.281 -24.109 1.00 97.06 368 LEU A N 1
ATOM 2968 C CA . LEU A 1 368 ? 13.797 -1.116 -22.919 1.00 97.06 368 LEU A CA 1
ATOM 2969 C C . LEU A 1 368 ? 15.169 -0.511 -23.247 1.00 97.06 368 LEU A C 1
ATOM 2971 O O . LEU A 1 368 ? 15.713 0.270 -22.474 1.00 97.06 368 LEU A O 1
ATOM 2975 N N . ILE A 1 369 ? 15.750 -0.849 -24.401 1.00 96.44 369 ILE A N 1
ATOM 2976 C CA . ILE A 1 369 ? 17.012 -0.236 -24.836 1.00 96.44 369 ILE A CA 1
ATOM 2977 C C . ILE A 1 369 ? 16.799 1.243 -25.178 1.00 96.44 369 ILE A C 1
ATOM 2979 O O . ILE A 1 369 ? 17.641 2.071 -24.825 1.00 96.44 369 ILE A O 1
ATOM 2983 N N . LYS A 1 370 ? 15.707 1.580 -25.878 1.00 95.50 370 LYS A N 1
ATOM 2984 C CA . LYS A 1 370 ? 15.431 2.954 -26.308 1.00 95.50 370 LYS A CA 1
ATOM 2985 C C . LYS A 1 370 ? 15.049 3.865 -25.140 1.00 95.50 370 LYS A C 1
ATOM 2987 O O . LYS A 1 370 ? 15.530 4.991 -25.116 1.00 95.50 370 LYS A O 1
ATOM 2992 N N . SER A 1 371 ? 14.314 3.375 -24.141 1.00 91.56 371 SER A N 1
ATOM 2993 C CA . SER A 1 371 ? 14.007 4.162 -22.936 1.00 91.56 371 SER A CA 1
ATOM 2994 C C . SER A 1 371 ? 15.269 4.541 -22.150 1.00 91.56 371 SER A C 1
ATOM 2996 O O . SER A 1 371 ? 15.362 5.639 -21.614 1.00 91.56 371 SER A O 1
ATOM 2998 N N . GLN A 1 372 ? 16.293 3.681 -22.154 1.00 90.00 372 GLN A N 1
ATOM 2999 C CA . GLN A 1 372 ? 17.605 3.977 -21.559 1.00 90.00 372 GLN A CA 1
ATOM 3000 C C . GLN A 1 372 ? 18.494 4.848 -22.467 1.00 90.00 372 GLN A C 1
ATOM 3002 O O . GLN A 1 372 ? 19.375 5.569 -21.993 1.00 90.00 372 GLN A O 1
ATOM 3007 N N . TYR A 1 373 ? 18.293 4.773 -23.786 1.00 88.38 373 TYR A N 1
ATOM 3008 C CA . TYR A 1 373 ? 19.044 5.518 -24.795 1.00 88.38 373 TYR A CA 1
ATOM 3009 C C . TYR A 1 373 ? 18.136 5.951 -25.944 1.00 88.38 373 TYR A C 1
ATOM 3011 O O . TYR A 1 373 ? 18.050 5.255 -26.956 1.00 88.38 373 TYR A O 1
ATOM 3019 N N . SER A 1 374 ? 17.547 7.144 -25.850 1.00 86.62 374 SER A N 1
ATOM 3020 C CA . SER A 1 374 ? 16.625 7.669 -26.873 1.00 86.62 374 SER A CA 1
ATOM 3021 C C . SER A 1 374 ? 17.228 7.681 -28.287 1.00 86.62 374 SER A C 1
ATOM 3023 O O . SER A 1 374 ? 16.537 7.388 -29.259 1.00 86.62 374 SER A O 1
ATOM 3025 N N . SER A 1 375 ? 18.548 7.884 -28.400 1.00 87.88 375 SER A N 1
ATOM 3026 C CA . SER A 1 375 ? 19.331 7.777 -29.652 1.00 87.88 375 SER A CA 1
ATOM 3027 C C . SER A 1 375 ? 19.424 6.365 -30.266 1.00 87.88 375 SER A C 1
ATOM 3029 O O . SER A 1 375 ? 20.080 6.161 -31.291 1.00 87.88 375 SER A O 1
ATOM 3031 N N . TYR A 1 376 ? 18.856 5.340 -29.629 1.00 90.62 376 TYR A N 1
ATOM 3032 C CA . TYR A 1 376 ? 18.764 3.998 -30.192 1.00 90.62 376 TYR A CA 1
ATOM 3033 C C . TYR A 1 376 ? 17.614 3.937 -31.201 1.00 90.62 376 TYR A C 1
ATOM 3035 O O . TYR A 1 376 ? 16.471 3.659 -30.856 1.00 90.62 376 TYR A O 1
ATOM 3043 N N . ASP A 1 377 ? 17.937 4.188 -32.470 1.00 91.25 377 ASP A N 1
ATOM 3044 C CA . ASP A 1 377 ? 16.943 4.188 -33.556 1.00 91.25 377 ASP A CA 1
ATOM 3045 C C . ASP A 1 377 ? 16.757 2.833 -34.241 1.00 91.25 377 ASP A C 1
ATOM 3047 O O . ASP A 1 377 ? 15.890 2.642 -35.103 1.00 91.25 377 ASP A O 1
ATOM 3051 N N . SER A 1 378 ? 17.577 1.858 -33.853 1.00 91.12 378 SER A N 1
ATOM 3052 C CA . SER A 1 378 ? 17.386 0.486 -34.298 1.00 91.12 378 SER A CA 1
ATOM 3053 C C . SER A 1 378 ? 16.034 -0.017 -33.799 1.00 91.12 378 SER A C 1
ATOM 3055 O O . SER A 1 378 ? 15.675 0.179 -32.645 1.00 91.12 378 SER A O 1
ATOM 3057 N N . TYR A 1 379 ? 15.292 -0.688 -34.678 1.00 95.56 379 TYR A N 1
ATOM 3058 C CA . TYR A 1 379 ? 13.957 -1.223 -34.394 1.00 95.56 379 TYR A CA 1
ATOM 3059 C C . TYR A 1 379 ? 12.847 -0.183 -34.146 1.00 95.56 379 TYR A C 1
ATOM 3061 O O . TYR A 1 379 ? 11.747 -0.587 -33.776 1.00 95.56 379 TYR A O 1
ATOM 3069 N N . ASN A 1 380 ? 13.051 1.114 -34.432 1.00 96.06 380 ASN A N 1
ATOM 3070 C CA . ASN A 1 380 ? 12.011 2.146 -34.265 1.00 96.06 380 ASN A CA 1
ATOM 3071 C C . ASN A 1 380 ? 10.666 1.751 -34.904 1.00 96.06 380 ASN A C 1
ATOM 3073 O O . ASN A 1 380 ? 9.616 1.863 -34.277 1.00 96.06 380 ASN A O 1
ATOM 3077 N N . LYS A 1 381 ? 10.691 1.208 -36.130 1.00 96.75 381 LYS A N 1
ATOM 3078 C CA . LYS A 1 381 ? 9.477 0.737 -36.819 1.00 96.75 381 LYS A CA 1
ATOM 3079 C C . LYS A 1 381 ? 8.776 -0.390 -36.054 1.00 96.75 381 LYS A C 1
ATOM 3081 O O . LYS A 1 381 ? 7.553 -0.413 -35.982 1.00 96.75 381 LYS A O 1
ATOM 3086 N N . GLN A 1 382 ? 9.534 -1.330 -35.499 1.00 97.69 382 GLN A N 1
ATOM 3087 C CA . GLN A 1 382 ? 9.009 -2.449 -34.723 1.00 97.69 382 GLN A CA 1
ATOM 3088 C C . GLN A 1 382 ? 8.410 -1.968 -33.400 1.00 97.69 382 GLN A C 1
ATOM 3090 O O . GLN A 1 382 ? 7.333 -2.438 -33.045 1.00 97.69 382 GLN A O 1
ATOM 3095 N N . ILE A 1 383 ? 9.056 -1.012 -32.724 1.00 97.81 383 ILE A N 1
ATOM 3096 C CA . ILE A 1 383 ? 8.526 -0.381 -31.509 1.00 97.81 383 ILE A CA 1
ATOM 3097 C C . ILE A 1 383 ? 7.193 0.310 -31.816 1.00 97.81 383 ILE A C 1
ATOM 3099 O O . ILE A 1 383 ? 6.180 -0.017 -31.206 1.00 97.81 383 ILE A O 1
ATOM 3103 N N . VAL A 1 384 ? 7.163 1.193 -32.821 1.00 97.31 384 VAL A N 1
ATOM 3104 C CA . VAL A 1 384 ? 5.948 1.928 -33.213 1.00 97.31 384 VAL A CA 1
ATOM 3105 C C . VAL A 1 384 ? 4.824 0.974 -33.614 1.00 97.31 384 VAL A C 1
ATOM 3107 O O . VAL A 1 384 ? 3.690 1.135 -33.172 1.00 97.31 384 VAL A O 1
ATOM 3110 N N . ASN A 1 385 ? 5.117 -0.060 -34.405 1.00 98.00 385 ASN A N 1
ATOM 3111 C CA . ASN A 1 385 ? 4.119 -1.064 -34.777 1.00 98.00 385 ASN A CA 1
ATOM 3112 C C . ASN A 1 385 ? 3.580 -1.823 -33.557 1.00 98.00 385 ASN A C 1
ATOM 3114 O O . ASN A 1 385 ? 2.382 -2.094 -33.489 1.00 98.00 385 ASN A O 1
ATOM 3118 N N . TYR A 1 386 ? 4.447 -2.154 -32.599 1.00 98.06 386 TYR A N 1
ATOM 3119 C CA . TYR A 1 386 ? 4.056 -2.840 -31.373 1.00 98.06 386 TYR A CA 1
ATOM 3120 C C . TYR A 1 386 ? 3.170 -1.963 -30.485 1.00 98.06 386 TYR A C 1
ATOM 3122 O O . TYR A 1 386 ? 2.116 -2.426 -30.051 1.00 98.06 386 TYR A O 1
ATOM 3130 N N . VAL A 1 387 ? 3.518 -0.690 -30.286 1.00 97.56 387 VAL A N 1
ATOM 3131 C CA . VAL A 1 387 ? 2.661 0.263 -29.560 1.00 97.56 387 VAL A CA 1
ATOM 3132 C C . VAL A 1 387 ? 1.319 0.438 -30.275 1.00 97.56 387 VAL A C 1
ATOM 3134 O O . VAL A 1 387 ? 0.259 0.365 -29.658 1.00 97.56 387 VAL A O 1
ATOM 3137 N N . ASN A 1 388 ? 1.338 0.568 -31.603 1.00 96.31 388 ASN A N 1
ATOM 3138 C CA . ASN A 1 388 ? 0.119 0.723 -32.394 1.00 96.31 388 ASN A CA 1
ATOM 3139 C C . ASN A 1 388 ? -0.813 -0.490 -32.328 1.00 96.31 388 ASN A C 1
ATOM 3141 O O . ASN A 1 388 ? -2.024 -0.313 -32.489 1.00 96.31 388 ASN A O 1
ATOM 3145 N N . SER A 1 389 ? -0.274 -1.684 -32.062 1.00 96.25 389 SER A N 1
ATOM 3146 C CA . SER A 1 389 ? -1.061 -2.902 -31.843 1.00 96.25 389 SER A CA 1
ATOM 3147 C C . SER A 1 389 ? -1.759 -2.964 -30.482 1.00 96.25 389 SER A C 1
ATOM 3149 O O . SER A 1 389 ? -2.696 -3.747 -30.335 1.00 96.25 389 SER A O 1
ATOM 3151 N N . GLN A 1 390 ? -1.341 -2.152 -29.502 1.00 96.00 390 GLN A N 1
ATOM 3152 C CA . GLN A 1 390 ? -1.993 -2.131 -28.194 1.00 96.00 390 GLN A CA 1
ATOM 3153 C C . GLN A 1 390 ? -3.378 -1.483 -28.290 1.00 96.00 390 GLN A C 1
ATOM 3155 O O . GLN A 1 390 ? -3.625 -0.586 -29.111 1.00 96.00 390 GLN A O 1
ATOM 3160 N N . ASN A 1 391 ? -4.294 -1.941 -27.437 1.00 95.12 391 ASN A N 1
ATOM 3161 C CA . ASN A 1 391 ? -5.660 -1.430 -27.366 1.00 95.12 391 ASN A CA 1
ATOM 3162 C C . ASN A 1 391 ? -5.716 -0.133 -26.545 1.00 95.12 391 ASN A C 1
ATOM 3164 O O . ASN A 1 391 ? -6.207 -0.115 -25.423 1.00 95.12 391 ASN A O 1
ATOM 3168 N N . LEU A 1 392 ? -5.155 0.928 -27.117 1.00 95.88 392 LEU A N 1
ATOM 3169 C CA . LEU A 1 392 ? -5.005 2.247 -26.508 1.00 95.88 392 LEU A CA 1
ATOM 3170 C C . LEU A 1 392 ? -5.561 3.325 -27.437 1.00 95.88 392 LEU A C 1
ATOM 3172 O O . LEU A 1 392 ? -5.595 3.139 -28.665 1.00 95.88 392 LEU A O 1
ATOM 3176 N N . SER A 1 393 ? -5.939 4.471 -26.867 1.00 96.56 393 SER A N 1
ATOM 3177 C CA . SER A 1 393 ? -6.316 5.626 -27.674 1.00 96.56 393 SER A CA 1
ATOM 3178 C C . SER A 1 393 ? -5.114 6.144 -28.471 1.00 96.56 393 SER A C 1
ATOM 3180 O O . SER A 1 393 ? -3.953 5.825 -28.205 1.00 96.56 393 SER A O 1
ATOM 3182 N N . ARG A 1 394 ? -5.379 6.965 -29.490 1.00 96.50 394 ARG A N 1
ATOM 3183 C CA . ARG A 1 394 ? -4.299 7.593 -30.262 1.00 96.50 394 ARG A CA 1
ATOM 3184 C C . ARG A 1 394 ? -3.451 8.528 -29.393 1.00 96.50 394 ARG A C 1
ATOM 3186 O O . ARG A 1 394 ? -2.254 8.637 -29.636 1.00 96.50 394 ARG A O 1
ATOM 3193 N N . PHE A 1 395 ? -4.074 9.199 -28.423 1.00 96.31 395 PHE A N 1
ATOM 3194 C CA . PHE A 1 395 ? -3.376 10.065 -27.480 1.00 96.31 395 PHE A CA 1
ATOM 3195 C C . PHE A 1 395 ? -2.429 9.247 -26.597 1.00 96.31 395 PHE A C 1
ATOM 3197 O O . PHE A 1 395 ? -1.236 9.527 -26.601 1.00 96.31 395 PHE A O 1
ATOM 3204 N N . ASP A 1 396 ? -2.917 8.167 -25.986 1.00 95.88 396 ASP A N 1
ATOM 3205 C CA . ASP A 1 396 ? -2.113 7.337 -25.074 1.00 95.88 396 ASP A CA 1
ATOM 3206 C C . ASP A 1 396 ? -0.961 6.630 -25.806 1.00 95.88 396 ASP A C 1
ATOM 3208 O O . ASP A 1 396 ? 0.141 6.488 -25.292 1.00 95.88 396 ASP A O 1
ATOM 3212 N N . LYS A 1 397 ? -1.165 6.232 -27.070 1.00 97.25 397 LYS A N 1
ATOM 3213 C CA . LYS A 1 397 ? -0.072 5.710 -27.913 1.00 97.25 397 LYS A CA 1
ATOM 3214 C C . LYS A 1 397 ? 1.019 6.749 -28.148 1.00 97.25 397 LYS A C 1
ATOM 3216 O O . LYS A 1 397 ? 2.194 6.398 -28.203 1.00 97.25 397 LYS A O 1
ATOM 3221 N N . ALA A 1 398 ? 0.630 8.007 -28.346 1.00 97.00 398 ALA A N 1
ATOM 3222 C CA . ALA A 1 398 ? 1.567 9.092 -28.586 1.00 97.00 398 ALA A CA 1
ATOM 3223 C C . ALA A 1 398 ? 2.358 9.434 -27.317 1.00 97.00 398 ALA A C 1
ATOM 3225 O O . ALA A 1 398 ? 3.576 9.582 -27.407 1.00 97.00 398 ALA A O 1
ATOM 3226 N N . THR A 1 399 ? 1.701 9.506 -26.155 1.00 95.56 399 THR A N 1
ATOM 3227 C CA . THR A 1 399 ? 2.370 9.743 -24.865 1.00 95.56 399 THR A CA 1
ATOM 3228 C C . THR A 1 399 ? 3.314 8.597 -24.511 1.00 95.56 399 THR A C 1
ATOM 3230 O O . THR A 1 399 ? 4.474 8.855 -24.210 1.00 95.56 399 THR A O 1
ATOM 3233 N N . LEU A 1 400 ? 2.893 7.343 -24.706 1.00 96.06 400 LEU A N 1
ATOM 3234 C CA . LEU A 1 400 ? 3.742 6.165 -24.509 1.00 96.06 400 LEU A CA 1
ATOM 3235 C C . LEU A 1 400 ? 4.981 6.187 -25.419 1.00 96.06 400 LEU A C 1
ATOM 3237 O O . LEU A 1 400 ? 6.101 5.935 -24.984 1.00 96.06 400 LEU A O 1
ATOM 3241 N N . LEU A 1 401 ? 4.816 6.533 -26.701 1.00 96.00 401 LEU A N 1
ATOM 3242 C CA . LEU A 1 401 ? 5.949 6.671 -27.622 1.00 96.00 401 LEU A CA 1
ATOM 3243 C C . LEU A 1 401 ? 6.878 7.822 -27.225 1.00 96.00 401 LEU A C 1
ATOM 3245 O O . LEU A 1 401 ? 8.095 7.660 -27.314 1.00 96.00 401 LEU A O 1
ATOM 3249 N N . LYS A 1 402 ? 6.340 8.946 -26.739 1.00 93.81 402 LYS A N 1
ATOM 3250 C CA . LYS A 1 402 ? 7.153 10.020 -26.157 1.00 93.81 402 LYS A CA 1
ATOM 3251 C C . LYS A 1 402 ? 7.963 9.505 -24.965 1.00 93.81 402 LYS A C 1
ATOM 3253 O O . LYS A 1 402 ? 9.173 9.716 -24.952 1.00 93.81 402 LYS A O 1
ATOM 3258 N N . GLY A 1 403 ? 7.335 8.795 -24.025 1.00 91.62 403 GLY A N 1
ATOM 3259 C CA . GLY A 1 403 ? 7.998 8.207 -22.852 1.00 91.62 403 GLY A CA 1
ATOM 3260 C C . GLY A 1 403 ? 9.130 7.241 -23.221 1.00 91.62 403 GLY A C 1
ATOM 3261 O O . GLY A 1 403 ? 10.194 7.249 -22.609 1.00 91.62 403 GLY A O 1
ATOM 3262 N N . ILE A 1 404 ? 8.969 6.482 -24.311 1.00 94.00 404 ILE A N 1
ATOM 3263 C CA . ILE A 1 404 ? 10.019 5.601 -24.856 1.00 94.00 404 ILE A CA 1
ATOM 3264 C C . ILE A 1 404 ? 11.175 6.395 -25.511 1.00 94.00 404 ILE A C 1
ATOM 3266 O O . ILE A 1 404 ? 12.263 5.852 -25.709 1.00 94.00 404 ILE A O 1
ATOM 3270 N N . GLY A 1 405 ? 10.967 7.668 -25.861 1.00 92.19 405 GLY A N 1
ATOM 3271 C CA . GLY A 1 405 ? 11.969 8.550 -26.470 1.00 92.19 405 GLY A CA 1
ATOM 3272 C C . GLY A 1 405 ? 11.733 8.862 -27.952 1.00 92.19 405 GLY A C 1
ATOM 3273 O O . GLY A 1 405 ? 12.700 8.984 -28.707 1.00 92.19 405 GLY A O 1
ATOM 3274 N N . PHE A 1 406 ? 10.474 8.924 -28.402 1.00 93.44 406 PHE A N 1
ATOM 3275 C CA . PHE A 1 406 ? 10.101 9.404 -29.740 1.00 93.44 406 PHE A CA 1
ATOM 3276 C C . PHE A 1 406 ? 9.542 10.832 -29.691 1.00 93.44 406 PHE A C 1
ATOM 3278 O O . PHE A 1 406 ? 8.368 11.039 -29.385 1.00 93.44 406 PHE A O 1
ATOM 3285 N N . ASP A 1 407 ? 10.349 11.806 -30.109 1.00 90.06 407 ASP A N 1
ATOM 3286 C CA . ASP A 1 407 ? 9.961 13.225 -30.076 1.00 90.06 407 ASP A CA 1
ATOM 3287 C C . ASP A 1 407 ? 9.006 13.645 -31.207 1.00 90.06 407 ASP A C 1
ATOM 3289 O O . ASP A 1 407 ? 8.349 14.684 -31.122 1.00 90.06 407 ASP A O 1
ATOM 3293 N N . ASP A 1 408 ? 8.861 12.820 -32.250 1.00 92.06 408 ASP A N 1
ATOM 3294 C CA . ASP A 1 408 ? 7.987 13.096 -33.403 1.00 92.06 408 ASP A CA 1
ATOM 3295 C C . ASP A 1 40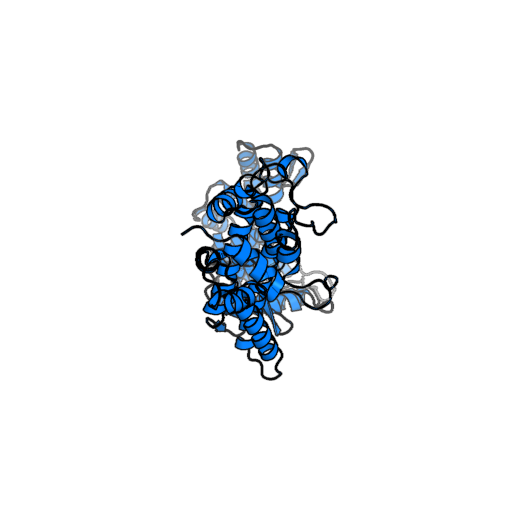8 ? 6.506 13.282 -33.008 1.00 92.06 408 ASP A C 1
ATOM 3297 O O . ASP A 1 408 ? 5.722 13.886 -33.745 1.00 92.06 408 ASP A O 1
ATOM 3301 N N . TYR A 1 409 ? 6.113 12.790 -31.830 1.00 94.19 409 TYR A N 1
ATOM 3302 C CA . TYR A 1 409 ? 4.745 12.861 -31.316 1.00 94.19 409 TYR A CA 1
ATOM 3303 C C . TYR A 1 409 ? 4.465 14.114 -30.479 1.00 94.19 409 TYR A C 1
ATOM 3305 O O . TYR A 1 409 ? 3.299 14.433 -30.238 1.00 94.19 409 TYR A O 1
ATOM 3313 N N . ASN A 1 410 ? 5.497 14.872 -30.099 1.00 94.94 410 ASN A N 1
ATOM 3314 C CA . ASN A 1 410 ? 5.379 16.009 -29.184 1.00 94.94 410 ASN A CA 1
ATOM 3315 C C . ASN A 1 410 ? 4.402 17.076 -29.696 1.00 94.94 410 ASN A C 1
ATOM 3317 O O . ASN A 1 410 ? 3.524 17.527 -28.964 1.00 94.94 410 ASN A O 1
ATOM 3321 N N . SER A 1 411 ? 4.479 17.413 -30.988 1.00 95.88 411 SER A N 1
ATOM 3322 C CA . SER A 1 411 ? 3.569 18.397 -31.594 1.00 95.88 411 SER A CA 1
ATOM 3323 C C . SER A 1 411 ? 2.107 17.942 -31.570 1.00 95.88 411 SER A C 1
ATOM 3325 O O . SER A 1 411 ? 1.217 18.754 -31.330 1.00 95.88 411 SER A O 1
ATOM 3327 N N . TYR A 1 412 ? 1.853 16.651 -31.802 1.00 97.12 412 TYR A N 1
ATOM 3328 C CA . TYR A 1 412 ? 0.504 16.087 -31.758 1.00 97.12 412 TYR A CA 1
ATOM 3329 C C . TYR A 1 412 ? -0.056 16.109 -30.331 1.00 97.12 412 TYR A C 1
ATOM 3331 O O . TYR A 1 412 ? -1.170 16.583 -30.130 1.00 97.12 412 TYR A O 1
ATOM 3339 N N . ILE A 1 413 ? 0.730 15.674 -29.341 1.00 97.50 413 ILE A N 1
ATOM 3340 C CA . ILE A 1 413 ? 0.325 15.663 -27.926 1.00 97.50 413 ILE A CA 1
ATOM 3341 C C . ILE A 1 413 ? -0.078 17.070 -27.473 1.00 97.50 413 ILE A C 1
ATOM 3343 O O . ILE A 1 413 ? -1.170 17.262 -26.938 1.00 97.50 413 ILE A O 1
ATOM 3347 N N . VAL A 1 414 ? 0.758 18.072 -27.762 1.00 96.38 414 VAL A N 1
ATOM 3348 C CA . VAL A 1 414 ? 0.491 19.470 -27.396 1.00 96.38 414 VAL A CA 1
ATOM 3349 C C . VAL A 1 414 ? -0.777 20.000 -28.068 1.00 96.38 414 VAL A C 1
ATOM 3351 O O . VAL A 1 414 ? -1.556 20.711 -27.434 1.00 96.38 414 VAL A O 1
ATOM 3354 N N . GLN A 1 415 ? -1.020 19.665 -29.337 1.00 96.50 415 GLN A N 1
ATOM 3355 C CA . GLN A 1 415 ? -2.246 20.067 -30.036 1.00 96.50 415 GLN A CA 1
ATOM 3356 C C . GLN A 1 415 ? -3.494 19.424 -29.422 1.00 96.50 415 GLN A C 1
ATOM 3358 O O . GLN A 1 415 ? -4.475 20.125 -29.170 1.00 96.50 415 GLN A O 1
ATOM 3363 N N . GLU A 1 416 ? -3.443 18.125 -29.130 1.00 97.56 416 GLU A N 1
ATOM 3364 C CA . GLU A 1 416 ? -4.556 17.397 -28.520 1.00 97.56 416 GLU A CA 1
ATOM 3365 C C . GLU A 1 416 ? -4.897 17.950 -27.134 1.00 97.56 416 GLU A C 1
ATOM 3367 O O . GLU A 1 416 ? -6.062 18.260 -26.885 1.00 97.56 416 GLU A O 1
ATOM 3372 N N . VAL A 1 417 ? -3.910 18.167 -26.254 1.00 96.81 417 VAL A N 1
ATOM 3373 C CA . VAL A 1 417 ? -4.152 18.767 -24.926 1.00 96.81 417 VAL A CA 1
ATOM 3374 C C . VAL A 1 417 ? -4.750 20.169 -25.058 1.00 96.81 417 VAL A C 1
ATOM 3376 O O . VAL A 1 417 ? -5.743 20.488 -24.401 1.00 96.81 417 VAL A O 1
ATOM 3379 N N . ASN A 1 418 ? -4.222 20.993 -25.968 1.00 94.75 418 ASN A N 1
ATOM 3380 C CA . ASN A 1 418 ? -4.738 22.343 -26.189 1.00 94.75 418 ASN A CA 1
ATOM 3381 C C . ASN A 1 418 ? -6.180 22.372 -26.709 1.00 94.75 418 ASN A C 1
ATOM 3383 O O . ASN A 1 418 ? -6.904 23.328 -26.417 1.00 94.75 418 ASN A O 1
ATOM 3387 N N . SER A 1 419 ? -6.610 21.332 -27.425 1.00 96.25 419 SER A N 1
ATOM 3388 C CA . SER A 1 419 ? -7.975 21.205 -27.945 1.00 96.25 419 SER A CA 1
ATOM 3389 C C . SER A 1 419 ? -9.017 20.829 -26.882 1.00 96.25 419 SER A C 1
ATOM 3391 O O . SER A 1 419 ? -10.211 21.040 -27.098 1.00 96.25 419 SER A O 1
ATOM 3393 N N . ARG A 1 420 ? -8.591 20.307 -25.721 1.00 96.31 420 ARG A N 1
ATOM 3394 C CA . ARG A 1 420 ? -9.502 19.889 -24.645 1.00 96.31 420 ARG A CA 1
ATOM 3395 C C . ARG A 1 420 ? -10.244 21.088 -24.049 1.00 96.31 420 ARG A C 1
ATOM 3397 O O . ARG A 1 420 ? -9.674 22.169 -23.861 1.00 96.31 420 ARG A O 1
ATOM 3404 N N . ASN A 1 421 ? -11.516 20.881 -23.709 1.00 96.69 421 ASN A N 1
ATOM 3405 C CA . ASN A 1 421 ? -12.365 21.884 -23.062 1.00 96.69 421 ASN A CA 1
ATOM 3406 C C . ASN A 1 421 ? -12.151 21.903 -21.537 1.00 96.69 421 ASN A C 1
ATOM 3408 O O . ASN A 1 421 ? -13.050 21.570 -20.771 1.00 96.69 421 ASN A O 1
ATOM 3412 N N . ILE A 1 422 ? -10.932 22.246 -21.131 1.00 96.62 422 ILE A N 1
ATOM 3413 C CA . ILE A 1 422 ? -10.467 22.354 -19.741 1.00 96.62 422 ILE A CA 1
ATOM 3414 C C . ILE A 1 422 ? -9.706 23.674 -19.564 1.00 96.62 422 ILE A C 1
ATOM 3416 O O . ILE A 1 422 ? -9.368 24.341 -20.555 1.00 96.62 422 ILE A O 1
ATOM 3420 N N . SER A 1 423 ? -9.447 24.072 -18.320 1.00 96.31 423 SER A N 1
ATOM 3421 C CA . SER A 1 423 ? -8.751 25.322 -18.018 1.00 96.31 423 SER A CA 1
ATOM 3422 C C . SER A 1 423 ? -7.311 25.326 -18.542 1.00 96.31 423 SER A C 1
ATOM 3424 O O . SER A 1 423 ? -6.702 24.285 -18.784 1.00 96.31 423 SER A O 1
ATOM 3426 N N . ALA A 1 424 ? -6.741 26.522 -18.719 1.00 93.06 424 ALA A N 1
ATOM 3427 C CA . ALA A 1 424 ? -5.338 26.658 -19.111 1.00 93.06 424 ALA A CA 1
ATOM 3428 C C . ALA A 1 424 ? -4.393 26.014 -18.085 1.00 93.06 424 ALA A C 1
ATOM 3430 O O . ALA A 1 424 ? -3.420 25.385 -18.478 1.00 93.06 424 ALA A O 1
ATOM 3431 N N . LYS A 1 425 ? -4.726 26.113 -16.792 1.00 94.19 425 LYS A N 1
ATOM 3432 C CA . LYS A 1 425 ? -3.943 25.515 -15.712 1.00 94.19 425 LYS A CA 1
ATOM 3433 C C . LYS A 1 425 ? -3.922 23.988 -15.806 1.00 94.19 425 LYS A C 1
ATOM 3435 O O . LYS A 1 425 ? -2.851 23.406 -15.783 1.00 94.19 425 LYS A O 1
ATOM 3440 N N . GLU A 1 426 ? -5.078 23.360 -16.014 1.00 95.44 426 GLU A N 1
ATOM 3441 C CA . GLU A 1 426 ? -5.156 21.900 -16.185 1.00 95.44 426 GLU A CA 1
ATOM 3442 C C . GLU A 1 426 ? -4.388 21.429 -17.432 1.00 95.44 426 GLU A C 1
ATOM 3444 O O . GLU A 1 426 ? -3.790 20.359 -17.433 1.00 95.44 426 GLU A O 1
ATOM 3449 N N . LYS A 1 427 ? -4.364 22.227 -18.511 1.00 95.62 427 LYS A N 1
ATOM 3450 C CA . LYS A 1 427 ? -3.543 21.919 -19.698 1.00 95.62 427 LYS A CA 1
ATOM 3451 C C . LYS A 1 427 ? -2.054 21.978 -19.391 1.00 95.62 427 LYS A C 1
ATOM 3453 O O . LYS A 1 427 ? -1.308 21.150 -19.903 1.00 95.62 427 LYS A O 1
ATOM 3458 N N . GLU A 1 428 ? -1.634 22.979 -18.620 1.00 94.56 428 GLU A N 1
ATOM 3459 C CA . GLU A 1 428 ? -0.245 23.116 -18.196 1.00 94.56 428 GLU A CA 1
ATOM 3460 C C . GLU A 1 428 ? 0.164 21.950 -17.294 1.00 94.56 428 GLU A C 1
ATOM 3462 O O . GLU A 1 428 ? 1.191 21.345 -17.567 1.00 94.56 428 GLU A O 1
ATOM 3467 N N . GLU A 1 429 ? -0.668 21.568 -16.323 1.00 94.31 429 GLU A N 1
ATOM 3468 C CA . GLU A 1 429 ? -0.437 20.406 -15.448 1.00 94.31 429 GLU A CA 1
ATOM 3469 C C . GLU A 1 429 ? -0.267 19.113 -16.270 1.00 94.31 429 GLU A C 1
ATOM 3471 O O . GLU A 1 429 ? 0.768 18.466 -16.173 1.00 94.31 429 GLU A O 1
ATOM 3476 N N . ILE A 1 430 ? -1.186 18.810 -17.200 1.00 94.38 430 ILE A N 1
ATOM 3477 C CA . ILE A 1 430 ? -1.078 17.615 -18.065 1.00 94.38 430 ILE A CA 1
ATOM 3478 C C . ILE A 1 430 ? 0.223 17.604 -18.882 1.00 94.38 430 ILE A C 1
ATOM 3480 O O . ILE A 1 430 ? 0.812 16.552 -19.121 1.00 94.38 430 ILE A O 1
ATOM 3484 N N . LEU A 1 431 ? 0.644 18.757 -19.406 1.00 94.94 431 LEU A N 1
ATOM 3485 C CA . LEU A 1 431 ? 1.855 18.833 -20.220 1.00 94.94 431 LEU A CA 1
ATOM 3486 C C . LEU A 1 431 ? 3.121 18.749 -19.361 1.00 94.94 431 LEU A C 1
ATOM 3488 O O . LEU A 1 431 ? 4.086 18.122 -19.797 1.00 94.94 431 LEU A O 1
ATOM 3492 N N . ASP A 1 432 ? 3.123 19.342 -18.171 1.00 92.81 432 ASP A N 1
ATOM 3493 C CA . ASP A 1 432 ? 4.231 19.235 -17.219 1.00 92.81 432 ASP A CA 1
ATOM 3494 C C . ASP A 1 432 ? 4.419 17.781 -16.761 1.00 92.81 432 ASP A C 1
ATOM 3496 O O . ASP A 1 432 ? 5.534 17.264 -16.846 1.00 92.81 432 ASP A O 1
ATOM 3500 N N . ASP A 1 433 ? 3.321 17.084 -16.438 1.00 91.12 433 ASP A N 1
ATOM 3501 C CA . ASP A 1 433 ? 3.318 15.659 -16.074 1.00 91.12 433 ASP A CA 1
ATOM 3502 C C . ASP A 1 433 ? 3.901 14.784 -17.195 1.00 91.12 433 ASP A C 1
ATOM 3504 O O . ASP A 1 433 ? 4.717 13.901 -16.955 1.00 91.12 433 ASP A O 1
ATOM 3508 N N . LEU A 1 434 ? 3.586 15.097 -18.458 1.00 91.56 434 LEU A N 1
ATOM 3509 C CA . LEU A 1 434 ? 4.158 14.419 -19.632 1.00 91.56 434 LEU A CA 1
ATOM 3510 C C . LEU A 1 434 ? 5.619 14.819 -19.927 1.00 91.56 434 LEU A C 1
ATOM 3512 O O . LEU A 1 434 ? 6.181 14.448 -20.970 1.00 91.56 434 LEU A O 1
ATOM 3516 N N . GLY A 1 435 ? 6.247 15.607 -19.055 1.00 89.62 435 GLY A N 1
ATOM 3517 C CA . GLY A 1 435 ? 7.637 16.039 -19.144 1.00 89.62 435 GLY A CA 1
ATOM 3518 C C . GLY A 1 435 ? 7.890 17.131 -20.184 1.00 89.62 435 GLY A C 1
ATOM 3519 O O . GLY A 1 435 ? 8.994 17.206 -20.731 1.00 89.62 435 GLY A O 1
ATOM 3520 N N . PHE A 1 436 ? 6.888 17.946 -20.525 1.00 93.25 436 PHE A N 1
ATOM 3521 C CA . PHE A 1 436 ? 7.096 19.153 -21.326 1.00 93.25 436 PHE A CA 1
ATOM 3522 C C . PHE A 1 436 ? 7.491 20.323 -20.434 1.00 93.25 436 PHE A C 1
ATOM 3524 O O . PHE A 1 436 ? 6.882 20.576 -19.404 1.00 93.25 436 PHE A O 1
ATOM 3531 N N . ARG A 1 437 ? 8.460 21.127 -20.876 1.00 93.06 437 ARG A N 1
ATOM 3532 C CA . ARG A 1 437 ? 8.839 22.329 -20.128 1.00 93.06 437 ARG A CA 1
ATOM 3533 C C . ARG A 1 437 ? 7.931 23.493 -20.504 1.00 93.06 437 ARG A C 1
ATOM 3535 O O . ARG A 1 437 ? 7.866 23.863 -21.678 1.00 93.06 437 ARG A O 1
ATOM 3542 N N . ILE A 1 438 ? 7.326 24.140 -19.512 1.00 90.88 438 ILE A N 1
ATOM 3543 C CA . ILE A 1 438 ? 6.423 25.279 -19.718 1.00 90.88 438 ILE A CA 1
ATOM 3544 C C . ILE A 1 438 ? 7.067 26.563 -19.194 1.00 90.88 438 ILE A C 1
ATOM 3546 O O . ILE A 1 438 ? 7.486 26.651 -18.044 1.00 90.88 438 ILE A O 1
ATOM 3550 N N . VAL A 1 439 ? 7.172 27.585 -20.048 1.00 89.38 439 VAL A N 1
ATOM 3551 C CA . VAL A 1 439 ? 7.698 28.906 -19.666 1.00 89.38 439 VAL A CA 1
ATOM 3552 C C . VAL A 1 439 ? 6.778 29.987 -20.214 1.00 89.38 439 VAL A C 1
ATOM 3554 O O . VAL A 1 439 ? 6.669 30.154 -21.428 1.00 89.38 439 VAL A O 1
ATOM 3557 N N . ASN A 1 440 ? 6.136 30.750 -19.323 1.00 84.75 440 ASN A N 1
ATOM 3558 C CA . ASN A 1 440 ? 5.204 31.832 -19.671 1.00 84.75 440 ASN A CA 1
ATOM 3559 C C . ASN A 1 440 ? 4.099 31.384 -20.654 1.00 84.75 440 ASN A C 1
ATOM 3561 O O . ASN A 1 440 ? 3.861 32.047 -21.667 1.00 84.75 440 ASN A O 1
ATOM 3565 N N . GLY A 1 441 ? 3.484 30.222 -20.403 1.00 78.44 441 GLY A N 1
ATOM 3566 C CA . GLY A 1 441 ? 2.439 29.644 -21.258 1.00 78.44 441 GLY A CA 1
ATOM 3567 C C . GLY A 1 441 ? 2.931 29.104 -22.608 1.00 78.44 441 GLY A C 1
ATOM 3568 O O . GLY A 1 441 ? 2.123 28.786 -23.480 1.00 78.44 441 GLY A O 1
ATOM 3569 N N . ARG A 1 442 ? 4.252 29.017 -22.827 1.00 86.38 442 ARG A N 1
ATOM 3570 C CA . ARG A 1 442 ? 4.849 28.380 -24.011 1.00 86.38 442 ARG A CA 1
ATOM 3571 C C . ARG A 1 442 ? 5.426 27.023 -23.647 1.00 86.38 442 ARG A C 1
ATOM 3573 O O . ARG A 1 442 ? 6.171 26.911 -22.677 1.00 86.38 442 ARG A O 1
ATOM 3580 N N . VAL A 1 443 ? 5.117 26.033 -24.474 1.00 89.88 443 VAL A N 1
ATOM 3581 C CA . VAL A 1 443 ? 5.530 24.639 -24.305 1.00 89.88 443 VAL A CA 1
ATOM 3582 C C . VAL A 1 443 ? 6.812 24.385 -25.101 1.00 89.88 443 VAL A C 1
ATOM 3584 O O . VAL A 1 443 ? 6.910 24.790 -26.260 1.00 89.88 443 VAL A O 1
ATOM 3587 N N . TYR A 1 444 ? 7.785 23.723 -24.479 1.00 88.25 444 TYR A N 1
ATOM 3588 C CA . TYR A 1 444 ? 9.077 23.360 -25.057 1.00 88.25 444 TYR A CA 1
ATOM 3589 C C . TYR A 1 444 ? 9.319 21.858 -24.897 1.00 88.25 444 TYR A C 1
ATOM 3591 O O . TYR A 1 444 ? 8.991 21.286 -23.854 1.00 88.25 444 TYR A O 1
ATOM 3599 N N . TRP A 1 445 ? 9.933 21.255 -25.912 1.00 84.00 445 TRP A N 1
ATOM 3600 C CA . TRP A 1 445 ? 10.376 19.864 -25.938 1.00 84.00 445 TRP A CA 1
ATOM 3601 C C . TRP A 1 445 ? 11.669 19.731 -26.733 1.00 84.00 445 TRP A C 1
ATOM 3603 O O . TRP A 1 445 ? 11.873 20.553 -27.662 1.00 84.00 445 TRP A O 1
#

InterPro domains:
  IPR040561 Large polyvalent protein associated domain 38 [PF18857] (8-104)

Radius of gyration: 36.42 Å; chains: 1; bounding box: 102×49×96 Å

Sequence (445 aa):
EDVDVDQLADLVQNQILPSDPTENNIFSPLIQAFGNENGEAWYGGDLVPSRLQDLPAAEQYDESTDSFSIWLGDLLNVSPYKINYVLDQYSGVIGDLALPYLTKEAETSGIIAPLKDKFTTNSTLNNQNASDFYDLKDELQKQSNSSKATDEDKLKYKYINYINSQTSELYKQKREVQNSSLSDKDKMSKIEEIQSQINDLTETGINNYENVETFENYGKVANVEFYLNSENEWERVKEEEQEELDKLKLDVEDKNTYFDLKEKSSVITSDKTKESTKKHNEIANLMLKANLKDDQLAYLYSKYYSSEETLEDMMTLKIPIKEYIKLDSQEFTTDYDSNGKAITNSKKNKIINYVNSLNLSIPQKAILIKSQYSSYDSYNKQIVNYVNSQNLSRFDKATLLKGIGFDDYNSYIVQEVNSRNISAKEKEEILDDLGFRIVNGRVYW

Organism: NCBI:txid29348

Secondary structure (DSSP, 8-state):
----HHHHHHHHHHHS--S-TTS--TTHHHHHHHSSTT-B-TTSSBSS-HHHHTS-GGG---TTS-HHHHHHHHHHTS-HHHHHHHHHHHHHH-STTHHHHHHHHGGG-TTSHHHHHHHHH-GGG--HHHHHHHHHHHHHHHHHTSTT--HHHHHHHHHHHHHHHHHHHHHHHHHHHHTSSS-HHHHHHHHHHHHHHHHHHHHHHHHHTT-EEE-SSEEEETTEEEEE-TTS-EEEPPHHHHHHHHHTT--HHHHHHHHHHHHHHHHHHH-TTS-HHHHHHHHHHHHHHS---HHHHHHHHHTTSS-HHHHHHHHHTT--HHHHHHHHT------B-TTSPBPTTHHHHHHHHHHHHSS--HHHHHHHHHHH-TT--TTHHHHHHHHHHSS--HHHHHHHHHHHT-GGGHHHHHHHHHHSSS-HHHHHHHHHHTT-EEETTEEE-

pLDDT: mean 79.13, std 21.12, range [31.69, 98.31]

Foldseek 3Di:
DQDDVVVVQCCCVPPPDDPDLPDDDPCVLVCQLRVDLQGADPVGDGLQDPVQSPDFQLSSDDPQQDPVLNVVCVVNRHHSSSVSSSVLVCLPPPLAPVVVVVVVSCVPPVSCVVVCVVCVVLVLSDCPLVVVLVVQLVVLVVLCPDPPRDVLSQQLNVLSVVLVVVLVVLVVVLVVLSPDPDRPVVNVVSNSVSSNVNSVSSVCSVVFSNVKDDDDFKIDTRHWIWGQALVRHIDTDDPVNVVVVVVLVQDPLSVNLLRVLLRVLVVLQPPPVDDPLVSLLVSLVSLLPGPGALLSSLVSCCVPDDHNVVSVLCVLLVNRNNLVSQLRSDDFDFDADPVRHTDPCRSLVVSLVSLVPGPDDPLSSQLSSCLVPVPSCPCVVVVLVSLVPGPDDPLVSLLSCVNSNDCVSVVVNLVVLVPDPDDLVVSVVVLVVSVWDADPSDTHD